Protein AF-A0A813GUR5-F1 (afdb_monomer)

pLDDT: mean 82.97, std 18.3, range [38.97, 98.75]

Solvent-accessible surface area (backbone atoms only — not comparable to full-atom values): 21116 Å² total; per-residue (Å²): 110,57,40,49,50,87,69,31,95,82,66,26,66,51,61,37,53,51,56,47,47,76,71,70,48,86,86,88,81,92,84,55,60,42,50,48,70,46,83,30,53,57,63,24,50,41,35,41,74,36,38,91,80,75,75,40,45,64,32,50,48,77,41,81,90,78,73,41,82,42,82,45,69,51,75,52,94,93,49,52,25,53,20,48,50,47,40,54,51,47,46,71,77,31,70,81,54,80,71,98,76,37,76,42,74,11,52,30,61,39,19,54,32,38,48,50,23,37,46,53,29,52,75,68,71,40,80,64,34,43,50,32,41,37,27,29,34,48,49,31,52,46,61,70,81,78,78,74,66,78,78,96,69,69,73,88,61,91,64,54,87,85,64,56,72,36,64,50,62,49,55,50,46,34,52,42,52,52,49,38,32,76,75,67,61,32,33,37,36,36,36,39,39,30,63,51,34,74,25,62,32,68,57,42,44,50,53,53,54,51,49,57,72,71,62,53,87,69,64,62,74,84,33,70,59,52,47,52,52,46,14,42,42,47,66,71,46,43,22,60,14,35,31,36,35,49,48,54,53,54,41,64,56,90,82,86,74,87,48,72,66,80,21,41,59,33,21,53,51,42,48,56,57,52,44,44,56,35,31,85,41,80,45,39,50,43,58,77,68,56,83,58,32,88,74,41,54,90,74,29,20,63,48,71,30,67,32,88,48,60,48,44,50,70,58,24,48,34,55,45,23,52,49,13,52,76,52,73,25,58,44,39,36,36,50,76,36,34,34,71,52,95,51,71,86,58,32,27,23,32,51,39,65,50,84,69,57,89,64,83,66,84,63,66,51,47,66,55,48,54,54,48,52,72,68,66,58,74,87,124

Nearest PDB structures (foldseek):
  4j7a-assembly2_C  TM=6.192E-01  e=2.330E-01  uncultured bacterium
  5iq0-assembly1_A  TM=6.208E-01  e=4.882E-01  uncultured bacterium
  1jkm-assembly1_B  TM=6.470E-01  e=8.147E-01  Bacillus subtilis
  7w8n-assembly1_C  TM=4.876E-01  e=3.888E-01  Erythrobacter longus

Sequence (380 aa):
MRCQPDMCPNGGGQLLAEDWLNKGWNVGVFYWDQFADEECARDAEQKVWFDRKGDGFRWKSYDVGSGLLQYNTYEQPGVVSVADMCVENVKNALGKFSGPQVRFVGHSLGAQLATRCAALLHAENHVAAPNRLTLLEPYFSKHSHLNFLGHGLGCNEKVSSGHGLGDFASENVDSYVQKMWDSYKVVTEVYKSSVLTESDGESAYSQLKSMVKSGASGGLQDTLVGTMGGGNRNLPLERMAALVEYKPDWCSGVAGMSGDMAHLGCRHCAVFPMYFLSFGRQPAPVNPPPIAQNSALPGSALRSCVTPSAACTDGQVREWVERQFALQGGQAWTQVAGESTFDLSDDSFAVNPSLDDNFQLGLKSANEMVLDEAIELPMA

InterPro domains:
  IPR002921 Fungal lipase-type domain [PF01764] (61-127)
  IPR029058 Alpha/Beta hydrolase fold [G3DSA:3.40.50.1820] (30-137)
  IPR029058 Alpha/Beta hydrolase fold [SSF53474] (60-132)

Mean predicted aligned error: 8.04 Å

Organism: Polarella glacialis (NCBI:txid89957)

Structure (mmCIF, N/CA/C/O backbone):
data_AF-A0A813GUR5-F1
#
_entry.id   AF-A0A813GUR5-F1
#
loop_
_atom_site.group_PDB
_atom_site.id
_atom_site.type_symbol
_atom_site.label_atom_id
_atom_site.label_alt_id
_atom_site.label_comp_id
_atom_site.label_asym_id
_atom_site.label_entity_id
_atom_site.label_seq_id
_atom_site.pdbx_PDB_ins_code
_atom_site.Cartn_x
_atom_site.Cartn_y
_atom_site.Cartn_z
_atom_site.occupancy
_atom_site.B_iso_or_equiv
_atom_site.auth_seq_id
_atom_site.auth_comp_id
_atom_site.auth_asym_id
_atom_site.auth_atom_id
_atom_site.pdbx_PDB_model_num
ATOM 1 N N . MET A 1 1 ? -11.737 11.382 -7.272 1.00 82.00 1 MET A N 1
ATOM 2 C CA . MET A 1 1 ? -10.442 11.462 -6.565 1.00 82.00 1 MET A CA 1
ATOM 3 C C . MET A 1 1 ? -9.515 12.360 -7.373 1.00 82.00 1 MET A C 1
ATOM 5 O O . MET A 1 1 ? -9.178 11.995 -8.495 1.00 82.00 1 MET A O 1
ATOM 9 N N . ARG A 1 2 ? -9.212 13.566 -6.879 1.00 88.06 2 ARG A N 1
ATOM 10 C CA . ARG A 1 2 ? -8.300 14.512 -7.543 1.00 88.06 2 ARG A CA 1
ATOM 11 C C . ARG A 1 2 ? -7.018 14.630 -6.732 1.00 88.06 2 ARG A C 1
ATOM 13 O O . ARG A 1 2 ? -7.088 14.560 -5.508 1.00 88.06 2 ARG A O 1
ATOM 20 N N . CYS A 1 3 ? -5.888 14.817 -7.403 1.00 85.44 3 CYS A N 1
ATOM 21 C CA . CYS A 1 3 ? -4.646 15.123 -6.705 1.00 85.44 3 CYS A CA 1
ATOM 22 C C . CYS A 1 3 ? -4.729 16.500 -6.040 1.00 85.44 3 CYS A C 1
ATOM 24 O O . CYS A 1 3 ? -5.257 17.440 -6.643 1.00 85.44 3 CYS A O 1
ATOM 26 N N . GLN A 1 4 ? -4.211 16.620 -4.821 1.00 81.88 4 GLN A N 1
ATOM 27 C CA . GLN A 1 4 ? -4.171 17.900 -4.123 1.00 81.88 4 GLN A CA 1
ATOM 28 C C . GLN A 1 4 ? -3.017 18.777 -4.649 1.00 81.88 4 GLN A C 1
ATOM 30 O O . GLN A 1 4 ? -2.010 18.240 -5.125 1.00 81.88 4 GLN A O 1
ATOM 35 N N . PRO A 1 5 ? -3.148 20.116 -4.603 1.00 78.31 5 PRO A N 1
ATOM 36 C CA . PRO A 1 5 ? -2.123 21.035 -5.107 1.00 78.31 5 PRO A CA 1
ATOM 37 C C . PRO A 1 5 ? -0.783 20.973 -4.366 1.00 78.31 5 PRO A C 1
ATOM 39 O O . PRO A 1 5 ? 0.245 21.291 -4.950 1.00 78.31 5 PRO A O 1
ATOM 42 N N . ASP A 1 6 ? -0.796 20.579 -3.096 1.00 73.00 6 ASP A N 1
ATOM 43 C CA . ASP A 1 6 ? 0.386 20.406 -2.246 1.00 73.00 6 ASP A CA 1
ATOM 44 C C . ASP A 1 6 ? 1.179 19.130 -2.570 1.00 73.00 6 ASP A C 1
ATOM 46 O O . ASP A 1 6 ? 2.367 19.055 -2.270 1.00 73.00 6 ASP A O 1
ATOM 50 N N . MET A 1 7 ? 0.544 18.147 -3.215 1.00 77.38 7 MET A N 1
ATOM 51 C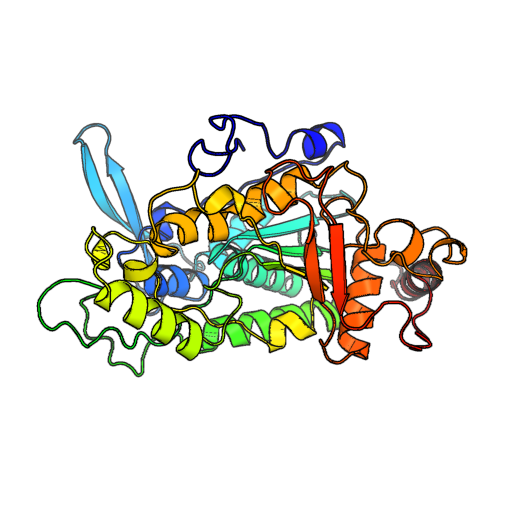 CA . MET A 1 7 ? 1.179 16.895 -3.639 1.00 77.38 7 MET A CA 1
ATOM 52 C C . MET A 1 7 ? 1.611 16.905 -5.108 1.00 77.38 7 MET A C 1
ATOM 54 O O . MET A 1 7 ? 2.643 16.335 -5.457 1.00 77.38 7 MET A O 1
ATOM 58 N N . CYS A 1 8 ? 0.812 17.516 -5.986 1.00 82.69 8 CYS A N 1
ATOM 59 C CA . CYS A 1 8 ? 1.041 17.479 -7.428 1.00 82.69 8 CYS A CA 1
ATOM 60 C C . CYS A 1 8 ? 1.634 18.800 -7.949 1.00 82.69 8 CYS A C 1
ATOM 62 O O . CYS A 1 8 ? 0.946 19.825 -7.893 1.00 82.69 8 CYS A O 1
ATOM 64 N N . PRO A 1 9 ? 2.833 18.789 -8.570 1.00 72.38 9 PRO A N 1
ATOM 65 C CA . PRO A 1 9 ? 3.575 20.004 -8.937 1.00 72.38 9 PRO A CA 1
ATOM 66 C C . PRO A 1 9 ? 2.883 20.923 -9.964 1.00 72.38 9 PRO A C 1
ATOM 68 O O . PRO A 1 9 ? 3.281 22.073 -10.116 1.00 72.38 9 PRO A O 1
ATOM 71 N N . ASN A 1 10 ? 1.810 20.470 -10.621 1.00 70.69 10 ASN A N 1
ATOM 72 C CA . ASN A 1 10 ? 1.036 21.247 -11.601 1.00 70.69 10 ASN A CA 1
ATOM 73 C C . ASN A 1 10 ? -0.221 21.926 -11.015 1.00 70.69 10 ASN A C 1
ATOM 75 O O . ASN A 1 10 ? -1.180 22.186 -11.740 1.00 70.69 10 ASN A O 1
ATOM 79 N N . GLY A 1 11 ? -0.250 22.191 -9.705 1.00 67.06 11 GLY A N 1
ATOM 80 C CA . GLY A 1 11 ? -1.379 22.864 -9.044 1.00 67.06 11 GLY A CA 1
ATOM 81 C C . GLY A 1 11 ? -2.570 21.950 -8.735 1.00 67.06 11 GLY A C 1
ATOM 82 O O . GLY A 1 11 ? -3.662 22.434 -8.439 1.00 67.06 11 GLY A O 1
ATOM 83 N N . GLY A 1 12 ? -2.363 20.631 -8.771 1.00 78.12 12 GLY A N 1
ATOM 84 C CA . GLY A 1 12 ? -3.382 19.635 -8.443 1.00 78.12 12 GLY A CA 1
ATOM 85 C C . GLY A 1 12 ? -4.498 19.505 -9.484 1.00 78.12 12 GLY A C 1
ATOM 86 O O . GLY A 1 12 ? -4.389 19.913 -10.636 1.00 78.12 12 GLY A O 1
ATOM 87 N N . GLY A 1 13 ? -5.590 18.854 -9.088 1.00 82.06 13 GLY A N 1
ATOM 88 C CA . GLY A 1 13 ? -6.801 18.741 -9.899 1.00 82.06 13 GLY A CA 1
ATOM 89 C C . GLY A 1 13 ? -6.824 17.588 -10.905 1.00 82.06 13 GLY A C 1
ATOM 90 O O . GLY A 1 13 ? -7.914 17.240 -11.358 1.00 82.06 13 GLY A O 1
ATOM 91 N N . GLN A 1 14 ? -5.696 16.941 -11.208 1.00 87.75 14 GLN A N 1
ATOM 92 C CA . GLN A 1 14 ? -5.666 15.737 -12.049 1.00 87.75 14 GLN A CA 1
ATOM 93 C C . GLN A 1 14 ? -6.552 14.628 -11.462 1.00 87.75 14 GLN A C 1
ATOM 95 O O . GLN A 1 14 ? -6.516 14.371 -10.256 1.00 87.75 14 GLN A O 1
ATOM 100 N N . LEU A 1 15 ? -7.354 13.975 -12.308 1.00 91.44 15 LEU A N 1
ATOM 101 C CA . LEU A 1 15 ? -8.176 12.831 -11.917 1.00 91.44 15 LEU A CA 1
ATOM 102 C C . LEU A 1 15 ? -7.303 11.576 -11.840 1.00 91.44 15 LEU A C 1
ATOM 104 O O . LEU A 1 15 ? -6.893 11.032 -12.855 1.00 91.44 15 LEU A O 1
ATOM 108 N N . LEU A 1 16 ? -7.039 11.101 -10.623 1.00 93.31 16 LEU A N 1
ATOM 109 C CA . LEU A 1 16 ? -6.127 9.971 -10.393 1.00 93.31 16 LEU A CA 1
ATOM 110 C C . LEU A 1 16 ? -6.713 8.626 -10.848 1.00 93.31 16 LEU A C 1
ATOM 112 O O . LEU A 1 16 ? -5.986 7.726 -11.244 1.00 93.31 16 LEU A O 1
ATOM 116 N N . ALA A 1 17 ? -8.038 8.490 -10.804 1.00 95.25 17 ALA A N 1
ATOM 117 C CA . ALA A 1 17 ? -8.740 7.253 -11.142 1.00 95.25 17 ALA A CA 1
ATOM 118 C C . ALA A 1 17 ? -9.273 7.226 -12.588 1.00 95.25 17 ALA A C 1
ATOM 120 O O . ALA A 1 17 ? -10.069 6.353 -12.921 1.00 95.25 17 ALA A O 1
ATOM 121 N N . GLU A 1 18 ? -8.898 8.187 -13.438 1.00 94.94 18 GLU A N 1
ATOM 122 C CA . GLU A 1 18 ? -9.453 8.309 -14.793 1.00 94.94 18 GLU A CA 1
ATOM 123 C C . GLU A 1 18 ? -9.194 7.055 -15.637 1.00 94.94 18 GLU A C 1
ATOM 125 O O . GLU A 1 18 ? -10.140 6.459 -16.151 1.00 94.94 18 GLU A O 1
ATOM 130 N N . ASP A 1 19 ? -7.950 6.576 -15.685 1.00 96.00 19 ASP A N 1
ATOM 131 C CA . ASP A 1 19 ? -7.602 5.370 -16.445 1.00 96.00 19 ASP A CA 1
ATOM 132 C C . ASP A 1 19 ? -8.269 4.102 -15.892 1.00 96.00 19 ASP A C 1
ATOM 134 O O . ASP A 1 19 ? -8.650 3.213 -16.657 1.00 96.00 19 ASP A O 1
ATOM 138 N N . TRP A 1 20 ? -8.494 4.035 -14.578 1.00 96.69 20 TRP A N 1
ATOM 139 C CA . TRP A 1 20 ? -9.241 2.946 -13.944 1.00 96.69 20 TRP A CA 1
ATOM 140 C C . TRP A 1 20 ? -10.689 2.912 -14.437 1.00 96.69 20 TRP A C 1
ATOM 142 O O . TRP A 1 20 ? -11.160 1.879 -14.922 1.00 96.69 20 TRP A O 1
ATOM 152 N N . LEU A 1 21 ? -11.378 4.054 -14.368 1.00 96.31 21 LEU A N 1
ATOM 153 C CA . LEU A 1 21 ? -12.759 4.198 -14.829 1.00 96.31 21 LEU A CA 1
ATOM 154 C C . LEU A 1 21 ? -12.870 3.913 -16.335 1.00 96.31 21 LEU A C 1
ATOM 156 O O . LEU A 1 21 ? -13.760 3.177 -16.758 1.00 96.31 21 LEU A O 1
ATOM 160 N N . ASN A 1 22 ? -11.923 4.410 -17.136 1.00 96.56 22 ASN A N 1
ATOM 161 C CA . ASN A 1 22 ? -11.867 4.171 -18.582 1.00 96.56 22 ASN A CA 1
ATOM 162 C C . ASN A 1 22 ? -11.670 2.688 -18.937 1.00 96.56 22 ASN A C 1
ATOM 164 O O . ASN A 1 22 ? -12.101 2.241 -20.000 1.00 96.56 22 ASN A O 1
ATOM 168 N N . LYS A 1 23 ? -11.047 1.900 -18.051 1.00 96.19 23 LYS A N 1
ATOM 169 C CA . LYS A 1 23 ? -10.921 0.438 -18.180 1.00 96.19 23 LYS A CA 1
ATOM 170 C C . LYS A 1 23 ? -12.093 -0.339 -17.569 1.00 96.19 23 LYS A C 1
ATOM 172 O O . LYS A 1 23 ? -12.038 -1.565 -17.527 1.00 96.19 23 LYS A O 1
ATOM 177 N N . GLY A 1 24 ? -13.149 0.347 -17.133 1.00 95.50 24 GLY A N 1
ATOM 178 C CA . GLY A 1 24 ? -14.373 -0.267 -16.618 1.00 95.50 24 GLY A CA 1
ATOM 179 C C . GLY A 1 24 ? -14.314 -0.669 -15.145 1.00 95.50 24 GLY A C 1
ATOM 180 O O . GLY A 1 24 ? -15.169 -1.430 -14.693 1.00 95.50 24 GLY A O 1
ATOM 181 N N . TRP A 1 25 ? -13.328 -0.183 -14.385 1.00 95.81 25 TRP A N 1
ATOM 182 C CA . TRP A 1 25 ? -13.300 -0.403 -12.942 1.00 95.81 25 TRP A CA 1
ATOM 183 C C . TRP A 1 25 ? -14.350 0.447 -12.236 1.00 95.81 25 TRP A C 1
ATOM 185 O O . TRP A 1 25 ? -14.505 1.633 -12.522 1.00 95.81 25 TRP A O 1
ATOM 195 N N . ASN A 1 26 ? -15.002 -0.141 -11.235 1.00 94.94 26 ASN A N 1
ATOM 196 C CA . ASN A 1 26 ? -15.715 0.620 -10.218 1.00 94.94 26 ASN A CA 1
ATOM 197 C C . ASN A 1 26 ? -14.722 0.999 -9.117 1.00 94.94 26 ASN A C 1
ATOM 199 O O . ASN A 1 26 ? -14.023 0.133 -8.593 1.00 94.94 26 ASN A O 1
ATOM 203 N N . VAL A 1 27 ? -14.666 2.281 -8.759 1.00 95.06 27 VAL A N 1
ATOM 204 C CA . VAL A 1 27 ? -13.738 2.794 -7.742 1.00 95.06 27 VAL A CA 1
ATOM 205 C C . VAL A 1 27 ? -14.536 3.337 -6.561 1.00 95.06 27 VAL A C 1
ATOM 207 O O . VAL A 1 27 ? -15.328 4.264 -6.718 1.00 95.06 27 VAL A O 1
ATOM 210 N N . GLY A 1 28 ? -14.314 2.760 -5.379 1.00 94.88 28 GLY A N 1
ATOM 211 C CA . GLY A 1 28 ? -14.875 3.216 -4.107 1.00 94.88 28 GLY A CA 1
ATOM 212 C C . GLY A 1 28 ? -13.802 3.829 -3.211 1.00 94.88 28 GLY A C 1
ATOM 213 O O . GLY A 1 28 ? -12.629 3.475 -3.308 1.00 94.88 28 GLY A O 1
ATOM 214 N N . VAL A 1 29 ? -14.200 4.749 -2.332 1.00 95.25 29 VAL A N 1
ATOM 215 C CA . VAL A 1 29 ? -13.320 5.328 -1.309 1.00 95.25 29 VAL A CA 1
ATOM 216 C C . VAL A 1 29 ? -13.994 5.160 0.041 1.00 95.25 29 VAL A C 1
ATOM 218 O O . VAL A 1 29 ? -15.078 5.698 0.260 1.00 95.25 29 VAL A O 1
ATOM 221 N N . PHE A 1 30 ? -13.347 4.424 0.940 1.00 96.06 30 PHE A N 1
ATOM 222 C CA . PHE A 1 30 ? -13.749 4.373 2.338 1.00 96.06 30 PHE A CA 1
ATOM 223 C C . PHE A 1 30 ? -13.069 5.524 3.083 1.00 96.06 30 PHE A C 1
ATOM 225 O O . PHE A 1 30 ? -11.868 5.485 3.353 1.00 96.06 30 PHE A O 1
ATOM 232 N N . TYR A 1 31 ? -13.832 6.583 3.344 1.00 92.12 31 TYR A N 1
ATOM 233 C CA . TYR A 1 31 ? -13.342 7.797 3.987 1.00 92.12 31 TYR A CA 1
ATOM 234 C C . TYR A 1 31 ? -13.723 7.784 5.470 1.00 92.12 31 TYR A C 1
ATOM 236 O O . TYR A 1 31 ? -14.898 7.648 5.803 1.00 92.12 31 TYR A O 1
ATOM 244 N N . TRP A 1 32 ? -12.726 7.873 6.352 1.00 94.50 32 TRP A N 1
ATOM 245 C CA . TRP A 1 32 ? -12.880 7.738 7.809 1.00 94.50 32 TRP A CA 1
ATOM 246 C C . TRP A 1 32 ? -12.140 8.848 8.572 1.00 94.50 32 TRP A C 1
ATOM 248 O O . TRP A 1 32 ? -11.750 8.678 9.725 1.00 94.50 32 TRP A O 1
ATOM 258 N N . ASP A 1 33 ? -11.939 9.994 7.921 1.00 91.12 33 ASP A N 1
ATOM 259 C CA . ASP A 1 33 ? -11.240 11.168 8.454 1.00 91.12 33 ASP A CA 1
ATOM 260 C C . ASP A 1 33 ? -11.802 11.633 9.802 1.00 91.12 33 ASP A C 1
ATOM 262 O O . ASP A 1 33 ? -11.044 11.904 10.724 1.00 91.12 33 ASP A O 1
ATOM 266 N N . GLN A 1 34 ? -13.123 11.612 9.963 1.00 91.81 34 GLN A N 1
ATOM 267 C CA . GLN A 1 34 ? -13.814 11.964 11.204 1.00 91.81 34 GLN A CA 1
ATOM 268 C C . GLN A 1 34 ? -13.362 11.130 12.410 1.00 91.81 34 GLN A C 1
ATOM 270 O O . GLN A 1 34 ? -13.385 11.605 13.547 1.00 91.81 34 GLN A O 1
ATOM 275 N N . PHE A 1 35 ? -12.958 9.883 12.167 1.00 93.56 35 PHE A N 1
ATOM 276 C CA . PHE A 1 35 ? -12.440 8.967 13.180 1.00 93.56 35 PHE A CA 1
ATOM 277 C C . PHE A 1 35 ? -10.917 9.046 13.306 1.00 93.56 35 PHE A C 1
ATOM 279 O O . PHE A 1 35 ? -10.391 8.813 14.397 1.00 93.56 35 PHE A O 1
ATOM 286 N N . ALA A 1 36 ? -10.227 9.367 12.210 1.00 91.81 36 ALA A N 1
ATOM 287 C CA . ALA A 1 36 ? -8.777 9.504 12.152 1.00 91.81 36 ALA A CA 1
ATOM 288 C C . ALA A 1 36 ? -8.264 10.856 12.678 1.00 91.81 36 ALA A C 1
ATOM 290 O O . ALA A 1 36 ? -7.087 10.956 13.017 1.00 91.81 36 ALA A O 1
ATOM 291 N N . ASP A 1 37 ? -9.121 11.880 12.755 1.00 88.06 37 ASP A N 1
ATOM 292 C CA . ASP A 1 37 ? -8.790 13.213 13.263 1.00 88.06 37 ASP A CA 1
ATOM 293 C C . ASP A 1 37 ? -8.640 13.190 14.794 1.00 88.06 37 ASP A C 1
ATOM 295 O O . ASP A 1 37 ? -9.474 13.661 15.571 1.00 88.06 37 ASP A O 1
ATOM 299 N N . GLU A 1 38 ? -7.543 12.595 15.234 1.00 85.94 38 GLU A N 1
ATOM 300 C CA . GLU A 1 38 ? -7.103 12.496 16.614 1.00 85.94 38 GLU A CA 1
ATOM 301 C C . GLU A 1 38 ? -5.895 13.400 16.855 1.00 85.94 38 GLU A C 1
ATOM 303 O O . GLU A 1 38 ? -5.145 13.735 15.942 1.00 85.94 38 GLU A O 1
ATOM 308 N N . GLU A 1 39 ? -5.682 13.791 18.112 1.00 80.19 39 GLU A N 1
ATOM 309 C CA . GLU A 1 39 ? -4.493 14.573 18.482 1.00 80.19 39 GLU A CA 1
ATOM 310 C C . GLU A 1 39 ? -3.196 13.780 18.258 1.00 80.19 39 GLU A C 1
ATOM 312 O O . GLU A 1 39 ? -2.132 14.364 18.052 1.00 80.19 39 GLU A O 1
ATOM 317 N N . CYS A 1 40 ? -3.295 12.447 18.281 1.00 78.88 40 CYS A N 1
ATOM 318 C CA . CYS A 1 40 ? -2.189 11.516 18.127 1.00 78.88 40 CYS A CA 1
ATOM 319 C C . CYS A 1 40 ? -2.517 10.456 17.082 1.00 78.88 40 CYS A C 1
ATOM 321 O O . CYS A 1 40 ? -3.539 9.774 17.186 1.00 78.88 40 CYS A O 1
ATOM 323 N N . ALA A 1 41 ? -1.589 10.216 16.150 1.00 82.94 41 ALA A N 1
ATOM 324 C CA . ALA A 1 41 ? -1.731 9.161 15.144 1.00 82.94 41 ALA A CA 1
ATOM 325 C C . ALA A 1 41 ? -1.980 7.774 15.770 1.00 82.94 41 ALA A C 1
ATOM 327 O O . ALA A 1 41 ? -2.774 6.997 15.251 1.00 82.94 41 ALA A O 1
ATOM 328 N N . ARG A 1 42 ? -1.373 7.491 16.932 1.00 84.06 42 ARG A N 1
ATOM 329 C CA . ARG A 1 42 ? -1.607 6.272 17.727 1.00 84.06 42 ARG A CA 1
ATOM 330 C C . ARG A 1 42 ? -3.078 6.078 18.110 1.00 84.06 42 ARG A C 1
ATOM 332 O O . ARG A 1 42 ? -3.562 4.952 18.131 1.00 84.06 42 ARG A O 1
ATOM 339 N N . ASP A 1 43 ? -3.785 7.149 18.456 1.00 85.44 43 ASP A N 1
ATOM 340 C CA . ASP A 1 43 ? -5.166 7.038 18.936 1.00 85.44 43 ASP A CA 1
ATOM 341 C C . ASP A 1 43 ? -6.120 6.781 17.760 1.00 85.44 43 ASP A C 1
ATOM 343 O O . ASP A 1 43 ? -7.064 6.003 17.891 1.00 85.44 43 ASP A O 1
ATOM 347 N N . ALA A 1 44 ? -5.814 7.336 16.581 1.00 90.94 44 ALA A N 1
ATOM 348 C CA . ALA A 1 44 ? -6.457 6.952 15.324 1.00 90.94 44 ALA A CA 1
ATOM 349 C C . ALA A 1 44 ? -6.139 5.496 14.938 1.00 90.94 44 ALA A C 1
ATOM 351 O O . ALA A 1 44 ? -7.043 4.744 14.577 1.00 90.94 44 ALA A O 1
ATOM 352 N N . GLU A 1 45 ? -4.875 5.079 15.063 1.00 91.81 45 GLU A N 1
ATOM 353 C CA . GLU A 1 45 ? -4.424 3.705 14.823 1.00 91.81 45 GLU A CA 1
ATOM 354 C C . GLU A 1 45 ? -5.175 2.709 15.713 1.00 91.81 45 GLU A C 1
ATOM 356 O O . GLU A 1 45 ? -5.696 1.714 15.220 1.00 91.81 45 GLU A O 1
ATOM 361 N N . GLN A 1 46 ? -5.329 3.002 17.007 1.00 91.38 46 GLN A N 1
ATOM 362 C CA . GLN A 1 46 ? -6.059 2.147 17.944 1.00 91.38 46 GLN A CA 1
ATOM 363 C C . GLN A 1 46 ? -7.480 1.837 17.462 1.00 91.38 46 GLN A C 1
ATOM 365 O O . GLN A 1 46 ? -7.898 0.680 17.504 1.00 91.38 46 GLN A O 1
ATOM 370 N N . LYS A 1 47 ? -8.205 2.833 16.939 1.00 94.25 47 LYS A N 1
ATOM 371 C CA . LYS A 1 47 ? -9.582 2.657 16.449 1.00 94.25 47 LYS A CA 1
ATOM 372 C C . LYS A 1 47 ? -9.681 1.750 15.227 1.00 94.25 47 LYS A C 1
ATOM 374 O O . LYS A 1 47 ? -10.744 1.179 14.989 1.00 94.25 47 LYS A O 1
ATOM 379 N N . VAL A 1 48 ? -8.598 1.585 14.461 1.00 96.06 48 VAL A N 1
ATOM 380 C CA . VAL A 1 48 ? -8.542 0.587 13.382 1.00 96.06 48 VAL A CA 1
ATOM 381 C C . VAL A 1 48 ? -8.702 -0.820 13.949 1.00 96.06 48 VAL A C 1
ATOM 383 O O . VAL A 1 48 ? -9.300 -1.664 13.286 1.00 96.06 48 VAL A O 1
ATOM 386 N N . TRP A 1 49 ? -8.216 -1.063 15.169 1.00 94.56 49 TRP A N 1
ATOM 387 C CA . TRP A 1 49 ? -8.093 -2.387 15.779 1.00 94.56 49 TRP A CA 1
ATOM 388 C C . TRP A 1 49 ? -9.156 -2.694 16.831 1.00 94.56 49 TRP A C 1
ATOM 390 O O . TRP A 1 49 ? -9.664 -3.814 16.890 1.00 94.56 49 TRP A O 1
ATOM 400 N N . PHE A 1 50 ? -9.493 -1.732 17.680 1.00 90.12 50 PHE A N 1
ATOM 401 C CA . PHE A 1 50 ? -10.455 -1.954 18.750 1.00 90.12 50 PHE A CA 1
ATOM 402 C C . PHE A 1 50 ? -10.883 -0.657 19.433 1.00 90.12 50 PHE A C 1
ATOM 404 O O . PHE A 1 50 ? -10.146 0.325 19.540 1.00 90.12 50 PHE A O 1
ATOM 411 N N . ASP A 1 51 ? -12.069 -0.724 20.010 1.00 86.62 51 ASP A N 1
ATOM 412 C CA . ASP A 1 51 ? -12.531 0.119 21.087 1.00 86.62 51 ASP A CA 1
ATOM 413 C C . ASP A 1 51 ? -11.983 -0.430 22.413 1.00 86.62 51 ASP A C 1
ATOM 415 O O . ASP A 1 51 ? -12.391 -1.477 22.914 1.00 86.62 51 ASP A O 1
ATOM 419 N N . ARG A 1 52 ? -11.010 0.284 22.982 1.00 75.38 52 ARG A N 1
ATOM 420 C CA . ARG A 1 52 ? -10.286 -0.148 24.184 1.00 75.38 52 ARG A CA 1
ATOM 421 C C . ARG A 1 52 ? -11.164 -0.194 25.433 1.00 75.38 52 ARG A C 1
ATOM 423 O O . ARG A 1 52 ? -10.845 -0.940 26.357 1.00 75.38 52 ARG A O 1
ATOM 430 N N . LYS A 1 53 ? -12.193 0.647 25.505 1.00 77.94 53 LYS A N 1
ATOM 431 C CA . LYS A 1 53 ? -13.046 0.784 26.690 1.00 77.94 53 LYS A CA 1
ATOM 432 C C . LYS A 1 53 ? -14.387 0.077 26.516 1.00 77.94 53 LYS A C 1
ATOM 434 O O . LYS A 1 53 ? -15.037 -0.201 27.521 1.00 77.94 53 LYS A O 1
ATOM 439 N N . GLY A 1 54 ? -14.762 -0.256 25.282 1.00 78.94 54 GLY A N 1
ATOM 440 C CA . GLY A 1 54 ? -16.071 -0.826 24.975 1.00 78.94 54 GLY A CA 1
ATOM 441 C C . GLY A 1 54 ? -17.200 0.202 25.099 1.00 78.94 54 GLY A C 1
ATOM 442 O O . GLY A 1 54 ? -18.356 -0.199 25.215 1.00 78.94 54 GLY A O 1
ATOM 443 N N . ASP A 1 55 ? -16.866 1.496 25.152 1.00 79.31 55 ASP A N 1
ATOM 444 C CA . ASP A 1 55 ? -17.791 2.627 25.258 1.00 79.31 55 ASP A CA 1
ATOM 445 C C . ASP A 1 55 ? -17.875 3.426 23.946 1.00 79.31 55 ASP A C 1
ATOM 447 O O . ASP A 1 55 ? -18.228 4.598 23.943 1.00 79.31 55 ASP A O 1
ATOM 451 N N . GLY A 1 56 ? -17.554 2.784 22.823 1.00 85.50 56 GLY A N 1
ATOM 452 C CA . GLY A 1 56 ? -17.473 3.386 21.504 1.00 85.50 56 GLY A CA 1
ATOM 453 C C . GLY A 1 56 ? -16.142 4.083 21.240 1.00 85.50 56 GLY A C 1
ATOM 454 O O . GLY A 1 56 ? -15.237 4.158 22.069 1.00 85.50 56 GLY A O 1
ATOM 455 N N . PHE A 1 57 ? -16.002 4.633 20.036 1.00 89.00 57 PHE A N 1
ATOM 456 C CA . PHE A 1 57 ? -14.843 5.453 19.691 1.00 89.00 57 PHE A CA 1
ATOM 457 C C . PHE A 1 57 ? -15.251 6.864 19.294 1.00 89.00 57 PHE A C 1
ATOM 459 O O . PHE A 1 57 ? -16.256 7.103 18.621 1.00 89.00 57 PHE A O 1
ATOM 466 N N . ARG A 1 58 ? -14.438 7.823 19.742 1.00 90.81 58 ARG A N 1
ATOM 467 C CA . ARG A 1 58 ? -14.634 9.248 19.484 1.00 90.81 58 ARG A CA 1
ATOM 468 C C . ARG A 1 58 ? -14.576 9.545 17.987 1.00 90.81 58 ARG A C 1
ATOM 470 O O . ARG A 1 58 ? -13.779 8.946 17.267 1.00 90.81 58 ARG A O 1
ATOM 477 N N . TRP A 1 59 ? -15.339 10.526 17.535 1.00 92.56 59 TRP A N 1
ATOM 478 C CA . TRP A 1 59 ? -15.192 11.127 16.215 1.00 92.56 59 TRP A CA 1
ATOM 479 C C . TRP A 1 59 ? -15.501 12.619 16.266 1.00 92.56 59 TRP A C 1
ATOM 481 O O . TRP A 1 59 ? -16.187 13.097 17.176 1.00 92.56 59 TRP A O 1
ATOM 491 N N . LYS A 1 60 ? -14.958 13.362 15.305 1.00 91.94 60 LYS A N 1
ATOM 492 C CA . LYS A 1 60 ? -15.154 14.807 15.190 1.00 91.94 60 LYS A CA 1
ATOM 493 C C . LYS A 1 60 ? -16.152 15.120 14.083 1.00 91.94 60 LYS A C 1
ATOM 495 O O . LYS A 1 60 ? -16.004 14.657 12.955 1.00 91.94 60 LYS A O 1
ATOM 500 N N . SER A 1 61 ? -17.139 15.953 14.394 1.00 92.19 61 SER A N 1
ATOM 501 C CA . SER A 1 61 ? -18.005 16.595 13.404 1.00 92.19 61 SER A CA 1
ATOM 502 C C . SER A 1 61 ? -17.771 18.097 13.379 1.00 92.19 61 SER A C 1
ATOM 504 O O . SER A 1 61 ? -17.441 18.705 14.397 1.00 92.19 61 SER A O 1
ATOM 506 N N . TYR A 1 62 ? -18.016 18.711 12.226 1.00 90.44 62 TYR A N 1
ATOM 507 C CA . TYR A 1 62 ? -18.045 20.160 12.084 1.00 90.44 62 TYR A CA 1
ATOM 508 C C . TYR A 1 62 ? -19.486 20.626 11.881 1.00 90.44 62 TYR A C 1
ATOM 510 O O . TYR A 1 62 ? -20.137 20.247 10.906 1.00 90.44 62 TYR A O 1
ATOM 518 N N . ASP A 1 63 ? -19.991 21.436 12.807 1.00 88.62 63 ASP A N 1
ATOM 519 C CA . ASP A 1 63 ? -21.297 22.071 12.666 1.00 88.62 63 ASP A CA 1
ATOM 520 C C . ASP A 1 63 ? -21.136 23.373 11.874 1.00 88.62 63 ASP A C 1
ATOM 522 O O . ASP A 1 63 ? -20.594 24.360 12.365 1.00 88.62 63 ASP A O 1
ATOM 526 N N . VAL A 1 64 ? -21.630 23.372 10.634 1.00 90.31 64 VAL A N 1
ATOM 527 C CA . VAL A 1 64 ? -21.544 24.520 9.718 1.00 90.31 64 VAL A CA 1
ATOM 528 C C . VAL A 1 64 ? -22.335 25.731 10.229 1.00 90.31 64 VAL A C 1
ATOM 530 O O . VAL A 1 64 ? -21.966 26.865 9.935 1.00 90.31 64 VAL A O 1
ATOM 533 N N . GLY A 1 65 ? -23.415 25.517 10.986 1.00 93.50 65 GLY A N 1
ATOM 534 C CA . GLY A 1 65 ? -24.265 26.591 11.497 1.00 93.50 65 GLY A CA 1
ATOM 535 C C . GLY A 1 65 ? -23.636 27.332 12.674 1.00 93.50 65 GLY A C 1
ATOM 536 O O . GLY A 1 65 ? -23.703 28.559 12.731 1.00 93.50 65 GLY A O 1
ATOM 537 N N . SER A 1 66 ? -23.009 26.599 13.598 1.00 92.38 66 SER A N 1
ATOM 538 C CA . SER A 1 66 ? -22.298 27.197 14.738 1.00 92.38 66 SER A CA 1
ATOM 539 C C . SER A 1 66 ? -20.828 27.514 14.448 1.00 92.38 66 SER A C 1
ATOM 541 O O . SER A 1 66 ? -20.224 28.310 15.165 1.00 92.38 66 SER A O 1
ATOM 543 N N . GLY A 1 67 ? -20.247 26.917 13.404 1.00 92.25 67 GLY A N 1
ATOM 544 C CA . GLY A 1 67 ? -18.824 27.012 13.081 1.00 92.25 67 GLY A CA 1
ATOM 545 C C . GLY A 1 67 ? -17.917 26.284 14.079 1.00 92.25 67 GLY A C 1
ATOM 546 O O . GLY A 1 67 ? -16.710 26.530 14.089 1.00 92.25 67 GLY A O 1
ATOM 547 N N . LEU A 1 68 ? -18.482 25.428 14.939 1.00 92.62 68 LEU A N 1
ATOM 548 C CA . LEU A 1 68 ? -17.774 24.757 16.028 1.00 92.62 68 LEU A CA 1
ATOM 549 C C . LEU A 1 68 ? -17.506 23.282 15.713 1.00 92.62 68 LEU A C 1
ATOM 551 O O . LEU A 1 68 ? -18.332 22.577 15.130 1.00 92.62 68 LEU A O 1
ATOM 555 N N . LEU A 1 69 ? -16.346 22.807 16.171 1.00 90.06 69 LEU A N 1
ATOM 556 C CA . LEU A 1 69 ? -16.033 21.382 16.227 1.00 90.06 69 LEU A CA 1
ATOM 557 C C . LEU A 1 69 ? -16.801 20.740 17.383 1.00 90.06 69 LEU A C 1
ATOM 559 O O . LEU A 1 69 ? -16.795 21.249 18.505 1.00 90.06 69 LEU A O 1
ATOM 563 N N . GLN A 1 70 ? -17.431 19.605 17.109 1.00 92.56 70 GLN A N 1
ATOM 564 C CA . GLN A 1 70 ? -18.127 18.798 18.101 1.00 92.56 70 GLN A CA 1
ATOM 565 C C . GLN A 1 70 ? -17.477 17.421 18.177 1.00 92.56 70 GLN A C 1
ATOM 567 O O . GLN A 1 70 ? -17.142 16.812 17.160 1.00 92.56 70 GLN A O 1
ATOM 572 N N . TYR A 1 71 ? -17.302 16.943 19.403 1.00 90.88 71 TYR A N 1
ATOM 573 C CA . TYR A 1 71 ? -16.816 15.602 19.679 1.00 90.88 71 TYR A CA 1
ATOM 574 C C . TYR A 1 71 ? -17.998 14.718 20.018 1.00 90.88 71 TYR A C 1
ATOM 576 O O . TYR A 1 71 ? -18.766 15.021 20.930 1.00 90.88 71 TYR A O 1
ATOM 584 N N . ASN A 1 72 ? -18.109 13.621 19.290 1.00 92.94 72 ASN A N 1
ATOM 585 C CA . ASN A 1 72 ? -19.164 12.642 19.453 1.00 92.94 72 ASN A CA 1
ATOM 586 C C . ASN A 1 72 ? -18.544 11.280 19.751 1.00 92.94 72 ASN A C 1
ATOM 588 O O . ASN A 1 72 ? -17.379 11.032 19.436 1.00 92.94 72 ASN A O 1
ATOM 592 N N . THR A 1 73 ? -19.347 10.386 20.310 1.00 93.44 73 THR A N 1
ATOM 593 C CA . THR A 1 73 ? -18.991 8.978 20.480 1.00 93.44 73 THR A CA 1
ATOM 594 C C . THR A 1 73 ? -19.806 8.161 19.491 1.00 93.44 73 THR A C 1
ATOM 596 O O . THR A 1 73 ? -21.012 8.369 19.352 1.00 93.44 73 THR A O 1
ATOM 599 N N . TYR A 1 74 ? -19.145 7.275 18.752 1.00 91.88 74 TYR A N 1
ATOM 600 C CA . TYR A 1 74 ? -19.813 6.321 17.882 1.00 91.88 74 TYR A CA 1
ATOM 601 C C . TYR A 1 74 ? -19.948 4.984 18.609 1.00 91.88 74 TYR A C 1
ATOM 603 O O . TYR A 1 74 ? -18.948 4.336 18.915 1.00 91.88 74 TYR A O 1
ATOM 611 N N . GLU A 1 75 ? -21.193 4.588 18.861 1.00 90.12 75 GLU A N 1
ATOM 612 C CA . GLU A 1 75 ? -21.564 3.333 19.508 1.00 90.12 75 GLU A CA 1
ATOM 613 C C . GLU A 1 75 ? -22.597 2.623 18.630 1.00 90.12 75 GLU A C 1
ATOM 615 O O . GLU A 1 75 ? -23.731 3.085 18.478 1.00 90.12 75 GLU A O 1
ATOM 620 N N . GLN A 1 76 ? -22.213 1.494 18.035 1.00 88.62 76 GLN A N 1
ATOM 621 C CA . GLN A 1 76 ? -23.132 0.636 17.295 1.00 88.62 76 GLN A CA 1
ATOM 622 C C . GLN A 1 76 ? -22.936 -0.823 17.732 1.00 88.62 76 GLN A C 1
ATOM 624 O O . GLN A 1 76 ? -21.800 -1.302 17.750 1.00 88.62 76 GLN A O 1
ATOM 629 N N . PRO A 1 77 ? -24.014 -1.564 18.065 1.00 87.44 77 PRO A N 1
ATOM 630 C CA . PRO A 1 77 ? -23.900 -2.971 18.433 1.00 87.44 77 PRO A CA 1
ATOM 631 C C . PRO A 1 77 ? -23.162 -3.787 17.365 1.00 87.44 77 PRO A C 1
ATOM 633 O O . PRO A 1 77 ? -23.513 -3.733 16.188 1.00 87.44 77 PRO A O 1
ATOM 636 N N . GLY A 1 78 ? -22.154 -4.553 17.789 1.00 85.12 78 GLY A N 1
ATOM 637 C CA . GLY A 1 78 ? -21.346 -5.403 16.907 1.00 85.12 78 GLY A CA 1
ATOM 638 C C . GLY A 1 78 ? -20.224 -4.685 16.150 1.00 85.12 78 GLY A C 1
ATOM 639 O O . GLY A 1 78 ? -19.431 -5.357 15.501 1.00 85.12 78 GLY A O 1
ATOM 640 N N . VAL A 1 79 ? -20.111 -3.358 16.258 1.00 89.88 79 VAL A N 1
ATOM 641 C CA . VAL A 1 79 ? -19.021 -2.581 15.658 1.00 89.88 79 VAL A CA 1
ATOM 642 C C . VAL A 1 79 ? -18.054 -2.174 16.759 1.00 89.88 79 VAL A C 1
ATOM 644 O O . VAL A 1 79 ? -18.351 -1.286 17.554 1.00 89.88 79 VAL A O 1
ATOM 647 N N . VAL A 1 80 ? -16.896 -2.829 16.813 1.00 91.56 80 VAL A N 1
ATOM 648 C CA . VAL A 1 80 ? -15.882 -2.578 17.850 1.00 91.56 80 VAL A CA 1
ATOM 649 C C . VAL A 1 80 ? -14.658 -1.856 17.297 1.00 91.56 80 VAL A C 1
ATOM 651 O O . VAL A 1 80 ? -13.705 -1.623 18.028 1.00 91.56 80 VAL A O 1
ATOM 654 N N . SER A 1 81 ? -14.647 -1.512 16.010 1.00 95.62 81 SER A N 1
ATOM 655 C CA . SER A 1 81 ? -13.537 -0.831 15.351 1.00 95.62 81 SER A CA 1
ATOM 656 C C . SER A 1 81 ? -13.946 -0.225 14.008 1.00 95.62 81 SER A C 1
ATOM 658 O O . SER A 1 81 ? -14.961 -0.591 13.412 1.00 95.62 81 SER A O 1
ATOM 660 N N . VAL A 1 82 ? -13.097 0.652 13.471 1.00 96.75 82 VAL A N 1
ATOM 661 C CA . VAL A 1 82 ? -13.250 1.194 12.113 1.00 96.75 82 VAL A CA 1
ATOM 662 C C . VAL A 1 82 ? -13.114 0.092 11.052 1.00 96.75 82 VAL A C 1
ATOM 664 O O . VAL A 1 82 ? -13.726 0.184 9.988 1.00 96.75 82 VAL A O 1
ATOM 667 N N . ALA A 1 83 ? -12.370 -0.984 11.327 1.00 97.81 83 ALA A N 1
ATOM 668 C CA . ALA A 1 83 ? -12.302 -2.124 10.412 1.00 97.81 83 ALA A CA 1
ATOM 669 C C . ALA A 1 83 ? -13.642 -2.862 10.303 1.00 97.81 83 ALA A C 1
ATOM 671 O O . ALA A 1 83 ? -14.030 -3.217 9.193 1.00 97.81 83 ALA A O 1
ATOM 672 N N . ASP A 1 84 ? -14.387 -3.009 11.401 1.00 96.44 84 ASP A N 1
ATOM 673 C CA . ASP A 1 84 ? -15.735 -3.595 11.355 1.00 96.44 84 ASP A CA 1
ATOM 674 C C . ASP A 1 84 ? -16.683 -2.705 10.538 1.00 96.44 84 ASP A C 1
ATOM 676 O O . ASP A 1 84 ? -17.453 -3.196 9.713 1.00 96.44 84 ASP A O 1
ATOM 680 N N . MET A 1 85 ? -16.559 -1.377 10.677 1.00 96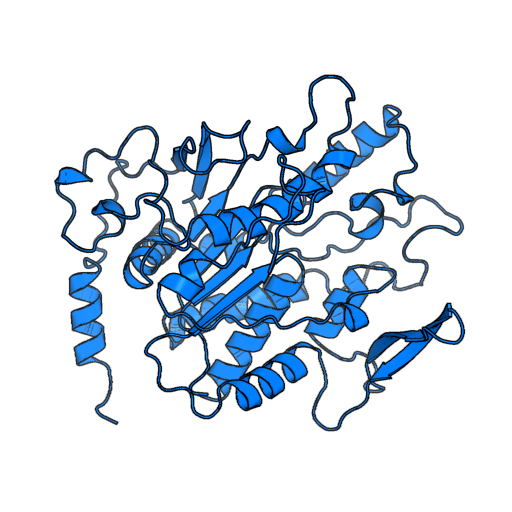.25 85 MET A N 1
ATOM 681 C CA . MET A 1 85 ? -17.284 -0.435 9.816 1.00 96.25 85 MET A CA 1
ATOM 682 C C . MET A 1 85 ? -16.916 -0.610 8.339 1.00 96.25 85 MET A C 1
ATOM 684 O O . MET A 1 85 ? -17.807 -0.577 7.489 1.00 96.25 85 MET A O 1
ATOM 688 N N . CYS A 1 86 ? -15.631 -0.788 8.013 1.00 97.69 86 CYS A N 1
ATOM 689 C CA . CYS A 1 86 ? -15.190 -1.050 6.642 1.00 97.69 86 CYS A CA 1
ATOM 690 C C . CYS A 1 86 ? -15.836 -2.322 6.088 1.00 97.69 86 CYS A C 1
ATOM 692 O O . CYS A 1 86 ? -16.408 -2.281 5.000 1.00 97.69 86 CYS A O 1
ATOM 694 N N . VAL A 1 87 ? -15.814 -3.418 6.850 1.00 97.75 87 VAL A N 1
ATOM 695 C CA . VAL A 1 87 ? -16.411 -4.699 6.451 1.00 97.75 87 VAL A CA 1
ATOM 696 C C . VAL A 1 87 ? -17.898 -4.536 6.147 1.00 97.75 87 VAL A C 1
ATOM 698 O O . VAL A 1 87 ? -18.337 -4.902 5.058 1.00 97.75 87 VAL A O 1
ATOM 701 N N . GLU A 1 88 ? -18.665 -3.925 7.051 1.00 96.56 88 GLU A N 1
ATOM 702 C CA . GLU A 1 88 ? -20.103 -3.711 6.854 1.00 96.56 88 GLU A CA 1
ATOM 703 C C . GLU A 1 88 ? -20.398 -2.817 5.642 1.00 96.56 88 GLU A C 1
ATOM 705 O O . GLU A 1 88 ? -21.279 -3.116 4.834 1.00 96.56 88 GLU A O 1
ATOM 710 N N . ASN A 1 89 ? -19.626 -1.746 5.444 1.00 96.69 89 ASN A N 1
ATOM 711 C CA . ASN A 1 89 ? -19.798 -0.878 4.278 1.00 96.69 89 ASN A CA 1
ATOM 712 C C . ASN A 1 89 ? -19.440 -1.589 2.967 1.00 96.69 89 ASN A C 1
ATOM 714 O O . ASN A 1 89 ? -20.153 -1.431 1.975 1.00 96.69 89 ASN A O 1
ATOM 718 N N . VAL A 1 90 ? -18.386 -2.408 2.955 1.00 97.38 90 VAL A N 1
ATOM 719 C CA . VAL A 1 90 ? -18.014 -3.212 1.785 1.00 97.38 90 VAL A CA 1
ATOM 720 C C . VAL A 1 90 ? -19.093 -4.246 1.476 1.00 97.38 90 VAL A C 1
ATOM 722 O O . VAL A 1 90 ? -19.505 -4.347 0.322 1.00 97.38 90 VAL A O 1
ATOM 725 N N . LYS A 1 91 ? -19.607 -4.973 2.474 1.00 97.12 91 LYS A N 1
ATOM 726 C CA . LYS A 1 91 ? -20.720 -5.921 2.292 1.00 97.12 91 LYS A CA 1
ATOM 727 C C . LYS A 1 91 ? -21.952 -5.240 1.711 1.00 97.12 91 LYS A C 1
ATOM 729 O O . LYS A 1 91 ? -22.554 -5.749 0.772 1.00 97.12 91 LYS A O 1
ATOM 734 N N . ASN A 1 92 ? -22.306 -4.065 2.219 1.00 96.19 92 ASN A N 1
ATOM 735 C CA . ASN A 1 92 ? -23.467 -3.328 1.731 1.00 96.19 92 ASN A CA 1
ATOM 736 C C . ASN A 1 92 ? -23.274 -2.832 0.291 1.00 96.19 92 ASN A C 1
ATOM 738 O O . ASN A 1 92 ? -24.190 -2.935 -0.525 1.00 96.19 92 ASN A O 1
ATOM 742 N N . ALA A 1 93 ? -22.082 -2.335 -0.046 1.00 96.06 93 ALA A N 1
ATOM 743 C CA . ALA A 1 93 ? -21.782 -1.826 -1.382 1.00 96.06 93 ALA A CA 1
ATOM 744 C C . ALA A 1 93 ? -21.576 -2.940 -2.427 1.00 96.06 93 ALA A C 1
ATOM 746 O O . ALA A 1 93 ? -21.949 -2.774 -3.588 1.00 96.06 93 ALA A O 1
ATOM 747 N N . LEU A 1 94 ? -20.987 -4.070 -2.025 1.00 95.62 94 LEU A N 1
ATOM 748 C CA . LEU A 1 94 ? -20.514 -5.146 -2.905 1.00 95.62 94 LEU A CA 1
ATOM 749 C C . LEU A 1 94 ? -21.168 -6.510 -2.621 1.00 95.62 94 LEU A C 1
ATOM 751 O O . LEU A 1 94 ? -20.713 -7.525 -3.135 1.00 95.62 94 LEU A O 1
ATOM 755 N N . GLY A 1 95 ? -22.260 -6.577 -1.858 1.00 91.88 95 GLY A N 1
ATOM 756 C CA . GLY A 1 95 ? -22.899 -7.846 -1.467 1.00 91.88 95 GLY A CA 1
ATOM 757 C C . GLY A 1 95 ? -23.473 -8.672 -2.625 1.00 91.88 95 GLY A C 1
ATOM 758 O O . GLY A 1 95 ? -23.793 -9.843 -2.458 1.00 91.88 95 GLY A O 1
ATOM 759 N N . LYS A 1 96 ? -23.597 -8.076 -3.817 1.00 92.00 96 LYS A N 1
ATOM 760 C CA . LYS A 1 96 ? -23.974 -8.758 -5.071 1.00 92.00 96 LYS A CA 1
ATOM 761 C C . LYS A 1 96 ? -22.857 -8.711 -6.115 1.00 92.00 96 LYS A C 1
ATOM 763 O O . LYS A 1 96 ? -23.121 -8.821 -7.314 1.00 92.00 96 LYS A O 1
ATOM 768 N N . PHE A 1 97 ? -21.627 -8.458 -5.680 1.00 93.81 97 PHE A N 1
ATOM 769 C CA . PHE A 1 97 ? -20.487 -8.387 -6.573 1.00 93.81 97 PHE A CA 1
ATOM 770 C C . PHE A 1 97 ? -20.281 -9.736 -7.268 1.00 93.81 97 PHE A C 1
ATOM 772 O O . PHE A 1 97 ? -20.316 -10.791 -6.645 1.00 93.81 97 PHE A O 1
ATOM 779 N N . SER A 1 98 ? -20.111 -9.675 -8.584 1.00 93.50 98 SER A N 1
ATOM 780 C CA . SER A 1 98 ? -19.907 -10.826 -9.474 1.00 93.50 98 SER A CA 1
ATOM 781 C C . SER A 1 98 ? -18.774 -10.572 -10.470 1.00 93.50 98 SER A C 1
ATOM 783 O O . SER A 1 98 ? -18.614 -11.303 -11.445 1.00 93.50 98 SER A O 1
ATOM 785 N N . GLY A 1 99 ? -18.005 -9.499 -10.254 1.00 92.94 99 GLY A N 1
ATOM 786 C CA . GLY A 1 99 ? -16.829 -9.221 -11.061 1.00 92.94 99 GLY A CA 1
ATOM 787 C C . GLY A 1 99 ? -15.698 -10.204 -10.744 1.00 92.94 99 GLY A C 1
ATOM 788 O O . GLY A 1 99 ? -15.719 -10.864 -9.707 1.00 92.94 99 GLY A O 1
ATOM 789 N N . PRO A 1 100 ? -14.691 -10.294 -11.622 1.00 92.50 100 PRO A N 1
ATOM 790 C CA . PRO A 1 100 ? -13.636 -11.295 -11.492 1.00 92.50 100 PRO A CA 1
ATOM 791 C C . PRO A 1 100 ? -12.606 -10.970 -10.403 1.00 92.50 100 PRO A C 1
ATOM 793 O O . PRO A 1 100 ? -11.817 -11.839 -10.057 1.00 92.50 100 PRO A O 1
ATOM 796 N N . GLN A 1 101 ? -12.557 -9.726 -9.913 1.00 94.56 101 GLN A N 1
ATOM 797 C CA . GLN A 1 101 ? -11.515 -9.283 -8.987 1.00 94.56 101 GLN A CA 1
ATOM 798 C C . GLN A 1 101 ? -11.954 -8.101 -8.120 1.00 94.56 101 GLN A C 1
ATOM 800 O O . GLN A 1 101 ? -12.597 -7.167 -8.607 1.00 94.56 101 GLN A O 1
ATOM 805 N N . VAL A 1 102 ? -11.524 -8.107 -6.858 1.00 97.56 102 VAL A N 1
ATOM 806 C CA . VAL A 1 102 ? -11.580 -6.950 -5.951 1.00 97.56 102 VAL A CA 1
ATOM 807 C C . VAL A 1 102 ? -10.161 -6.601 -5.506 1.00 97.56 102 VAL A C 1
ATOM 809 O O . VAL A 1 102 ? -9.377 -7.481 -5.152 1.00 97.56 102 VAL A O 1
ATOM 812 N N . ARG A 1 103 ? -9.822 -5.307 -5.523 1.00 98.12 103 ARG A N 1
ATOM 813 C CA . ARG A 1 103 ? -8.518 -4.791 -5.086 1.00 98.12 103 ARG A CA 1
ATOM 814 C C . ARG A 1 103 ? -8.708 -3.799 -3.956 1.00 98.12 103 ARG A C 1
ATOM 816 O O . ARG A 1 103 ? -9.497 -2.865 -4.096 1.00 98.12 103 ARG A O 1
ATOM 823 N N . PHE A 1 104 ? -7.982 -3.986 -2.861 1.00 98.62 104 PHE A N 1
ATOM 824 C CA . PHE A 1 104 ? -7.941 -3.024 -1.765 1.00 98.62 104 PHE A CA 1
ATOM 825 C C . PHE A 1 104 ? -6.637 -2.243 -1.812 1.00 98.62 104 PHE A C 1
ATOM 827 O O . PHE A 1 104 ? -5.570 -2.807 -2.036 1.00 98.62 104 PHE A O 1
ATOM 834 N N . VAL A 1 105 ? -6.739 -0.936 -1.587 1.00 98.56 105 VAL A N 1
ATOM 835 C CA . VAL A 1 105 ? -5.600 -0.023 -1.526 1.00 98.56 105 VAL A CA 1
ATOM 836 C C . VAL A 1 105 ? -5.730 0.780 -0.242 1.00 98.56 105 VAL A C 1
ATOM 838 O O . VAL A 1 105 ? -6.771 1.392 -0.005 1.00 98.56 105 VAL A O 1
ATOM 841 N N . GLY A 1 106 ? -4.692 0.774 0.587 1.00 98.25 106 GLY A N 1
ATOM 842 C CA . GLY A 1 106 ? -4.655 1.541 1.827 1.00 98.25 106 GLY A CA 1
ATOM 843 C C . GLY A 1 106 ? -3.399 2.396 1.899 1.00 98.25 106 GLY A C 1
ATOM 844 O O . GLY A 1 106 ? -2.313 1.904 1.612 1.00 98.25 106 GLY A O 1
ATOM 845 N N . HIS A 1 107 ? -3.546 3.666 2.278 1.00 96.62 107 HIS A N 1
ATOM 846 C CA . HIS A 1 107 ? -2.430 4.600 2.454 1.00 96.62 107 HIS A CA 1
ATOM 847 C C . HIS A 1 107 ? -2.224 4.953 3.926 1.00 96.62 107 HIS A C 1
ATOM 849 O O . HIS A 1 107 ? -3.211 5.172 4.631 1.00 96.62 107 HIS A O 1
ATOM 855 N N . SER A 1 108 ? -0.976 5.033 4.399 1.00 95.06 108 SER A N 1
ATOM 856 C CA . SER A 1 108 ? -0.663 5.394 5.791 1.00 95.06 108 SER A CA 1
ATOM 857 C C . SER A 1 108 ? -1.372 4.471 6.798 1.00 95.06 108 SER A C 1
ATOM 859 O O . SER A 1 108 ? -1.315 3.251 6.650 1.00 95.06 108 SER A O 1
ATOM 861 N N . LEU A 1 109 ? -2.080 5.005 7.801 1.00 94.88 109 LEU A N 1
ATOM 862 C CA . LEU A 1 109 ? -2.936 4.213 8.704 1.00 94.88 109 LEU A CA 1
ATOM 863 C C . LEU A 1 109 ? -4.038 3.440 7.958 1.00 94.88 109 LEU A C 1
ATOM 865 O O . LEU A 1 109 ? -4.465 2.368 8.389 1.00 94.88 109 LEU A O 1
ATOM 869 N N . GLY A 1 110 ? -4.469 3.946 6.802 1.00 97.50 110 GLY A N 1
ATOM 870 C CA . GLY A 1 110 ? -5.391 3.256 5.908 1.00 97.50 110 GLY A CA 1
ATOM 871 C C . GLY A 1 110 ? -4.847 1.924 5.382 1.00 97.50 110 GLY A C 1
ATOM 872 O O . GLY A 1 110 ? -5.644 1.059 5.037 1.00 97.50 110 GLY A O 1
ATOM 873 N N . ALA A 1 111 ? -3.526 1.711 5.359 1.00 98.00 111 ALA A N 1
ATOM 874 C CA . ALA A 1 111 ? -2.924 0.421 5.013 1.00 98.00 111 ALA A CA 1
ATOM 875 C C . ALA A 1 111 ? -3.283 -0.670 6.037 1.00 98.00 111 ALA A C 1
ATOM 877 O O . ALA A 1 111 ? -3.656 -1.786 5.664 1.00 98.00 111 ALA A O 1
ATOM 878 N N . GLN A 1 112 ? -3.261 -0.331 7.329 1.00 97.69 112 GLN A N 1
ATOM 879 C CA . GLN A 1 112 ? -3.691 -1.240 8.395 1.00 97.69 112 GLN A CA 1
ATOM 880 C C . GLN A 1 112 ? -5.185 -1.539 8.291 1.00 97.69 112 GLN A C 1
ATOM 882 O O . GLN A 1 112 ? -5.602 -2.695 8.365 1.00 97.69 112 GLN A O 1
ATOM 887 N N . LEU A 1 113 ? -5.987 -0.495 8.057 1.00 98.50 113 LEU A N 1
ATOM 888 C CA . LEU A 1 113 ? -7.432 -0.616 7.889 1.00 98.50 113 LEU A CA 1
ATOM 889 C C . LEU A 1 113 ? -7.792 -1.511 6.698 1.00 98.50 113 LEU A C 1
ATOM 891 O O . LEU A 1 113 ? -8.601 -2.424 6.849 1.00 98.50 113 LEU A O 1
ATOM 895 N N . ALA A 1 114 ? -7.166 -1.291 5.538 1.00 98.69 114 ALA A N 1
ATOM 896 C CA . ALA A 1 114 ? -7.369 -2.107 4.345 1.00 98.69 114 ALA A CA 1
ATOM 897 C C . ALA A 1 114 ? -6.996 -3.574 4.601 1.00 98.69 114 ALA A C 1
ATOM 899 O O . ALA A 1 114 ? -7.773 -4.466 4.263 1.00 98.69 114 ALA A O 1
ATOM 900 N N . THR A 1 115 ? -5.859 -3.821 5.261 1.00 98.75 115 THR A N 1
ATOM 901 C CA . THR A 1 115 ? -5.405 -5.177 5.607 1.00 98.75 115 THR A CA 1
ATOM 902 C C . THR A 1 115 ? -6.405 -5.888 6.512 1.00 98.75 115 THR A C 1
ATOM 904 O O . THR A 1 115 ? -6.832 -7.004 6.217 1.00 98.75 115 THR A O 1
ATOM 907 N N . ARG A 1 116 ? -6.822 -5.242 7.606 1.00 98.44 116 ARG A N 1
ATOM 908 C CA . ARG A 1 116 ? -7.752 -5.849 8.562 1.00 98.44 116 ARG A CA 1
ATOM 909 C C . ARG A 1 116 ? -9.134 -6.073 7.954 1.00 98.44 116 ARG A C 1
ATOM 911 O O . ARG A 1 116 ? -9.716 -7.136 8.145 1.00 98.44 116 ARG A O 1
ATOM 918 N N . CYS A 1 117 ? -9.636 -5.109 7.186 1.00 98.69 117 CYS A N 1
ATOM 919 C CA . CYS A 1 117 ? -10.905 -5.230 6.474 1.00 98.69 117 CYS A CA 1
ATOM 920 C C . CYS A 1 117 ? -10.878 -6.399 5.471 1.00 98.69 117 CYS A C 1
ATOM 922 O O . CYS A 1 117 ? -11.797 -7.216 5.455 1.00 98.69 117 CYS A O 1
ATOM 924 N N . ALA A 1 118 ? -9.790 -6.543 4.704 1.00 98.75 118 ALA A N 1
ATOM 925 C CA . ALA A 1 118 ? -9.583 -7.680 3.807 1.00 98.75 118 ALA A CA 1
ATOM 926 C C . ALA A 1 118 ? -9.575 -9.019 4.563 1.00 98.75 118 ALA A C 1
ATOM 928 O O . ALA A 1 118 ? -10.275 -9.953 4.172 1.00 9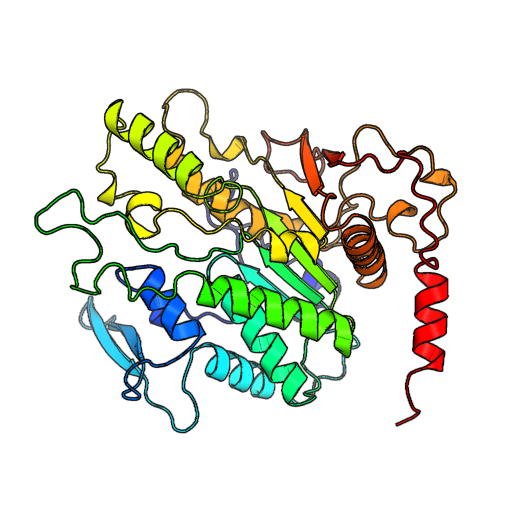8.75 118 ALA A O 1
ATOM 929 N N . ALA A 1 119 ? -8.831 -9.100 5.668 1.00 98.62 119 ALA A N 1
ATOM 930 C CA . ALA A 1 119 ? -8.717 -10.316 6.467 1.00 98.62 119 ALA A CA 1
ATOM 931 C C . ALA A 1 119 ? -10.060 -10.759 7.067 1.00 98.62 119 ALA A C 1
ATOM 933 O O . ALA A 1 119 ? -10.360 -11.953 7.079 1.00 98.62 119 ALA A O 1
ATOM 934 N N . LEU A 1 120 ? -10.880 -9.813 7.534 1.00 98.31 120 LEU A N 1
ATOM 935 C CA . LEU A 1 120 ? -12.217 -10.095 8.062 1.00 98.31 120 LEU A CA 1
ATOM 936 C C . LEU A 1 120 ? -13.174 -10.585 6.964 1.00 98.31 120 LEU A C 1
ATOM 938 O O . LEU A 1 120 ? -13.858 -11.584 7.163 1.00 98.31 120 LEU A O 1
ATOM 942 N N . LEU A 1 121 ? -13.166 -9.965 5.778 1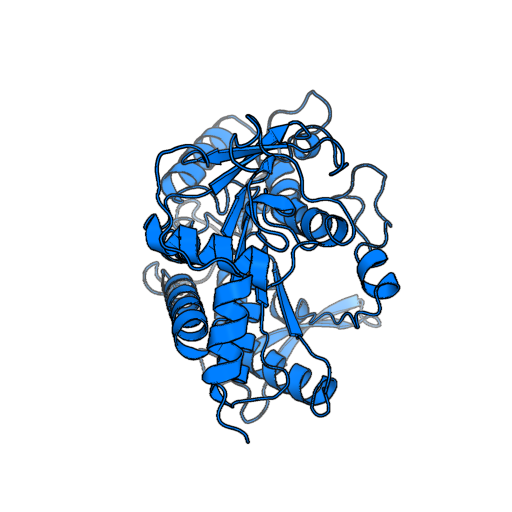.00 98.50 121 LEU A N 1
ATOM 943 C CA . LEU A 1 121 ? -13.966 -10.437 4.637 1.00 98.50 121 LEU A CA 1
ATOM 944 C C . LEU A 1 121 ? -13.574 -11.859 4.207 1.00 98.50 121 LEU A C 1
ATOM 946 O O . LEU A 1 121 ? -14.446 -12.681 3.928 1.00 98.50 121 LEU A O 1
ATOM 950 N N . HIS A 1 122 ? -12.274 -12.164 4.198 1.00 98.38 122 HIS A N 1
ATOM 951 C CA . HIS A 1 122 ? -11.753 -13.509 3.930 1.00 98.38 122 HIS A CA 1
ATOM 952 C C . HIS A 1 122 ? -12.111 -14.520 5.024 1.00 98.38 122 HIS A C 1
ATOM 954 O O . HIS A 1 122 ? -12.373 -15.685 4.727 1.00 98.38 122 HIS A O 1
ATOM 960 N N . ALA A 1 123 ? -12.145 -14.104 6.292 1.00 97.94 123 ALA A N 1
ATOM 961 C CA . ALA A 1 123 ? -12.569 -14.964 7.398 1.00 97.94 123 ALA A CA 1
ATOM 962 C C . ALA A 1 123 ? -14.053 -15.356 7.299 1.00 97.94 123 ALA A C 1
ATOM 964 O O . ALA A 1 123 ? -14.434 -16.435 7.749 1.00 97.94 123 ALA A O 1
ATOM 965 N N . GLU A 1 124 ? -14.872 -14.507 6.682 1.00 97.31 124 GLU A N 1
ATOM 966 C CA . GLU A 1 124 ? -16.291 -14.763 6.429 1.00 97.31 124 GLU A CA 1
ATOM 967 C C . GLU A 1 124 ? -16.576 -15.406 5.062 1.00 97.31 124 GLU A C 1
ATOM 969 O O . GLU A 1 124 ? -17.738 -15.650 4.734 1.00 97.31 124 GLU A O 1
ATOM 974 N N . ASN A 1 125 ? -15.542 -15.673 4.256 1.00 96.69 125 ASN A N 1
ATOM 975 C CA . ASN A 1 125 ? -15.678 -16.146 2.875 1.00 96.69 125 ASN A CA 1
ATOM 976 C C . ASN A 1 125 ? -16.609 -15.248 2.029 1.00 96.69 125 ASN A C 1
ATOM 978 O O . ASN A 1 125 ? -17.443 -15.723 1.254 1.00 96.69 125 ASN A O 1
ATOM 982 N N . HIS A 1 126 ? -16.518 -13.930 2.222 1.00 97.38 126 HIS A N 1
ATOM 983 C CA . HIS A 1 126 ? -17.381 -12.980 1.534 1.00 97.38 126 HIS A CA 1
ATOM 984 C C . HIS A 1 126 ? -16.916 -12.757 0.086 1.00 97.38 126 HIS A C 1
ATOM 986 O O . HIS A 1 126 ? -15.731 -12.566 -0.171 1.00 97.38 126 HIS A O 1
ATOM 992 N N . VAL A 1 127 ? -17.853 -12.666 -0.866 1.00 95.75 127 VAL A N 1
ATOM 993 C CA . VAL A 1 127 ? -17.565 -12.497 -2.313 1.00 95.75 127 VAL A CA 1
ATOM 994 C C . VAL A 1 127 ? -16.794 -11.220 -2.669 1.00 95.75 127 VAL A C 1
ATOM 996 O O . VAL A 1 127 ? -16.235 -11.106 -3.753 1.00 95.75 127 VAL A O 1
ATOM 999 N N . ALA A 1 128 ? -16.791 -10.242 -1.765 1.00 96.75 128 ALA A N 1
ATOM 1000 C CA . ALA A 1 128 ? -16.063 -8.983 -1.914 1.00 96.75 128 ALA A CA 1
ATOM 1001 C C . ALA A 1 128 ? -14.668 -8.997 -1.261 1.00 96.75 128 ALA A C 1
ATOM 1003 O O . ALA A 1 128 ? -14.030 -7.947 -1.184 1.00 96.75 128 ALA A O 1
ATOM 1004 N N . ALA A 1 129 ? -14.208 -10.141 -0.744 1.00 98.12 129 ALA A N 1
ATOM 1005 C CA . ALA A 1 129 ? -12.855 -10.270 -0.222 1.00 98.12 129 ALA A CA 1
ATOM 1006 C C . ALA A 1 129 ? -11.830 -10.050 -1.358 1.00 98.12 129 ALA A C 1
ATOM 1008 O O . ALA A 1 129 ? -11.996 -10.609 -2.445 1.00 98.12 129 ALA A O 1
ATOM 1009 N N . PRO A 1 130 ? -10.794 -9.214 -1.160 1.00 98.25 130 PRO A N 1
ATOM 1010 C CA . PRO A 1 130 ? -9.905 -8.817 -2.244 1.00 98.25 130 PRO A CA 1
ATOM 1011 C C . PRO A 1 130 ? -8.919 -9.919 -2.636 1.00 98.25 130 PRO A C 1
ATOM 1013 O O . PRO A 1 130 ? -8.402 -10.640 -1.784 1.00 98.25 130 PRO A O 1
ATOM 1016 N N . ASN A 1 131 ? -8.596 -9.979 -3.927 1.00 97.88 131 ASN A N 1
ATOM 1017 C CA . ASN A 1 131 ? -7.541 -10.832 -4.487 1.00 97.88 131 ASN A CA 1
ATOM 1018 C C . ASN A 1 131 ? -6.162 -10.160 -4.419 1.00 97.88 131 ASN A C 1
ATOM 1020 O O . ASN A 1 131 ? -5.133 -10.831 -4.470 1.00 97.88 131 ASN A O 1
ATOM 1024 N N . ARG A 1 132 ? -6.145 -8.828 -4.294 1.00 98.44 132 ARG A N 1
ATOM 1025 C CA . ARG A 1 132 ? -4.935 -8.008 -4.243 1.00 98.44 132 ARG A CA 1
ATOM 1026 C C . ARG A 1 132 ? -5.055 -6.922 -3.189 1.00 98.44 132 ARG A C 1
ATOM 1028 O O . ARG A 1 132 ? -6.067 -6.217 -3.121 1.00 98.44 132 ARG A O 1
ATOM 1035 N N . LEU A 1 133 ? -3.994 -6.785 -2.405 1.00 98.75 133 LEU A N 1
ATOM 1036 C CA . LEU A 1 133 ? -3.848 -5.791 -1.357 1.00 98.75 133 LEU A CA 1
ATOM 1037 C C . LEU A 1 133 ? -2.628 -4.916 -1.651 1.00 98.75 133 LEU A C 1
ATOM 1039 O O . LEU A 1 133 ? -1.502 -5.398 -1.711 1.00 98.75 133 LEU A O 1
ATOM 1043 N N . THR A 1 134 ? -2.845 -3.617 -1.808 1.00 98.75 134 THR A N 1
ATOM 1044 C CA . THR A 1 134 ? -1.768 -2.653 -2.035 1.00 98.75 134 THR A CA 1
ATOM 1045 C C . THR A 1 134 ? -1.649 -1.710 -0.845 1.00 98.75 134 THR A C 1
ATOM 1047 O O . THR A 1 134 ? -2.606 -1.020 -0.481 1.00 98.75 134 THR A O 1
ATOM 1050 N N . LEU A 1 135 ? -0.461 -1.656 -0.250 1.00 98.69 135 LEU A N 1
ATOM 1051 C CA . LEU A 1 135 ? -0.159 -0.869 0.939 1.00 98.69 135 LEU A CA 1
ATOM 1052 C C . LEU A 1 135 ? 0.784 0.277 0.562 1.00 98.69 135 LEU A C 1
ATOM 1054 O O . LEU A 1 135 ? 1.957 0.070 0.261 1.00 98.69 135 LEU A O 1
ATOM 1058 N N . LEU A 1 136 ? 0.254 1.494 0.548 1.00 98.19 136 LEU A N 1
ATOM 1059 C CA . LEU A 1 136 ? 0.968 2.705 0.158 1.00 98.19 136 LEU A CA 1
ATOM 1060 C C . LEU A 1 136 ? 1.470 3.405 1.421 1.00 98.19 136 LEU A C 1
ATOM 1062 O O . LEU A 1 136 ? 0.665 3.881 2.215 1.00 98.19 136 LEU A O 1
ATOM 1066 N N . GLU A 1 137 ? 2.780 3.472 1.625 1.00 95.50 137 GLU A N 1
ATOM 1067 C CA . GLU A 1 137 ? 3.396 4.036 2.835 1.00 95.50 137 GLU A CA 1
ATOM 1068 C C . GLU A 1 137 ? 2.743 3.500 4.119 1.00 95.50 137 GLU A C 1
ATOM 1070 O O . GLU A 1 137 ? 2.187 4.283 4.897 1.00 95.50 137 GLU A O 1
ATOM 1075 N N . PRO A 1 138 ? 2.720 2.168 4.343 1.00 96.38 138 PRO A N 1
ATOM 1076 C CA . PRO A 1 138 ? 2.088 1.608 5.529 1.00 96.38 138 PRO A CA 1
ATOM 1077 C C . PRO A 1 138 ? 2.776 2.155 6.780 1.00 96.38 138 PRO A C 1
ATOM 1079 O O . PRO A 1 138 ? 3.940 1.870 7.051 1.00 96.38 138 PRO A O 1
ATOM 1082 N N . TYR A 1 139 ? 2.043 2.970 7.531 1.00 92.25 139 TYR A N 1
ATOM 1083 C CA . TYR A 1 139 ? 2.551 3.623 8.728 1.00 92.25 139 TYR A CA 1
ATOM 1084 C C . TYR A 1 139 ? 2.125 2.831 9.955 1.00 92.25 139 TYR A C 1
ATOM 1086 O O . TYR A 1 139 ? 0.951 2.492 10.061 1.00 92.25 139 TYR A O 1
ATOM 1094 N N . PHE A 1 140 ? 3.051 2.594 10.884 1.00 89.94 140 PHE A N 1
ATOM 1095 C CA . PHE A 1 140 ? 2.810 1.918 12.160 1.00 89.94 140 PHE A CA 1
ATOM 1096 C C . PHE A 1 140 ? 3.414 2.752 13.284 1.00 89.94 140 PHE A C 1
ATOM 1098 O O . PHE A 1 140 ? 4.615 3.042 13.245 1.00 89.94 140 PHE A O 1
ATOM 1105 N N . SER A 1 141 ? 2.612 3.153 14.269 1.00 84.06 141 SER A N 1
ATOM 1106 C CA . SER A 1 141 ? 3.098 4.027 15.335 1.00 84.06 141 SER A CA 1
ATOM 1107 C C . SER A 1 141 ? 4.059 3.275 16.265 1.00 84.06 141 SER A C 1
ATOM 1109 O O . SER A 1 141 ? 3.742 2.211 16.793 1.00 84.06 141 SER A O 1
ATOM 1111 N N . LYS A 1 142 ? 5.265 3.816 16.493 1.00 75.06 142 LYS A N 1
ATOM 1112 C CA . LYS A 1 142 ? 6.165 3.296 17.537 1.00 75.06 142 LYS A CA 1
ATOM 1113 C C . LYS A 1 142 ? 5.819 3.891 18.898 1.00 75.06 142 LYS A C 1
ATOM 1115 O O . LYS A 1 142 ? 5.268 4.988 18.997 1.00 75.06 142 LYS A O 1
ATOM 1120 N N . HIS A 1 143 ? 6.219 3.203 19.972 1.00 61.41 143 HIS A N 1
ATOM 1121 C CA . HIS A 1 143 ? 6.183 3.759 21.325 1.00 61.41 143 HIS A CA 1
ATOM 1122 C C . HIS A 1 143 ? 6.896 5.123 21.351 1.00 61.41 143 HIS A C 1
ATOM 1124 O O . HIS A 1 143 ? 8.111 5.222 21.188 1.00 61.41 143 HIS A O 1
ATOM 1130 N N . SER A 1 144 ? 6.125 6.197 21.512 1.00 50.34 144 SER A N 1
ATOM 1131 C CA . SER A 1 144 ? 6.624 7.564 21.422 1.00 50.34 144 SER A CA 1
ATOM 1132 C C . SER A 1 144 ? 7.626 7.855 22.547 1.00 50.34 144 SER A C 1
ATOM 1134 O O . SER A 1 144 ? 7.245 8.023 23.704 1.00 50.34 144 SER A O 1
ATOM 1136 N N . HIS A 1 145 ? 8.906 8.015 22.206 1.00 43.06 145 HIS A N 1
ATOM 1137 C CA . HIS A 1 145 ? 9.936 8.583 23.090 1.00 43.06 145 HIS A CA 1
ATOM 1138 C C . HIS A 1 145 ? 9.804 10.112 23.280 1.00 43.06 145 HIS A C 1
ATOM 1140 O O . HIS A 1 145 ? 10.701 10.753 23.827 1.00 43.06 145 HIS A O 1
ATOM 1146 N N . LEU A 1 146 ? 8.688 10.720 22.865 1.00 46.19 146 LEU A N 1
ATOM 1147 C CA . LEU A 1 146 ? 8.437 12.166 22.919 1.00 46.19 146 LEU A CA 1
ATOM 1148 C C . LEU A 1 146 ? 8.054 12.683 24.325 1.00 46.19 146 LEU A C 1
ATOM 1150 O O . LEU A 1 146 ? 7.431 13.725 24.456 1.00 46.19 146 LEU A O 1
ATOM 1154 N N . ASN A 1 147 ? 8.499 12.018 25.395 1.00 42.97 147 ASN A N 1
ATOM 1155 C CA . ASN A 1 147 ? 8.343 12.484 26.784 1.00 42.97 147 ASN A CA 1
ATOM 1156 C C . ASN A 1 147 ? 9.336 13.600 27.184 1.00 42.97 147 ASN A C 1
ATOM 1158 O O . ASN A 1 147 ? 9.442 13.936 28.361 1.00 42.97 147 ASN A O 1
ATOM 1162 N N . PHE A 1 148 ? 10.134 14.138 26.253 1.00 40.59 148 PHE A N 1
ATOM 1163 C CA . PHE A 1 148 ? 11.333 14.906 26.617 1.00 40.59 148 PHE A CA 1
ATOM 1164 C C . PHE A 1 148 ? 11.137 16.429 26.722 1.00 40.59 148 PHE A C 1
ATOM 1166 O O . PHE A 1 148 ? 11.902 17.084 27.426 1.00 40.59 148 PHE A O 1
ATOM 1173 N N . LEU A 1 149 ? 10.120 17.016 26.085 1.00 42.06 149 LEU A N 1
ATOM 1174 C CA . LEU A 1 149 ? 9.833 18.450 26.218 1.00 42.06 149 LEU A CA 1
ATOM 1175 C C . LEU A 1 149 ? 8.691 18.645 27.212 1.00 42.06 149 LEU A C 1
ATOM 1177 O O . LEU A 1 149 ? 7.544 18.862 26.839 1.00 42.06 149 LEU A O 1
ATOM 1181 N N . GLY A 1 150 ? 9.021 18.499 28.497 1.00 40.56 150 GLY A N 1
ATOM 1182 C CA . GLY A 1 150 ? 8.094 18.758 29.592 1.00 40.56 150 GLY A CA 1
ATOM 1183 C C . GLY A 1 150 ? 7.354 20.087 29.409 1.00 40.56 150 GLY A C 1
ATOM 1184 O O . GLY A 1 150 ? 7.966 21.100 29.082 1.00 40.56 150 GLY A O 1
ATOM 1185 N N . HIS A 1 151 ? 6.049 20.039 29.688 1.00 39.31 151 HIS A N 1
ATOM 1186 C CA . HIS A 1 151 ? 5.040 21.102 29.610 1.00 39.31 151 HIS A CA 1
ATOM 1187 C C . HIS A 1 151 ? 4.314 21.271 28.262 1.00 39.31 151 HIS A C 1
ATOM 1189 O O . HIS A 1 151 ? 4.706 22.034 27.389 1.00 39.31 151 HIS A O 1
ATOM 1195 N N . GLY A 1 152 ? 3.130 20.651 28.186 1.00 43.12 152 GLY A N 1
ATOM 1196 C CA . GLY A 1 152 ? 1.952 21.264 27.559 1.00 43.12 152 GLY A CA 1
ATOM 1197 C C . GLY A 1 152 ? 1.713 21.023 26.069 1.00 43.12 152 GLY A C 1
ATOM 1198 O O . GLY A 1 152 ? 0.636 21.369 25.599 1.00 43.12 152 GLY A O 1
ATOM 1199 N N . LEU A 1 153 ? 2.647 20.421 25.330 1.00 48.53 153 LEU A N 1
ATOM 1200 C CA . LEU A 1 153 ? 2.606 20.408 23.863 1.00 48.53 153 LEU A CA 1
ATOM 1201 C C . LEU A 1 153 ? 3.012 19.028 23.311 1.00 48.53 153 LEU A C 1
ATOM 1203 O O . LEU A 1 153 ? 4.168 18.633 23.436 1.00 48.53 153 LEU A O 1
ATOM 1207 N N . GLY A 1 154 ? 2.056 18.310 22.710 1.00 50.62 154 GLY A N 1
ATOM 1208 C CA . GLY A 1 154 ? 2.225 16.969 22.128 1.00 50.62 154 GLY A CA 1
ATOM 1209 C C . GLY A 1 154 ? 1.569 15.875 22.973 1.00 50.62 154 GLY A C 1
ATOM 1210 O O . GLY A 1 154 ? 1.885 15.758 24.150 1.00 50.62 154 GLY A O 1
ATOM 1211 N N . CYS A 1 155 ? 0.632 15.119 22.381 1.00 59.78 155 CYS A N 1
ATOM 1212 C CA . CYS A 1 155 ? 0.041 13.875 22.900 1.00 59.78 155 CYS A CA 1
ATOM 1213 C C . CYS A 1 155 ? -0.003 13.748 24.431 1.00 59.78 155 CYS A C 1
ATOM 1215 O O . CYS A 1 155 ? 0.558 12.818 25.014 1.00 59.78 155 CYS A O 1
ATOM 1217 N N . ASN A 1 156 ? -0.613 14.735 25.091 1.00 50.53 156 ASN A N 1
ATOM 1218 C CA . ASN A 1 156 ? -0.478 14.942 26.527 1.00 50.53 156 ASN A CA 1
ATOM 1219 C C . ASN A 1 156 ? -1.510 14.122 27.293 1.00 50.53 156 ASN A C 1
ATOM 1221 O O . ASN A 1 156 ? -2.367 14.661 27.981 1.00 50.53 156 ASN A O 1
ATOM 1225 N N . GLU A 1 157 ? -1.385 12.801 27.233 1.00 49.56 157 GLU A N 1
ATOM 1226 C CA . GLU A 1 157 ? -1.959 11.957 28.266 1.00 49.56 157 GLU A CA 1
ATOM 1227 C C . GLU A 1 157 ? -0.999 10.858 28.686 1.00 49.56 157 GLU A C 1
ATOM 1229 O O . GLU A 1 157 ? -0.206 10.324 27.914 1.00 49.56 157 GLU A O 1
ATOM 1234 N N . LYS A 1 158 ? -1.118 10.543 29.973 1.00 43.62 158 LYS A N 1
ATOM 1235 C CA . LYS A 1 158 ? -0.393 9.572 30.787 1.00 43.62 158 LYS A CA 1
ATOM 1236 C C . LYS A 1 158 ? -0.623 8.129 30.319 1.00 43.62 158 LYS A C 1
ATOM 1238 O O . LYS A 1 158 ? -0.838 7.237 31.135 1.00 43.62 158 LYS A O 1
ATOM 1243 N N . VAL A 1 159 ? -0.580 7.870 29.019 1.00 45.69 159 VAL A N 1
ATOM 1244 C CA . VAL A 1 159 ? -0.310 6.534 28.516 1.00 45.69 159 VAL A CA 1
ATOM 1245 C C . VAL A 1 159 ? 1.163 6.338 28.814 1.00 45.69 159 VAL A C 1
ATOM 1247 O O . VAL A 1 159 ? 2.027 6.859 28.109 1.00 45.69 159 VAL A O 1
ATOM 1250 N N . SER A 1 160 ? 1.445 5.685 29.947 1.00 42.50 160 SER A N 1
ATOM 1251 C CA . SER A 1 160 ? 2.803 5.275 30.281 1.00 42.50 160 SER A CA 1
ATOM 1252 C C . SER A 1 160 ? 3.419 4.685 29.017 1.00 42.50 160 SER A C 1
ATOM 1254 O O . SER A 1 160 ? 2.748 4.005 28.235 1.00 42.50 160 SER A O 1
ATOM 1256 N N . SER A 1 161 ? 4.692 4.957 28.790 1.00 43.94 161 SER A N 1
ATOM 1257 C CA . SER A 1 161 ? 5.468 4.472 27.650 1.00 43.94 161 SER A CA 1
ATOM 1258 C C . SER A 1 161 ? 5.506 2.933 27.504 1.00 43.94 161 SER A C 1
ATOM 1260 O O . SER A 1 161 ? 6.292 2.433 26.714 1.00 43.94 161 SER A O 1
ATOM 1262 N N . GLY A 1 162 ? 4.669 2.183 28.237 1.00 42.22 162 GLY A N 1
ATOM 1263 C CA . GLY A 1 162 ? 4.371 0.761 28.062 1.00 42.22 162 GLY A CA 1
ATOM 1264 C C . GLY A 1 162 ? 2.962 0.429 27.530 1.00 42.22 162 GLY A C 1
ATOM 1265 O O . GLY A 1 162 ? 2.590 -0.738 27.578 1.00 42.22 162 GLY A O 1
ATOM 1266 N N . HIS A 1 163 ? 2.157 1.394 27.053 1.00 45.72 163 HIS A N 1
ATOM 1267 C CA . HIS A 1 163 ? 0.772 1.145 26.589 1.00 45.72 163 HIS A CA 1
ATOM 1268 C C . HIS A 1 163 ? 0.399 1.773 25.228 1.00 45.72 163 HIS A C 1
ATOM 1270 O O . HIS A 1 163 ? -0.783 2.003 24.963 1.00 45.72 163 HIS A O 1
ATOM 1276 N N . GLY A 1 164 ? 1.374 2.070 24.362 1.00 52.88 164 GLY A N 1
ATOM 1277 C CA . GLY A 1 164 ? 1.063 2.200 22.929 1.00 52.88 164 GLY A CA 1
ATOM 1278 C C . GLY A 1 164 ? 0.671 0.841 22.339 1.00 52.88 164 GLY A C 1
ATOM 1279 O O . GLY A 1 164 ? 0.929 -0.173 22.985 1.00 52.88 164 GLY A O 1
ATOM 1280 N N . LEU A 1 165 ? 0.098 0.800 21.128 1.00 63.88 165 LEU A N 1
ATOM 1281 C CA . LEU A 1 165 ? -0.052 -0.475 20.408 1.00 63.88 165 LEU A CA 1
ATOM 1282 C C . LEU A 1 165 ? 1.305 -1.187 20.266 1.00 63.88 165 LEU A C 1
ATOM 1284 O O . LEU A 1 165 ? 1.353 -2.412 20.251 1.00 63.88 165 LEU A O 1
ATOM 1288 N N . GLY A 1 166 ? 2.406 -0.429 20.249 1.00 72.75 166 GLY A N 1
ATOM 1289 C CA . GLY A 1 166 ? 3.734 -1.001 20.085 1.00 72.75 166 GLY A CA 1
ATOM 1290 C C . GLY A 1 166 ? 3.805 -1.703 18.745 1.00 72.75 166 GLY A C 1
ATOM 1291 O O . GLY A 1 166 ? 3.274 -1.202 17.757 1.00 72.75 166 GLY A O 1
ATOM 1292 N N . ASP A 1 167 ? 4.377 -2.897 18.737 1.00 84.19 167 ASP A N 1
ATOM 1293 C CA . ASP A 1 167 ? 4.458 -3.692 17.518 1.00 84.19 167 ASP A CA 1
ATOM 1294 C C . ASP A 1 167 ? 3.142 -4.420 17.185 1.00 84.19 167 ASP A C 1
ATOM 1296 O O . ASP A 1 167 ? 3.058 -5.038 16.129 1.00 84.19 167 ASP A O 1
ATOM 1300 N N . PHE A 1 168 ? 2.079 -4.292 18.001 1.00 89.81 168 PHE A N 1
ATOM 1301 C CA . PHE A 1 168 ? 0.796 -4.978 17.781 1.00 89.81 168 PHE A CA 1
ATOM 1302 C C . PHE A 1 168 ? 0.238 -4.732 16.378 1.00 89.81 168 PHE A C 1
ATOM 1304 O O . PHE A 1 168 ? -0.174 -5.675 15.706 1.00 89.81 168 PHE A O 1
ATOM 1311 N N . ALA A 1 169 ? 0.198 -3.472 15.936 1.00 91.88 169 ALA A N 1
ATOM 1312 C CA . ALA A 1 169 ? -0.373 -3.123 14.639 1.00 91.88 169 ALA A CA 1
ATOM 1313 C C . ALA A 1 169 ? 0.428 -3.739 13.484 1.00 91.88 169 ALA A C 1
ATOM 1315 O O . ALA A 1 169 ? -0.161 -4.333 12.580 1.00 91.88 169 ALA A O 1
ATOM 1316 N N . SER A 1 170 ? 1.761 -3.633 13.534 1.00 93.38 170 SER A N 1
ATOM 1317 C CA . SER A 1 170 ? 2.650 -4.244 12.541 1.00 93.38 170 SER A CA 1
ATOM 1318 C C . SER A 1 170 ? 2.538 -5.765 12.549 1.00 93.38 170 SER A C 1
ATOM 1320 O O . SER A 1 170 ? 2.233 -6.342 11.513 1.00 93.38 170 SER A O 1
ATOM 1322 N N . GLU A 1 171 ? 2.638 -6.406 13.716 1.00 93.81 171 GLU A N 1
ATOM 1323 C CA . GLU A 1 171 ? 2.587 -7.866 13.850 1.00 93.81 171 GLU A CA 1
ATOM 1324 C C . GLU A 1 171 ? 1.256 -8.450 13.361 1.00 93.81 171 GLU A C 1
ATOM 1326 O O . GLU A 1 171 ? 1.223 -9.513 12.738 1.00 93.81 171 GLU A O 1
ATOM 1331 N N . ASN A 1 172 ? 0.134 -7.767 13.617 1.00 95.94 172 ASN A N 1
ATOM 1332 C CA . ASN A 1 172 ? -1.163 -8.221 13.123 1.00 95.94 172 ASN A CA 1
ATOM 1333 C C . ASN A 1 172 ? -1.318 -8.004 11.615 1.00 95.94 172 ASN A C 1
ATOM 1335 O O . ASN A 1 172 ? -1.910 -8.858 10.955 1.00 95.94 172 ASN A O 1
ATOM 13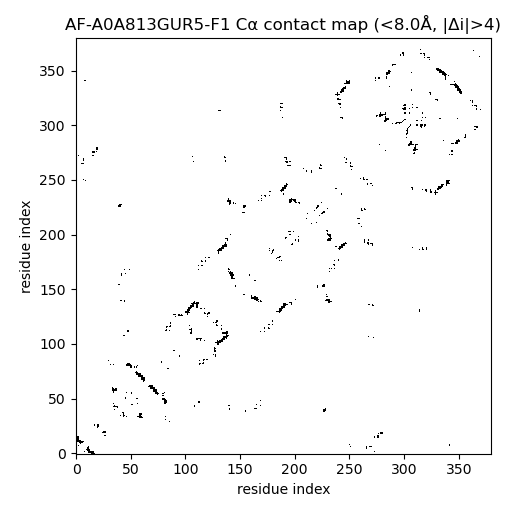39 N N . VAL A 1 173 ? -0.802 -6.902 11.054 1.00 97.75 173 VAL A N 1
ATOM 1340 C CA . VAL A 1 173 ? -0.761 -6.732 9.592 1.00 97.75 173 VAL A CA 1
ATOM 1341 C C . VAL A 1 173 ? 0.055 -7.852 8.958 1.00 97.75 173 VAL A C 1
ATOM 1343 O O . VAL A 1 173 ? -0.434 -8.481 8.023 1.00 97.75 173 VAL A O 1
ATOM 1346 N N . ASP A 1 174 ? 1.223 -8.168 9.512 1.00 97.25 174 ASP A N 1
ATOM 1347 C CA . ASP A 1 174 ? 2.093 -9.237 9.019 1.00 97.25 174 ASP A CA 1
ATOM 1348 C C . ASP A 1 174 ? 1.377 -10.586 9.053 1.00 97.25 174 ASP A C 1
ATOM 1350 O O . ASP A 1 174 ? 1.294 -11.290 8.048 1.00 97.25 174 ASP A O 1
ATOM 1354 N N . SER A 1 175 ? 0.786 -10.915 10.204 1.00 97.88 175 SER A N 1
ATOM 1355 C CA . SER A 1 175 ? 0.026 -12.147 10.408 1.00 97.88 175 SER A CA 1
ATOM 1356 C C . SER A 1 175 ? -1.143 -12.273 9.428 1.00 97.88 175 SER A C 1
ATOM 1358 O O . SER A 1 175 ? -1.360 -13.338 8.844 1.00 97.88 175 SER A O 1
ATOM 1360 N N . TYR A 1 176 ? -1.885 -11.187 9.188 1.00 98.56 176 TYR A N 1
ATOM 1361 C CA . TYR A 1 176 ? -2.979 -11.191 8.221 1.00 98.56 176 TYR A CA 1
ATOM 1362 C C . TYR A 1 176 ? -2.498 -11.321 6.781 1.00 98.56 176 TYR A C 1
ATOM 1364 O O . TYR A 1 176 ? -3.081 -12.112 6.040 1.00 98.56 176 TYR A O 1
ATOM 1372 N N . VAL A 1 177 ? -1.450 -10.597 6.382 1.00 98.56 177 VAL A N 1
ATOM 1373 C CA . VAL A 1 177 ? -0.867 -10.700 5.036 1.00 98.56 177 VAL A CA 1
ATOM 1374 C C . VAL A 1 177 ? -0.373 -12.123 4.779 1.00 98.56 177 VAL A C 1
ATOM 1376 O O . VAL A 1 177 ? -0.773 -12.726 3.783 1.00 98.56 177 VAL A O 1
ATOM 1379 N N . GLN A 1 178 ? 0.385 -12.704 5.714 1.00 98.06 178 GLN A N 1
ATOM 1380 C CA . GLN A 1 178 ? 0.854 -14.089 5.627 1.00 98.06 178 GLN A CA 1
ATOM 1381 C C . GLN A 1 178 ? -0.318 -15.067 5.506 1.00 98.06 178 GLN A C 1
ATOM 1383 O O . GLN A 1 178 ? -0.364 -15.882 4.588 1.00 98.06 178 GLN A O 1
ATOM 1388 N N . LYS A 1 179 ? -1.321 -14.960 6.386 1.00 98.31 179 LYS A N 1
ATOM 1389 C CA . LYS A 1 179 ? -2.485 -15.855 6.368 1.00 98.31 179 LYS A CA 1
ATOM 1390 C C . LYS A 1 179 ? -3.278 -15.750 5.065 1.00 98.31 179 LYS A C 1
ATOM 1392 O O . LYS A 1 179 ? -3.727 -16.775 4.545 1.00 98.31 179 LYS A O 1
ATOM 1397 N N . MET A 1 180 ? -3.479 -14.534 4.554 1.00 98.38 180 MET A N 1
ATOM 1398 C CA . MET A 1 180 ? -4.190 -14.299 3.297 1.00 98.38 180 MET A CA 1
ATOM 1399 C C . MET A 1 180 ? -3.416 -14.844 2.094 1.00 98.38 180 MET A C 1
ATOM 1401 O O . MET A 1 180 ? -4.021 -15.421 1.191 1.00 98.38 180 MET A O 1
ATOM 1405 N N . TRP A 1 181 ? -2.089 -14.736 2.101 1.00 97.62 181 TRP A N 1
ATOM 1406 C CA . TRP A 1 181 ? -1.236 -15.383 1.110 1.00 97.62 181 TRP A CA 1
ATOM 1407 C C . TRP A 1 181 ? -1.326 -16.915 1.181 1.00 97.62 181 TRP A C 1
ATOM 1409 O O . TRP A 1 181 ? -1.568 -17.588 0.174 1.00 97.62 181 TRP A O 1
ATOM 1419 N N . ASP A 1 182 ? -1.180 -17.486 2.374 1.00 97.06 182 ASP A N 1
ATOM 1420 C CA . ASP A 1 182 ? -1.144 -18.937 2.559 1.00 97.06 182 ASP A CA 1
ATOM 1421 C C . ASP A 1 182 ? -2.467 -19.594 2.175 1.00 97.06 182 ASP A C 1
ATOM 1423 O O . ASP A 1 182 ? -2.462 -20.607 1.474 1.00 97.06 182 ASP A O 1
ATOM 1427 N N . SER A 1 183 ? -3.581 -18.986 2.590 1.00 97.25 183 SER A N 1
ATOM 1428 C CA . SER A 1 183 ? -4.921 -19.571 2.464 1.00 97.25 183 SER A CA 1
ATOM 1429 C C . SER A 1 183 ? -5.616 -19.211 1.153 1.00 97.25 183 SER A C 1
ATOM 1431 O O . SER A 1 183 ? -6.362 -20.023 0.618 1.00 97.25 183 SER A O 1
ATOM 1433 N N . TYR A 1 184 ? -5.394 -17.995 0.646 1.00 96.88 184 TYR A N 1
ATOM 1434 C CA . TYR A 1 184 ? -6.194 -17.422 -0.443 1.00 96.88 184 TYR A CA 1
ATOM 1435 C C . TYR A 1 184 ? -5.349 -16.840 -1.581 1.00 96.88 184 TYR A C 1
ATOM 1437 O O . TYR A 1 184 ? -5.904 -16.306 -2.539 1.00 96.88 184 TYR A O 1
ATOM 1445 N N . LYS A 1 185 ? -4.012 -16.916 -1.483 1.00 96.12 185 LYS A N 1
ATOM 1446 C CA . LYS A 1 185 ? -3.068 -16.387 -2.481 1.00 96.12 185 LYS A CA 1
ATOM 1447 C C . LYS A 1 185 ? -3.306 -14.911 -2.816 1.00 96.12 185 LYS A C 1
ATOM 1449 O O . LYS A 1 185 ? -3.101 -14.491 -3.957 1.00 96.12 185 LYS A O 1
ATOM 1454 N N . VAL A 1 186 ? -3.726 -14.126 -1.815 1.00 98.12 186 VAL A N 1
ATOM 1455 C CA . VAL A 1 186 ? -3.874 -12.670 -1.950 1.00 98.12 186 VAL A CA 1
ATOM 1456 C C . VAL A 1 186 ? -2.500 -12.065 -2.179 1.00 98.12 186 VAL A C 1
ATOM 1458 O O . VAL A 1 186 ? -1.628 -12.139 -1.313 1.00 98.12 186 VAL A O 1
ATOM 1461 N N . VAL A 1 187 ? -2.304 -11.462 -3.347 1.00 98.12 187 VAL A N 1
ATOM 1462 C CA . VAL A 1 187 ? -1.034 -10.814 -3.676 1.00 98.12 187 VAL A CA 1
ATOM 1463 C C . VAL A 1 187 ? -0.932 -9.486 -2.937 1.00 98.12 187 VAL A C 1
ATOM 1465 O O . VAL A 1 187 ? -1.889 -8.708 -2.922 1.00 98.12 187 VAL A O 1
ATOM 1468 N N . THR A 1 188 ? 0.222 -9.236 -2.318 1.00 98.69 188 THR A N 1
ATOM 1469 C CA . THR A 1 188 ? 0.461 -8.012 -1.549 1.00 98.69 188 THR A CA 1
ATOM 1470 C C . THR A 1 188 ? 1.611 -7.210 -2.141 1.00 98.69 188 THR A C 1
ATOM 1472 O O . THR A 1 188 ? 2.665 -7.754 -2.469 1.00 98.69 188 THR A O 1
ATOM 1475 N N . GLU A 1 189 ? 1.405 -5.904 -2.263 1.00 98.56 189 GLU A N 1
ATOM 1476 C CA . GLU A 1 189 ? 2.421 -4.944 -2.692 1.00 98.56 189 GLU A CA 1
ATOM 1477 C C . GLU A 1 189 ? 2.598 -3.873 -1.629 1.00 98.56 189 GLU A C 1
ATOM 1479 O O . GLU A 1 189 ? 1.624 -3.421 -1.019 1.00 98.56 189 GLU A O 1
ATOM 1484 N N . VAL A 1 190 ? 3.837 -3.432 -1.451 1.00 98.56 190 VAL A N 1
ATOM 1485 C CA . VAL A 1 190 ? 4.192 -2.346 -0.542 1.00 98.56 190 VAL A CA 1
ATOM 1486 C C . VAL A 1 190 ? 4.923 -1.280 -1.337 1.00 98.56 190 VAL A C 1
ATOM 1488 O O . VAL A 1 190 ? 5.913 -1.569 -2.003 1.00 98.56 190 VAL A O 1
ATOM 1491 N N . TYR A 1 191 ? 4.442 -0.046 -1.245 1.00 98.50 191 TYR A N 1
ATOM 1492 C CA . TYR A 1 191 ? 5.063 1.113 -1.875 1.00 98.50 191 TYR A CA 1
ATOM 1493 C C . TYR A 1 191 ? 5.570 2.074 -0.806 1.00 98.50 191 TYR A C 1
ATOM 1495 O O . TYR A 1 191 ? 4.817 2.424 0.102 1.00 98.50 191 TYR A O 1
ATOM 1503 N N . LYS A 1 192 ? 6.822 2.508 -0.921 1.00 96.38 192 LYS A N 1
ATOM 1504 C CA . LYS A 1 192 ? 7.486 3.462 -0.025 1.00 96.38 192 LYS A CA 1
ATOM 1505 C C . LYS A 1 192 ? 8.125 4.605 -0.818 1.00 96.38 192 LYS A C 1
ATOM 1507 O O . LYS A 1 192 ? 8.162 4.560 -2.041 1.00 96.38 192 LYS A O 1
ATOM 1512 N N . SER A 1 193 ? 8.527 5.652 -0.123 1.00 93.88 193 SER A N 1
ATOM 1513 C CA . SER A 1 193 ? 8.915 6.980 -0.609 1.00 93.88 193 SER A CA 1
ATOM 1514 C C . SER A 1 193 ? 9.423 7.920 0.491 1.00 93.88 193 SER A C 1
ATOM 1516 O O . SER A 1 193 ? 9.933 9.006 0.189 1.00 93.88 193 SER A O 1
ATOM 1518 N N . SER A 1 194 ? 9.196 7.583 1.766 1.00 88.19 194 SER A N 1
ATOM 1519 C CA . SER A 1 194 ? 9.490 8.443 2.900 1.00 88.19 194 SER A CA 1
ATOM 1520 C C . SER A 1 194 ? 10.242 7.720 4.018 1.00 88.19 194 SER A C 1
ATOM 1522 O O . SER A 1 194 ? 9.972 6.572 4.380 1.00 88.19 194 SER A O 1
ATOM 1524 N N . VAL A 1 195 ? 11.122 8.464 4.692 1.00 80.38 195 VAL A N 1
ATOM 1525 C CA . VAL A 1 195 ? 11.881 7.956 5.846 1.00 80.38 195 VAL A CA 1
ATOM 1526 C C . VAL A 1 195 ? 11.008 7.572 7.049 1.00 80.38 195 VAL A C 1
ATOM 1528 O O . VAL A 1 195 ? 11.517 6.938 7.976 1.00 80.38 195 VAL A O 1
ATOM 1531 N N . LEU A 1 196 ? 9.709 7.923 7.046 1.00 76.19 196 LEU A N 1
ATOM 1532 C CA . LEU A 1 196 ? 8.751 7.484 8.069 1.00 76.19 196 LEU A CA 1
ATOM 1533 C C . LEU A 1 196 ? 8.573 5.967 8.067 1.00 76.19 196 LEU A C 1
ATOM 1535 O O . LEU A 1 196 ? 8.302 5.399 9.125 1.00 76.19 196 LEU A O 1
ATOM 1539 N N . THR A 1 197 ? 8.718 5.335 6.901 1.00 77.75 197 THR A N 1
ATOM 1540 C CA . THR A 1 197 ? 8.489 3.901 6.711 1.00 77.75 197 THR A CA 1
ATOM 1541 C C . THR A 1 197 ? 9.721 3.164 6.178 1.00 77.75 197 THR A C 1
ATOM 1543 O O . THR A 1 197 ? 9.746 1.939 6.228 1.00 77.75 197 THR A O 1
ATOM 1546 N N . GLU A 1 198 ? 10.764 3.859 5.714 1.00 71.12 198 GLU A N 1
ATOM 1547 C CA . GLU A 1 198 ? 11.988 3.238 5.166 1.00 71.12 198 GLU A CA 1
ATOM 1548 C C . GLU A 1 198 ? 13.056 2.893 6.214 1.00 71.12 198 GLU A C 1
ATOM 1550 O O . GLU A 1 198 ? 13.892 2.019 5.986 1.00 71.12 198 GLU A O 1
ATOM 1555 N N . SER A 1 199 ? 13.066 3.568 7.367 1.00 65.75 199 SER A N 1
ATOM 1556 C CA . SER A 1 199 ? 14.137 3.408 8.358 1.00 65.75 199 SER A CA 1
ATOM 1557 C C . SER A 1 199 ? 13.640 2.816 9.670 1.00 65.75 199 SER A C 1
ATOM 1559 O O . SER A 1 199 ? 12.527 3.083 10.131 1.00 65.75 199 SER A O 1
ATOM 1561 N N . ASP A 1 200 ? 14.498 2.032 10.323 1.00 60.88 200 ASP A N 1
ATOM 1562 C CA . ASP A 1 200 ? 14.268 1.660 11.710 1.00 60.88 200 ASP A CA 1
ATOM 1563 C C . ASP A 1 200 ? 14.278 2.946 12.534 1.00 60.88 200 ASP A C 1
ATOM 1565 O O . ASP A 1 200 ? 15.298 3.627 12.613 1.00 60.88 200 ASP A O 1
ATOM 1569 N N . GLY A 1 201 ? 13.121 3.299 13.105 1.00 54.53 201 GLY A N 1
ATOM 1570 C CA . GLY A 1 201 ? 12.847 4.612 13.700 1.00 54.53 201 GLY A CA 1
ATOM 1571 C C . GLY A 1 201 ? 13.907 5.259 14.612 1.00 54.53 201 GLY A C 1
ATOM 1572 O O . GLY A 1 201 ? 13.806 6.459 14.826 1.00 54.53 201 GLY A O 1
ATOM 1573 N N . GLU A 1 202 ? 14.935 4.557 15.110 1.00 58.41 202 GLU A N 1
ATOM 1574 C CA . GLU A 1 202 ? 16.101 5.186 15.759 1.00 58.41 202 GLU A CA 1
ATOM 1575 C C . GLU A 1 202 ? 16.943 6.042 14.799 1.00 58.41 202 GLU A C 1
ATOM 1577 O O . GLU A 1 202 ? 17.405 7.118 15.188 1.00 58.41 202 GLU A O 1
ATOM 1582 N N . SER A 1 203 ? 17.130 5.599 13.552 1.00 58.25 203 SER A N 1
ATOM 1583 C CA . SER A 1 203 ? 17.895 6.315 12.524 1.00 58.25 203 SER A CA 1
ATOM 1584 C C . SER A 1 203 ? 17.147 7.560 12.056 1.00 58.25 203 SER A C 1
ATOM 1586 O O . SER A 1 203 ? 17.714 8.653 12.146 1.00 58.25 203 SER A O 1
ATOM 1588 N N . ALA A 1 204 ? 15.876 7.423 11.651 1.00 59.50 204 ALA A N 1
ATOM 1589 C CA . ALA A 1 204 ? 15.032 8.572 11.333 1.00 59.50 204 ALA A CA 1
ATOM 1590 C C . ALA A 1 204 ? 14.965 9.521 12.525 1.00 59.50 204 ALA A C 1
ATOM 1592 O O . ALA A 1 204 ? 15.298 10.687 12.385 1.00 59.50 204 ALA A O 1
ATOM 1593 N N . TYR A 1 205 ? 14.633 9.047 13.728 1.00 60.44 205 TYR A N 1
ATOM 1594 C CA . TYR A 1 205 ? 14.533 9.925 14.895 1.00 60.44 205 TYR A CA 1
ATOM 1595 C C . TYR A 1 205 ? 15.840 10.663 15.205 1.00 60.44 205 TYR A C 1
ATOM 1597 O O . TYR A 1 205 ? 15.811 11.847 15.534 1.00 60.44 205 TYR A O 1
ATOM 1605 N N . SER A 1 206 ? 16.993 10.004 15.081 1.00 64.75 206 SER A N 1
ATOM 1606 C CA . SER A 1 206 ? 18.294 10.639 15.315 1.00 64.75 206 SER A CA 1
ATOM 1607 C C . SER A 1 206 ? 18.623 11.700 14.263 1.00 64.75 206 SER A C 1
ATOM 1609 O O . SER A 1 206 ? 19.123 12.767 14.626 1.00 64.75 206 SER A O 1
ATOM 1611 N N . GLN A 1 207 ? 18.301 11.445 12.990 1.00 64.38 207 GLN A N 1
ATOM 1612 C CA . GLN A 1 207 ? 18.420 12.424 11.903 1.00 64.38 207 GLN A CA 1
ATOM 1613 C C . GLN A 1 207 ? 17.452 13.599 12.106 1.00 64.38 207 GLN A C 1
ATOM 1615 O O . GLN A 1 207 ? 17.848 14.758 12.069 1.00 64.38 207 GLN A O 1
ATOM 1620 N N . LEU A 1 208 ? 16.198 13.316 12.449 1.00 61.53 208 LEU A N 1
ATOM 1621 C CA . LEU A 1 208 ? 15.173 14.321 12.729 1.00 61.53 208 LEU A CA 1
ATOM 1622 C C . LEU A 1 208 ? 15.575 15.198 13.930 1.00 61.53 208 LEU A C 1
ATOM 1624 O O . LEU A 1 208 ? 15.475 16.424 13.891 1.00 61.53 208 LEU A O 1
ATOM 1628 N N . LYS A 1 209 ? 16.112 14.585 14.991 1.00 64.12 209 LYS A N 1
ATOM 1629 C CA . LYS A 1 209 ? 16.609 15.275 16.190 1.00 64.12 209 LYS A CA 1
ATOM 1630 C C . LYS A 1 209 ? 17.828 16.148 15.898 1.00 64.12 209 LYS A C 1
ATOM 1632 O O . LYS A 1 209 ? 17.958 17.207 16.515 1.00 64.12 209 LYS A O 1
ATOM 1637 N N . SER A 1 210 ? 18.735 15.723 15.017 1.00 64.94 210 SER A N 1
ATOM 1638 C CA . SER A 1 210 ? 19.887 16.544 14.628 1.00 64.94 210 SER A CA 1
ATOM 1639 C C . SER A 1 210 ? 19.453 17.738 13.770 1.00 64.94 210 SER A C 1
ATOM 1641 O O . SER A 1 210 ? 19.902 18.851 14.039 1.00 64.94 210 SER A O 1
ATOM 1643 N N . MET A 1 211 ? 18.501 17.541 12.853 1.00 60.28 211 MET A N 1
ATOM 1644 C CA . MET A 1 211 ? 17.941 18.589 11.988 1.00 60.28 211 MET A CA 1
ATOM 1645 C C . MET A 1 211 ? 17.195 19.683 12.769 1.00 60.28 211 MET A C 1
ATOM 1647 O O . MET A 1 211 ? 17.362 20.876 12.510 1.00 60.28 211 MET A O 1
ATOM 1651 N N . VAL A 1 212 ? 16.416 19.304 13.785 1.00 60.03 212 VAL A N 1
ATOM 1652 C CA . VAL A 1 212 ? 15.697 20.262 14.651 1.00 60.03 212 VAL A CA 1
ATOM 1653 C C . VAL A 1 212 ? 16.675 21.089 15.481 1.00 60.03 212 VAL A C 1
ATOM 1655 O O . VAL A 1 212 ? 16.513 22.298 15.628 1.00 60.03 212 VAL A O 1
ATOM 1658 N N . LYS A 1 213 ? 17.742 20.457 15.985 1.00 64.69 213 LYS A N 1
ATOM 1659 C CA . LYS A 1 213 ? 18.811 21.159 16.706 1.00 64.69 213 LYS A CA 1
ATOM 1660 C C . LYS A 1 213 ? 19.593 22.131 15.819 1.00 64.69 213 LYS A C 1
ATOM 1662 O O . LYS A 1 213 ? 20.158 23.077 16.357 1.00 64.69 213 LYS A O 1
ATOM 1667 N N . SER A 1 214 ? 19.622 21.923 14.500 1.00 62.88 214 SER A N 1
ATOM 1668 C CA . SER A 1 214 ? 20.307 22.813 13.552 1.00 62.88 214 SER A CA 1
ATOM 1669 C C . SER A 1 214 ? 19.501 24.042 13.112 1.00 62.88 214 SER A C 1
ATOM 1671 O O . SER A 1 214 ? 19.997 24.814 12.298 1.00 62.88 214 SER A O 1
ATOM 1673 N N . GLY A 1 215 ? 18.309 24.282 13.674 1.00 49.34 215 GLY A N 1
ATOM 1674 C CA . GLY A 1 215 ? 17.611 25.564 13.513 1.00 49.34 215 GLY A CA 1
ATOM 1675 C C . GLY A 1 215 ? 16.647 25.653 12.330 1.00 49.34 215 GLY A C 1
ATOM 1676 O O . GLY A 1 215 ? 16.468 26.741 11.786 1.00 49.34 215 GLY A O 1
ATOM 1677 N N . ALA A 1 216 ? 16.002 24.545 11.944 1.00 55.78 216 ALA A N 1
ATOM 1678 C CA . ALA A 1 216 ? 14.846 24.602 11.048 1.00 55.78 216 ALA A CA 1
ATOM 1679 C C . ALA A 1 216 ? 13.777 25.545 11.641 1.00 55.78 216 ALA A C 1
ATOM 1681 O O . ALA A 1 216 ? 13.367 25.393 12.792 1.00 55.78 216 ALA A O 1
ATOM 1682 N N . SER A 1 217 ? 13.381 26.568 10.883 1.00 42.09 217 SER A N 1
ATOM 1683 C CA . SER A 1 217 ? 12.398 27.571 11.298 1.00 42.09 217 SER A CA 1
ATOM 1684 C C . SER A 1 217 ? 10.980 26.995 11.238 1.00 42.09 217 SER A C 1
ATOM 1686 O O . SER A 1 217 ? 10.555 26.540 10.180 1.00 42.09 217 SER A O 1
ATOM 1688 N N . GLY A 1 218 ? 10.259 27.052 12.359 1.00 51.44 218 GLY A N 1
ATOM 1689 C CA . GLY A 1 218 ? 8.978 26.369 12.581 1.00 51.44 218 GLY A CA 1
ATOM 1690 C C . GLY A 1 218 ? 9.159 25.337 13.691 1.00 51.44 218 GLY A C 1
ATOM 1691 O O . GLY A 1 218 ? 10.086 24.531 13.643 1.00 51.44 218 GLY A O 1
ATOM 1692 N N . GLY A 1 219 ? 8.364 25.406 14.760 1.00 50.31 219 GLY A N 1
ATOM 1693 C CA . GLY A 1 219 ? 8.497 24.434 15.844 1.00 50.31 219 GLY A CA 1
ATOM 1694 C C . GLY A 1 219 ? 8.268 23.019 15.304 1.00 50.31 219 GLY A C 1
ATOM 1695 O O . GLY A 1 219 ? 7.407 22.825 14.454 1.00 50.31 219 GLY A O 1
ATOM 1696 N N . LEU A 1 220 ? 8.984 22.010 15.825 1.00 49.84 220 LEU A N 1
ATOM 1697 C CA . LEU A 1 220 ? 8.743 20.583 15.515 1.00 49.84 220 LEU A CA 1
ATOM 1698 C C . LEU A 1 220 ? 7.241 20.221 15.578 1.00 49.84 220 LEU A C 1
ATOM 1700 O O . LEU A 1 220 ? 6.771 19.352 14.853 1.00 49.84 220 LEU A O 1
ATOM 1704 N N . GLN A 1 221 ? 6.510 20.925 16.439 1.00 49.25 221 GLN A N 1
ATOM 1705 C CA . GLN A 1 221 ? 5.089 20.791 16.744 1.00 49.25 221 GLN A CA 1
ATOM 1706 C C . GLN A 1 221 ? 4.163 21.053 15.544 1.00 49.25 221 GLN A C 1
ATOM 1708 O O . GLN A 1 221 ? 3.111 20.430 15.470 1.00 49.25 221 GLN A O 1
ATOM 1713 N N . ASP A 1 222 ? 4.566 21.907 14.599 1.00 48.44 222 ASP A N 1
ATOM 1714 C CA . ASP A 1 222 ? 3.761 22.250 13.415 1.00 48.44 222 ASP A CA 1
ATOM 1715 C C . ASP A 1 222 ? 4.062 21.334 12.215 1.00 48.44 222 ASP A C 1
ATOM 1717 O O . ASP A 1 222 ? 3.505 21.496 11.130 1.00 48.44 222 ASP A O 1
ATOM 1721 N N . THR A 1 223 ? 4.975 20.375 12.389 1.00 52.19 223 THR A N 1
ATOM 1722 C CA . THR A 1 223 ? 5.377 19.438 11.337 1.00 52.19 223 THR A CA 1
ATOM 1723 C C . THR A 1 223 ? 4.668 18.099 11.510 1.00 52.19 223 THR A C 1
ATOM 1725 O O . THR A 1 223 ? 4.461 17.640 12.633 1.00 52.19 223 THR A O 1
ATOM 1728 N N . LEU A 1 224 ? 4.375 17.422 10.394 1.00 53.16 224 LEU A N 1
ATOM 1729 C CA . LEU A 1 224 ? 3.812 16.064 10.368 1.00 53.16 224 LEU A CA 1
ATOM 1730 C C . LEU A 1 224 ? 4.604 15.080 11.260 1.00 53.16 224 LEU A C 1
ATOM 1732 O O . LEU A 1 224 ? 4.055 14.153 11.845 1.00 53.16 224 LEU A O 1
ATOM 1736 N N . VAL A 1 225 ? 5.910 15.307 11.414 1.00 52.25 225 VAL A N 1
ATOM 1737 C CA . VAL A 1 225 ? 6.794 14.500 12.265 1.00 52.25 225 VAL A CA 1
ATOM 1738 C C . VAL A 1 225 ? 6.530 14.700 13.751 1.00 52.25 225 VAL A C 1
ATOM 1740 O O . VAL A 1 225 ? 6.618 13.739 14.514 1.00 52.25 225 VAL A O 1
ATOM 1743 N N . GLY A 1 226 ? 6.213 15.925 14.175 1.00 49.84 226 GLY A N 1
ATOM 1744 C CA . GLY A 1 226 ? 5.889 16.225 15.568 1.00 49.84 226 GLY A CA 1
ATOM 1745 C C . GLY A 1 226 ? 4.603 15.548 16.035 1.00 49.84 226 GLY A C 1
ATOM 1746 O O . GLY A 1 226 ? 4.496 15.207 17.212 1.00 49.84 226 GLY A O 1
ATOM 1747 N N . THR A 1 227 ? 3.662 15.318 15.116 1.00 52.09 227 THR A N 1
ATOM 1748 C CA . THR A 1 227 ? 2.358 14.701 15.397 1.00 52.09 227 THR A CA 1
ATOM 1749 C C . THR A 1 227 ? 2.338 13.190 15.156 1.00 52.09 227 THR A C 1
ATOM 1751 O O . THR A 1 227 ? 1.670 12.469 15.898 1.00 52.09 227 THR A O 1
ATOM 1754 N N . MET A 1 228 ? 3.087 12.684 14.169 1.00 55.69 228 MET A N 1
ATOM 1755 C CA . MET A 1 228 ? 3.152 11.247 13.880 1.00 55.69 228 MET A CA 1
ATOM 1756 C C . MET A 1 228 ? 4.228 10.529 14.707 1.00 55.69 228 MET A C 1
ATOM 1758 O O . MET A 1 228 ? 3.976 9.457 15.244 1.00 55.69 228 MET A O 1
ATOM 1762 N N . GLY A 1 229 ? 5.423 11.099 14.879 1.00 61.31 229 GLY A N 1
ATOM 1763 C CA . GLY A 1 229 ? 6.577 10.359 15.405 1.00 61.31 229 GLY A CA 1
ATOM 1764 C C . GLY A 1 229 ? 7.141 9.335 14.403 1.00 61.31 229 GLY A C 1
ATOM 1765 O O . GLY A 1 229 ? 6.629 9.171 13.297 1.00 61.31 229 GLY A O 1
ATOM 1766 N N . GLY A 1 230 ? 8.239 8.659 14.766 1.00 61.19 230 GLY A N 1
ATOM 1767 C CA . GLY A 1 230 ? 8.889 7.668 13.893 1.00 61.19 230 GLY A CA 1
ATOM 1768 C C . GLY A 1 230 ? 8.037 6.408 13.700 1.00 61.19 230 GLY A C 1
ATOM 1769 O O . GLY A 1 230 ? 7.514 5.873 14.678 1.00 61.19 230 GLY A O 1
ATOM 1770 N N . GLY A 1 231 ? 7.912 5.935 12.457 1.00 60.62 231 GLY A N 1
ATOM 1771 C CA . GLY A 1 231 ? 7.179 4.712 12.126 1.00 60.62 231 GLY A CA 1
ATOM 1772 C C . GLY A 1 231 ? 8.014 3.435 12.280 1.00 60.62 231 GLY A C 1
ATOM 1773 O O . GLY A 1 231 ? 9.247 3.476 12.374 1.00 60.62 231 GLY A O 1
ATOM 1774 N N . ASN A 1 232 ? 7.344 2.280 12.344 1.00 76.38 232 ASN A N 1
ATOM 1775 C CA . ASN A 1 232 ? 7.976 0.970 12.165 1.00 76.38 232 ASN A CA 1
ATOM 1776 C C . ASN A 1 232 ? 8.124 0.664 10.669 1.00 76.38 232 ASN A C 1
ATOM 1778 O O . ASN A 1 232 ? 7.137 0.671 9.941 1.00 76.38 232 ASN A O 1
ATOM 1782 N N . ARG A 1 233 ? 9.357 0.373 10.228 1.00 83.00 233 ARG A N 1
ATOM 1783 C CA . ARG A 1 233 ? 9.655 -0.060 8.858 1.00 83.00 233 ARG A CA 1
ATOM 1784 C C . ARG A 1 233 ? 8.873 -1.315 8.467 1.00 83.00 233 ARG A C 1
ATOM 1786 O O . ARG A 1 233 ? 8.493 -1.464 7.308 1.00 83.00 233 ARG A O 1
ATOM 1793 N N . ASN A 1 234 ? 8.622 -2.178 9.448 1.00 88.94 234 ASN A N 1
ATOM 1794 C CA . ASN A 1 234 ? 7.946 -3.452 9.301 1.00 88.94 234 ASN A CA 1
ATOM 1795 C C . ASN A 1 234 ? 8.646 -4.372 8.278 1.00 88.94 234 ASN A C 1
ATOM 1797 O O . ASN A 1 234 ? 8.141 -4.661 7.195 1.00 88.94 234 ASN A O 1
ATOM 1801 N N . LEU A 1 235 ? 9.853 -4.824 8.642 1.00 92.31 235 LEU A N 1
ATOM 1802 C CA . LEU A 1 235 ? 10.629 -5.766 7.832 1.00 92.31 235 LEU A CA 1
ATOM 1803 C C . LEU A 1 235 ? 9.867 -7.063 7.516 1.00 92.31 235 LEU A C 1
ATOM 1805 O O . LEU A 1 235 ? 9.960 -7.494 6.373 1.00 92.31 235 LEU A O 1
ATOM 1809 N N . PRO A 1 236 ? 9.135 -7.710 8.448 1.00 95.31 236 PRO A N 1
ATOM 1810 C CA . PRO A 1 236 ? 8.369 -8.904 8.102 1.00 95.31 236 PRO A CA 1
ATOM 1811 C C . PRO A 1 236 ? 7.395 -8.671 6.941 1.00 95.31 236 PRO A C 1
ATOM 1813 O O . PRO A 1 236 ? 7.394 -9.476 6.012 1.00 95.31 236 PRO A O 1
ATOM 1816 N N . LEU A 1 237 ? 6.654 -7.556 6.931 1.00 96.25 237 LEU A N 1
ATOM 1817 C CA . LEU A 1 237 ? 5.773 -7.193 5.818 1.00 96.25 237 LEU A CA 1
ATOM 1818 C C . LEU A 1 237 ? 6.517 -7.081 4.482 1.00 96.25 237 LEU A C 1
ATOM 1820 O O . LEU A 1 237 ? 6.064 -7.635 3.482 1.00 96.25 237 LEU A O 1
ATOM 1824 N N . GLU A 1 238 ? 7.670 -6.402 4.463 1.00 95.25 238 GLU A N 1
ATOM 1825 C CA . GLU A 1 238 ? 8.501 -6.271 3.254 1.00 95.25 238 GLU A CA 1
ATOM 1826 C C . GLU A 1 238 ? 8.911 -7.636 2.685 1.00 95.25 238 GLU A C 1
ATOM 1828 O O . GLU A 1 238 ? 9.010 -7.792 1.469 1.00 95.25 238 GLU A O 1
ATOM 1833 N N . ARG A 1 239 ? 9.102 -8.650 3.543 1.00 95.62 239 ARG A N 1
ATOM 1834 C CA . ARG A 1 239 ? 9.504 -9.993 3.101 1.00 95.62 239 ARG A CA 1
ATOM 1835 C C . ARG A 1 239 ? 8.401 -10.785 2.408 1.00 95.62 239 ARG A C 1
ATOM 1837 O O . ARG A 1 239 ? 8.703 -11.781 1.756 1.00 95.62 239 ARG A O 1
ATOM 1844 N N . MET A 1 240 ? 7.150 -10.365 2.564 1.00 97.00 240 MET A N 1
ATOM 1845 C CA . MET A 1 240 ? 5.961 -11.075 2.081 1.00 97.00 240 MET A CA 1
ATOM 1846 C C . MET A 1 240 ? 5.247 -10.332 0.948 1.00 97.00 240 MET A C 1
ATOM 1848 O O . MET A 1 240 ? 4.182 -10.759 0.503 1.00 97.00 240 MET A O 1
ATOM 1852 N N . ALA A 1 241 ? 5.801 -9.206 0.498 1.00 98.00 241 ALA A N 1
ATOM 1853 C CA . ALA A 1 241 ? 5.176 -8.327 -0.476 1.00 98.00 241 ALA A CA 1
ATOM 1854 C C . ALA A 1 241 ? 6.169 -7.896 -1.553 1.00 98.00 241 ALA A C 1
ATOM 1856 O O . ALA A 1 241 ? 7.362 -7.750 -1.290 1.00 98.00 241 ALA A O 1
ATOM 1857 N N . ALA A 1 242 ? 5.671 -7.627 -2.759 1.00 97.94 242 ALA A N 1
ATOM 1858 C CA . ALA A 1 242 ? 6.475 -6.957 -3.773 1.00 97.94 242 ALA A CA 1
ATOM 1859 C C . ALA A 1 242 ? 6.729 -5.503 -3.328 1.00 97.94 242 ALA A C 1
ATOM 1861 O O . ALA A 1 242 ? 5.783 -4.723 -3.195 1.00 97.94 242 ALA A O 1
ATOM 1862 N N . LEU A 1 243 ? 7.992 -5.168 -3.050 1.00 98.06 243 LEU A N 1
ATOM 1863 C CA . LEU A 1 243 ? 8.396 -3.896 -2.446 1.00 98.06 243 LEU A CA 1
ATOM 1864 C C . LEU A 1 243 ? 8.919 -2.908 -3.492 1.00 98.06 243 LEU A C 1
ATOM 1866 O O . LEU A 1 243 ? 9.944 -3.153 -4.122 1.00 98.06 243 LEU A O 1
ATOM 1870 N N . VAL A 1 244 ? 8.268 -1.758 -3.620 1.00 98.38 244 VAL A N 1
ATOM 1871 C CA . VAL A 1 244 ? 8.701 -0.662 -4.493 1.00 98.38 244 VAL A CA 1
ATOM 1872 C C . VAL A 1 244 ? 8.998 0.575 -3.653 1.00 98.38 244 VAL A C 1
ATOM 1874 O O . VAL A 1 244 ? 8.180 0.996 -2.842 1.00 98.38 244 VAL A O 1
ATOM 1877 N N . GLU A 1 245 ? 10.155 1.182 -3.866 1.00 97.50 245 GLU A N 1
ATOM 1878 C CA . GLU A 1 245 ? 10.639 2.365 -3.162 1.00 97.50 245 GLU A CA 1
ATOM 1879 C C . GLU A 1 245 ? 10.837 3.501 -4.167 1.00 97.50 245 GLU A C 1
ATOM 1881 O O . GLU A 1 245 ? 11.736 3.472 -5.009 1.00 97.50 245 GLU A O 1
ATOM 1886 N N . TYR A 1 246 ? 9.989 4.515 -4.089 1.00 96.94 246 TYR A N 1
ATOM 1887 C CA . TYR A 1 246 ? 10.146 5.768 -4.808 1.00 96.94 246 TYR A CA 1
ATOM 1888 C C . TYR A 1 246 ? 11.118 6.699 -4.077 1.00 96.94 246 TYR A C 1
ATOM 1890 O O . TYR A 1 246 ? 11.321 6.612 -2.873 1.00 96.94 246 TYR A O 1
ATOM 1898 N N . LYS A 1 247 ? 11.697 7.643 -4.807 1.00 95.12 247 LYS A N 1
ATOM 1899 C CA . LYS A 1 247 ? 12.505 8.750 -4.296 1.00 95.12 247 LYS A CA 1
ATOM 1900 C C . LYS A 1 247 ? 12.003 10.045 -4.929 1.00 95.12 247 LYS A C 1
ATOM 1902 O O . LYS A 1 247 ? 12.604 10.548 -5.874 1.00 95.12 247 LYS A O 1
ATOM 1907 N N . PRO A 1 248 ? 10.869 10.575 -4.448 1.00 93.12 248 PRO A N 1
ATOM 1908 C CA . PRO A 1 248 ? 10.248 11.750 -5.037 1.00 93.12 248 PRO A CA 1
ATOM 1909 C C . PRO A 1 248 ? 10.997 13.028 -4.637 1.00 93.12 248 PRO A C 1
ATOM 1911 O O . PRO A 1 248 ? 10.532 13.814 -3.813 1.00 93.12 248 PRO A O 1
ATOM 1914 N N . ASP A 1 249 ? 12.177 13.260 -5.203 1.00 90.81 249 ASP A N 1
ATOM 1915 C CA . ASP A 1 249 ? 13.002 14.444 -4.955 1.00 90.81 249 ASP A CA 1
ATOM 1916 C C . ASP A 1 249 ? 12.352 15.752 -5.426 1.00 90.81 249 ASP A C 1
ATOM 1918 O O . ASP A 1 249 ? 12.695 16.812 -4.897 1.00 90.81 249 ASP A O 1
ATOM 1922 N N . TRP A 1 250 ? 11.341 15.717 -6.307 1.00 88.50 250 TRP A N 1
ATOM 1923 C CA . TRP A 1 250 ? 10.494 16.895 -6.571 1.00 88.50 250 TRP A CA 1
ATOM 1924 C C . TRP A 1 250 ? 9.750 17.384 -5.322 1.00 88.50 250 TRP A C 1
ATOM 1926 O O . TRP A 1 250 ? 9.381 18.558 -5.250 1.00 88.50 250 TRP A O 1
ATOM 1936 N N . CYS A 1 251 ? 9.557 16.523 -4.315 1.00 86.00 251 CYS A N 1
ATOM 1937 C CA . CYS A 1 251 ? 9.016 16.949 -3.033 1.00 86.00 251 CYS A CA 1
ATOM 1938 C C . CYS A 1 251 ? 9.962 17.884 -2.285 1.00 86.00 251 CYS A C 1
ATOM 1940 O O . CYS A 1 251 ? 9.457 18.637 -1.467 1.00 86.00 251 CYS A O 1
ATOM 1942 N N . SER A 1 252 ? 11.274 17.884 -2.561 1.00 75.06 252 SER A N 1
ATOM 1943 C CA . SER A 1 252 ? 12.314 18.630 -1.826 1.00 75.06 252 SER A CA 1
ATOM 1944 C C . SER A 1 252 ? 12.338 20.148 -2.097 1.00 75.06 252 SER A C 1
ATOM 1946 O O . SER A 1 252 ? 13.231 20.849 -1.625 1.00 75.06 252 SER A O 1
ATOM 1948 N N . GLY A 1 253 ? 11.357 20.673 -2.842 1.00 61.06 253 GLY A N 1
ATOM 1949 C CA . GLY A 1 253 ? 11.240 22.092 -3.181 1.00 61.06 253 GLY A CA 1
ATOM 1950 C C . GLY A 1 253 ? 12.266 22.568 -4.220 1.00 61.06 253 GLY A C 1
ATOM 1951 O O . GLY A 1 253 ? 13.373 22.051 -4.349 1.00 61.06 253 GLY A O 1
ATOM 1952 N N . VAL A 1 254 ? 11.902 23.595 -4.988 1.00 44.69 254 VAL A N 1
ATOM 1953 C CA . VAL A 1 254 ? 12.819 24.270 -5.918 1.00 44.69 254 VAL A CA 1
ATOM 1954 C C . VAL A 1 254 ? 13.901 24.985 -5.098 1.00 44.69 254 VAL A C 1
ATOM 1956 O O . VAL A 1 254 ? 13.626 26.012 -4.490 1.00 44.69 254 VAL A O 1
ATOM 1959 N N . ALA A 1 255 ? 15.101 24.400 -5.051 1.00 39.75 255 ALA A N 1
ATOM 1960 C CA . ALA A 1 255 ? 16.385 24.973 -4.632 1.00 39.75 255 ALA A CA 1
ATOM 1961 C C . ALA A 1 255 ? 16.329 26.178 -3.660 1.00 39.75 255 ALA A C 1
ATOM 1963 O O . ALA A 1 255 ? 16.275 27.326 -4.099 1.00 39.75 255 ALA A O 1
ATOM 1964 N N . GLY A 1 256 ? 16.469 25.946 -2.345 1.00 44.59 256 GLY A N 1
ATOM 1965 C CA . GLY A 1 256 ? 16.946 27.026 -1.465 1.00 44.59 256 GLY A CA 1
ATOM 1966 C C . GLY A 1 256 ? 16.616 26.985 0.024 1.00 44.59 256 GLY A C 1
ATOM 1967 O O . GLY A 1 256 ? 17.213 27.768 0.760 1.00 44.59 256 GLY A O 1
ATOM 1968 N N . MET A 1 257 ? 15.723 26.118 0.509 1.00 41.81 257 MET A N 1
ATOM 1969 C CA . MET A 1 257 ? 15.419 26.048 1.946 1.00 41.81 257 MET A CA 1
ATOM 1970 C C . MET A 1 257 ? 15.594 24.631 2.479 1.00 41.81 257 MET A C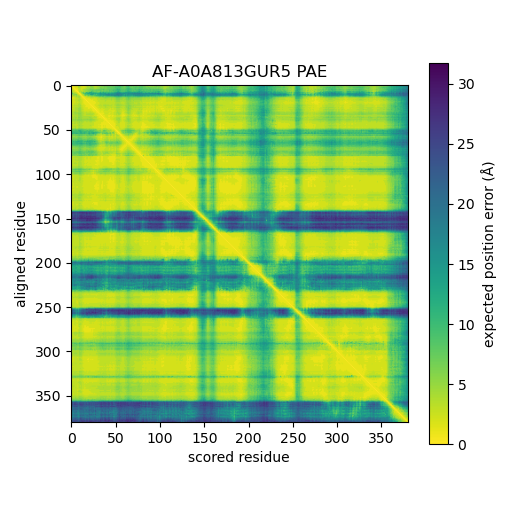 1
ATOM 1972 O O . MET A 1 257 ? 14.798 23.738 2.232 1.00 41.81 257 MET A O 1
ATOM 1976 N N . SER A 1 258 ? 16.699 24.443 3.195 1.00 42.88 258 SER A N 1
ATOM 1977 C CA . SER A 1 258 ? 17.096 23.197 3.835 1.00 42.88 258 SER A CA 1
ATOM 1978 C C . SER A 1 258 ? 16.123 22.821 4.953 1.00 42.88 258 SER A C 1
ATOM 1980 O O . SER A 1 258 ? 16.164 23.401 6.041 1.00 42.88 258 SER A O 1
ATOM 1982 N N . GLY A 1 259 ? 15.287 21.820 4.704 1.00 54.56 259 GLY A N 1
ATOM 1983 C CA . GLY A 1 259 ? 14.563 21.119 5.751 1.00 54.56 259 GLY A CA 1
ATOM 1984 C C . GLY A 1 259 ? 13.755 19.956 5.196 1.00 54.56 259 GLY A C 1
ATOM 1985 O O . GLY A 1 259 ? 12.590 20.141 4.864 1.00 54.56 259 GLY A O 1
ATOM 1986 N N . ASP A 1 260 ? 14.332 18.748 5.182 1.00 57.19 260 ASP A N 1
ATOM 1987 C CA . ASP A 1 260 ? 13.649 17.490 4.809 1.00 57.19 260 ASP A CA 1
ATOM 1988 C C . ASP A 1 260 ? 12.290 17.302 5.516 1.00 57.19 260 ASP A C 1
ATOM 1990 O O . ASP A 1 260 ? 11.377 16.668 4.992 1.00 57.19 260 ASP A O 1
ATOM 1994 N N . MET A 1 261 ? 12.112 17.927 6.684 1.00 54.88 261 MET A N 1
ATOM 1995 C CA . MET A 1 261 ? 10.870 17.951 7.461 1.00 54.88 261 MET A CA 1
ATOM 1996 C C . MET A 1 261 ? 9.668 18.550 6.728 1.00 54.88 261 MET A C 1
ATOM 1998 O O . MET A 1 261 ? 8.565 18.019 6.839 1.00 54.88 261 MET A O 1
ATOM 2002 N N . ALA A 1 262 ? 9.864 19.651 5.993 1.00 59.59 262 ALA A N 1
ATOM 2003 C CA . ALA A 1 262 ? 8.781 20.303 5.254 1.00 59.59 262 ALA A CA 1
ATOM 2004 C C . ALA A 1 262 ? 8.303 19.433 4.080 1.00 59.59 262 ALA A C 1
ATOM 2006 O O . ALA A 1 262 ? 7.161 19.536 3.637 1.00 59.59 262 ALA A O 1
ATOM 2007 N N . HIS A 1 263 ? 9.172 18.539 3.611 1.00 76.69 263 HIS A N 1
ATOM 2008 C CA . HIS A 1 263 ? 8.961 17.716 2.429 1.00 76.69 263 HIS A CA 1
ATOM 2009 C C . HIS A 1 263 ? 8.497 16.304 2.769 1.00 76.69 263 HIS A C 1
ATOM 2011 O O . HIS A 1 263 ? 7.974 15.611 1.900 1.00 76.69 263 HIS A O 1
ATOM 2017 N N . LEU A 1 264 ? 8.619 15.887 4.030 1.00 79.00 264 LEU A N 1
ATOM 2018 C CA . LEU A 1 264 ? 8.229 14.550 4.456 1.00 79.00 264 LEU A CA 1
ATOM 2019 C C . LEU A 1 264 ? 6.745 14.264 4.231 1.00 79.00 264 LEU A C 1
ATOM 2021 O O . LEU A 1 264 ? 6.406 13.160 3.827 1.00 79.00 264 LEU A O 1
ATOM 2025 N N . GLY A 1 265 ? 5.873 15.255 4.440 1.00 82.88 265 GLY A N 1
ATOM 2026 C CA . GLY A 1 265 ? 4.450 15.111 4.128 1.00 82.88 265 GLY A CA 1
ATOM 2027 C C . GLY A 1 265 ? 4.195 14.906 2.639 1.00 82.88 265 GLY A C 1
ATOM 2028 O O . GLY A 1 265 ? 3.433 14.017 2.277 1.00 82.88 265 GLY A O 1
ATOM 2029 N N . CYS A 1 266 ? 4.895 15.650 1.777 1.00 87.75 266 CYS A N 1
ATOM 2030 C CA . CYS A 1 266 ? 4.833 15.423 0.335 1.00 87.75 266 CYS A CA 1
ATOM 2031 C C . CYS A 1 266 ? 5.321 14.015 -0.017 1.00 87.75 266 CYS A C 1
ATOM 2033 O O . CYS A 1 266 ? 4.599 13.295 -0.696 1.00 87.75 266 CYS A O 1
ATOM 2035 N N . ARG A 1 267 ? 6.490 13.596 0.492 1.00 89.88 267 ARG A N 1
ATOM 2036 C CA . ARG A 1 267 ? 7.053 12.263 0.232 1.00 89.88 267 ARG A CA 1
ATOM 2037 C C . ARG A 1 267 ? 6.085 11.167 0.671 1.00 89.88 267 ARG A C 1
ATOM 2039 O O . ARG A 1 267 ? 5.643 10.394 -0.163 1.00 89.88 267 ARG A O 1
ATOM 2046 N N . HIS A 1 268 ? 5.653 11.198 1.933 1.00 90.44 268 HIS A N 1
ATOM 2047 C CA . HIS A 1 268 ? 4.679 10.263 2.506 1.00 90.44 268 HIS A CA 1
ATOM 2048 C C . HIS A 1 268 ? 3.392 10.168 1.683 1.00 90.44 268 HIS A C 1
ATOM 2050 O O . HIS A 1 268 ? 2.813 9.096 1.538 1.00 90.44 268 HIS A O 1
ATOM 2056 N N . CYS A 1 269 ? 2.925 11.276 1.112 1.00 91.25 269 CYS A N 1
ATOM 2057 C CA . CYS A 1 269 ? 1.719 11.279 0.296 1.00 91.25 269 CYS A CA 1
ATOM 2058 C C . CYS A 1 269 ? 1.965 10.994 -1.198 1.00 91.25 269 CYS A C 1
ATOM 2060 O O . CYS A 1 269 ? 1.002 10.696 -1.903 1.00 91.25 269 CYS A O 1
ATOM 2062 N N . ALA A 1 270 ? 3.207 11.038 -1.694 1.00 93.06 270 ALA A N 1
ATOM 2063 C CA . ALA A 1 270 ? 3.539 10.927 -3.118 1.00 93.06 270 ALA A CA 1
ATOM 2064 C C . ALA A 1 270 ? 3.204 9.550 -3.710 1.00 93.06 270 ALA A C 1
ATOM 2066 O O . ALA A 1 270 ? 2.720 9.472 -4.840 1.00 93.06 270 ALA A O 1
ATOM 2067 N N . VAL A 1 271 ? 3.364 8.468 -2.939 1.00 95.00 271 VAL A N 1
ATOM 2068 C CA . VAL A 1 271 ? 3.017 7.103 -3.386 1.00 95.00 271 VAL A CA 1
ATOM 2069 C C . VAL A 1 271 ? 1.566 6.964 -3.819 1.00 95.00 271 VAL A C 1
ATOM 2071 O O . VAL A 1 271 ? 1.263 6.156 -4.696 1.00 95.00 271 VAL A O 1
ATOM 2074 N N . PHE A 1 272 ? 0.659 7.739 -3.219 1.00 95.19 272 PHE A N 1
ATOM 2075 C CA . PHE A 1 272 ? -0.765 7.629 -3.487 1.00 95.19 272 PHE A CA 1
ATOM 2076 C C . PHE A 1 272 ? -1.089 7.973 -4.941 1.00 95.19 272 PHE A C 1
ATOM 2078 O O . PHE A 1 272 ? -1.536 7.091 -5.680 1.00 95.19 272 PHE A O 1
ATOM 2085 N N . PRO A 1 273 ? -0.848 9.206 -5.416 1.00 95.38 273 PRO A N 1
ATOM 2086 C CA . PRO A 1 273 ? -1.140 9.528 -6.794 1.00 95.38 273 PRO A CA 1
ATOM 2087 C C . PRO A 1 273 ? -0.207 8.800 -7.775 1.00 95.38 273 PRO A C 1
ATOM 2089 O O . PRO A 1 273 ? -0.679 8.434 -8.847 1.00 95.38 273 PRO A O 1
ATOM 2092 N N . MET A 1 274 ? 1.049 8.497 -7.415 1.00 96.12 274 MET A N 1
ATOM 2093 C CA . MET A 1 274 ? 1.946 7.709 -8.275 1.00 96.12 274 MET A CA 1
ATOM 2094 C C . MET A 1 274 ? 1.391 6.307 -8.557 1.00 96.12 274 MET A C 1
ATOM 2096 O O . MET A 1 274 ? 1.309 5.894 -9.713 1.00 96.12 274 MET A O 1
ATOM 2100 N N . TYR A 1 275 ? 0.915 5.592 -7.533 1.00 97.75 275 TYR A N 1
ATOM 2101 C CA . TYR A 1 275 ? 0.299 4.279 -7.722 1.00 97.75 275 TYR A CA 1
ATOM 2102 C C . TYR A 1 275 ? -0.926 4.359 -8.640 1.00 97.75 275 TYR A C 1
ATOM 2104 O O . TYR A 1 275 ? -1.017 3.616 -9.620 1.00 97.75 275 TYR A O 1
ATOM 2112 N N . PHE A 1 276 ? -1.847 5.291 -8.377 1.00 96.94 276 PHE A N 1
ATOM 2113 C CA . PHE A 1 276 ? -3.066 5.419 -9.177 1.00 96.94 276 PHE A CA 1
ATOM 2114 C C . PHE A 1 276 ? -2.781 5.788 -10.638 1.00 96.94 276 PHE A C 1
ATOM 2116 O O . PHE A 1 276 ? -3.386 5.189 -11.527 1.00 96.94 276 PHE A O 1
ATOM 2123 N N . LEU A 1 277 ? -1.839 6.706 -10.883 1.00 96.00 277 LEU A N 1
ATOM 2124 C CA . LEU A 1 277 ? -1.437 7.140 -12.225 1.00 96.00 277 LEU A CA 1
ATOM 2125 C C . LEU A 1 277 ? -0.603 6.103 -12.980 1.00 96.00 277 LEU A C 1
ATOM 2127 O O . LEU A 1 277 ? -0.499 6.188 -14.203 1.00 96.00 277 LEU A O 1
ATOM 2131 N N . SER A 1 278 ? -0.014 5.128 -12.282 1.00 97.38 278 SER A N 1
ATOM 2132 C CA . SER A 1 278 ? 0.695 4.023 -12.932 1.00 97.38 278 SER A CA 1
ATOM 2133 C C . SER A 1 278 ? -0.256 3.070 -13.663 1.00 97.38 278 SER A C 1
ATOM 2135 O O . SER A 1 278 ? 0.165 2.350 -14.566 1.00 97.38 278 SER A O 1
ATOM 2137 N N . PHE A 1 279 ? -1.548 3.064 -13.315 1.00 97.38 279 PHE A N 1
ATOM 2138 C CA . PHE A 1 279 ? -2.532 2.206 -13.963 1.00 97.38 279 PHE A CA 1
ATOM 2139 C C . PHE A 1 279 ? -2.756 2.617 -15.422 1.00 97.38 279 PHE A C 1
ATOM 2141 O O . PHE A 1 279 ? -2.941 3.786 -15.731 1.00 97.38 279 PHE A O 1
ATOM 2148 N N . GLY A 1 280 ? -2.755 1.642 -16.334 1.00 93.06 280 GLY A N 1
ATOM 2149 C CA . GLY A 1 280 ? -2.879 1.902 -17.772 1.00 93.06 280 GLY A CA 1
ATOM 2150 C C . GLY A 1 280 ? -1.582 2.354 -18.454 1.00 93.06 280 GLY A C 1
ATOM 2151 O O . GLY A 1 280 ? -1.553 2.422 -19.684 1.00 93.06 280 GLY A O 1
ATOM 2152 N N . ARG A 1 281 ? -0.502 2.588 -17.696 1.00 95.81 281 ARG A N 1
ATOM 2153 C CA . ARG A 1 281 ? 0.840 2.859 -18.226 1.00 95.81 281 ARG A CA 1
ATOM 2154 C C . ARG A 1 281 ? 1.657 1.575 -18.359 1.00 95.81 281 ARG A C 1
ATOM 2156 O O . ARG A 1 281 ? 1.356 0.557 -17.738 1.00 95.81 281 ARG A O 1
ATOM 2163 N N . GLN A 1 282 ? 2.702 1.621 -19.183 1.00 96.12 282 GLN A N 1
ATOM 2164 C CA . GLN A 1 282 ? 3.717 0.568 -19.165 1.00 96.12 282 GLN A CA 1
ATOM 2165 C C . GLN A 1 282 ? 4.471 0.633 -17.830 1.00 96.12 282 GLN A C 1
ATOM 2167 O O . GLN A 1 282 ? 4.835 1.736 -17.417 1.00 96.12 282 GLN A O 1
ATOM 2172 N N . PRO A 1 283 ? 4.700 -0.503 -17.151 1.00 97.31 283 PRO A N 1
ATOM 2173 C CA . PRO A 1 283 ? 5.524 -0.528 -15.951 1.00 97.31 283 PRO A CA 1
ATOM 2174 C C . PRO A 1 283 ? 6.920 0.040 -16.219 1.00 97.31 283 PRO A C 1
ATOM 2176 O O . PRO A 1 283 ? 7.512 -0.238 -17.265 1.00 97.31 283 PRO A O 1
ATOM 2179 N N . ALA A 1 284 ? 7.431 0.833 -15.275 1.00 98.00 284 ALA A N 1
ATOM 2180 C CA . ALA A 1 284 ? 8.722 1.493 -15.414 1.00 98.00 284 ALA A CA 1
ATOM 2181 C C . ALA A 1 284 ? 9.849 0.465 -15.638 1.00 98.00 284 ALA A C 1
ATOM 2183 O O . ALA A 1 284 ? 9.842 -0.603 -15.009 1.00 98.00 284 ALA A O 1
ATOM 2184 N N . PRO A 1 285 ? 10.814 0.745 -16.529 1.00 97.62 285 PRO A N 1
ATOM 2185 C CA . PRO A 1 285 ? 11.914 -0.166 -16.805 1.00 97.62 285 PRO A CA 1
ATOM 2186 C C . PRO A 1 285 ? 12.835 -0.334 -15.592 1.00 97.62 285 PRO A C 1
ATOM 2188 O O . PRO A 1 285 ? 12.961 0.554 -14.745 1.00 97.62 285 PRO A O 1
ATOM 2191 N N . VAL A 1 286 ? 13.533 -1.469 -15.561 1.00 97.12 286 VAL A N 1
ATOM 2192 C CA . VAL A 1 286 ? 14.635 -1.708 -14.625 1.00 97.12 286 VAL A CA 1
ATOM 2193 C C . VAL A 1 286 ? 15.965 -1.318 -15.281 1.00 97.12 286 VAL A C 1
ATOM 2195 O O . VAL A 1 286 ? 16.158 -1.545 -16.477 1.00 97.12 286 VAL A O 1
ATOM 2198 N N . ASN A 1 287 ? 16.877 -0.728 -14.509 1.00 96.06 287 ASN A N 1
ATOM 2199 C CA . ASN A 1 287 ? 18.218 -0.329 -14.919 1.00 96.06 287 ASN A CA 1
ATOM 2200 C C . ASN A 1 287 ? 19.282 -0.993 -14.013 1.00 96.06 287 ASN A C 1
ATOM 2202 O O . ASN A 1 287 ? 19.331 -0.678 -12.820 1.00 96.06 287 ASN A O 1
ATOM 2206 N N . PRO A 1 288 ? 20.151 -1.877 -14.547 1.00 94.88 288 PRO A N 1
ATOM 2207 C CA . PRO A 1 288 ? 20.215 -2.319 -15.946 1.00 94.88 288 PRO A CA 1
ATOM 2208 C C . PRO A 1 288 ? 19.017 -3.205 -16.353 1.00 94.88 288 PRO A C 1
ATOM 2210 O O . PRO A 1 288 ? 18.406 -3.837 -15.491 1.00 94.88 288 PRO A O 1
ATOM 2213 N N . PRO A 1 289 ? 18.672 -3.272 -17.655 1.00 92.31 289 PRO A N 1
ATOM 2214 C CA . PRO A 1 289 ? 17.590 -4.131 -18.128 1.00 92.31 289 PRO A CA 1
ATOM 2215 C C . PRO A 1 289 ? 17.950 -5.618 -17.944 1.00 92.31 289 PRO A C 1
ATOM 2217 O O . PRO A 1 289 ? 19.089 -5.991 -18.237 1.00 92.31 289 PRO A O 1
ATOM 2220 N N . PRO A 1 290 ? 17.004 -6.484 -17.531 1.00 88.12 290 PRO A N 1
ATOM 2221 C CA . PRO A 1 290 ? 17.285 -7.903 -17.306 1.00 88.12 290 PRO A CA 1
ATOM 2222 C C . PRO A 1 290 ? 17.662 -8.629 -18.599 1.00 88.12 290 PRO A C 1
ATOM 2224 O O . PRO A 1 290 ? 16.956 -8.523 -19.608 1.00 88.12 290 PRO A O 1
ATOM 2227 N N . ILE A 1 291 ? 18.711 -9.453 -18.565 1.00 85.88 291 ILE A N 1
ATOM 2228 C CA . ILE A 1 291 ? 19.194 -10.207 -19.736 1.00 85.88 291 ILE A CA 1
ATOM 2229 C C . ILE A 1 291 ? 18.099 -11.146 -20.264 1.00 85.88 291 ILE A C 1
ATOM 2231 O O . ILE A 1 291 ? 17.904 -11.288 -21.475 1.00 85.88 291 ILE A O 1
ATOM 2235 N N . ALA A 1 292 ? 17.344 -11.763 -19.353 1.00 83.00 292 ALA A N 1
ATOM 2236 C CA . ALA A 1 292 ? 16.333 -12.769 -19.667 1.00 83.00 292 ALA A CA 1
ATOM 2237 C C . ALA A 1 292 ? 14.959 -12.201 -20.084 1.00 83.00 292 ALA A C 1
ATOM 2239 O O . ALA A 1 292 ? 14.056 -12.976 -20.409 1.00 83.00 292 ALA A O 1
ATOM 2240 N N . GLN A 1 293 ? 14.766 -10.876 -20.136 1.00 84.56 293 GLN A N 1
ATOM 2241 C CA . GLN A 1 293 ? 13.457 -10.279 -20.452 1.00 84.56 293 GLN A CA 1
ATOM 2242 C C . GLN A 1 293 ? 12.921 -10.715 -21.829 1.00 84.56 293 GLN A C 1
ATOM 2244 O O . GLN A 1 293 ? 11.732 -11.010 -22.001 1.00 84.56 293 GLN A O 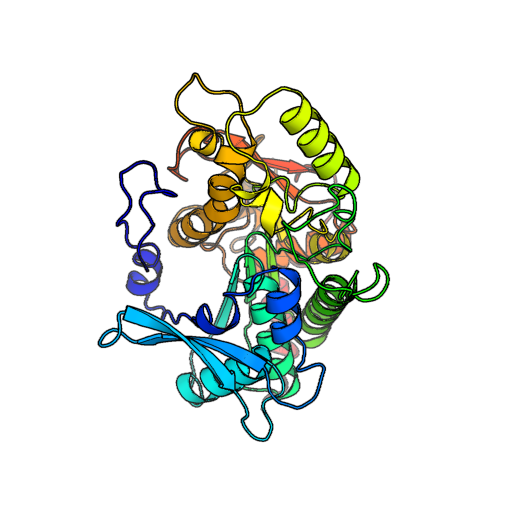1
ATOM 2249 N N . ASN A 1 294 ? 13.807 -10.827 -22.822 1.00 84.81 294 ASN A N 1
ATOM 2250 C CA . ASN A 1 294 ? 13.417 -11.223 -24.176 1.00 84.81 294 ASN A CA 1
ATOM 2251 C C . ASN A 1 294 ? 13.103 -12.720 -24.322 1.00 84.81 294 ASN A C 1
ATOM 2253 O O . ASN A 1 294 ? 12.407 -13.096 -25.268 1.00 84.81 294 ASN A O 1
ATOM 2257 N N . SER A 1 295 ? 13.563 -13.552 -23.387 1.00 85.12 295 SER A N 1
ATOM 2258 C CA . SER A 1 295 ? 13.289 -14.992 -23.339 1.00 85.12 295 SER A CA 1
ATOM 2259 C C . SER A 1 295 ? 12.191 -15.376 -22.342 1.00 85.12 295 SER A C 1
ATOM 2261 O O . SER A 1 295 ? 11.784 -16.534 -22.322 1.00 85.12 295 SER A O 1
ATOM 2263 N N . ALA A 1 296 ? 11.709 -14.435 -21.524 1.00 85.81 296 ALA A N 1
ATOM 2264 C CA . ALA A 1 296 ? 10.617 -14.666 -20.586 1.00 85.81 296 ALA A CA 1
ATOM 2265 C C . ALA A 1 296 ? 9.317 -15.050 -21.314 1.00 85.81 296 ALA A C 1
ATOM 2267 O O . ALA A 1 296 ? 8.999 -14.521 -22.386 1.00 85.81 296 ALA A O 1
ATOM 2268 N N . LEU A 1 297 ? 8.559 -15.970 -20.713 1.00 86.00 297 LEU A N 1
ATOM 2269 C CA . LEU A 1 297 ? 7.309 -16.477 -21.275 1.00 86.00 297 LEU A CA 1
ATOM 2270 C C . LEU A 1 297 ? 6.247 -15.366 -21.385 1.00 86.00 297 LEU A C 1
ATOM 2272 O O . LEU A 1 297 ? 6.209 -14.460 -20.547 1.00 86.00 297 LEU A O 1
ATOM 2276 N N . PRO A 1 298 ? 5.339 -15.428 -22.378 1.00 85.06 298 PRO A N 1
ATOM 2277 C CA . PRO A 1 298 ? 4.195 -14.522 -22.438 1.00 85.06 298 PRO A CA 1
ATOM 2278 C C . PRO A 1 298 ? 3.389 -14.566 -21.135 1.00 85.06 298 PRO A C 1
ATOM 2280 O O . PRO A 1 298 ? 3.081 -15.647 -20.644 1.00 85.06 298 PRO A O 1
ATOM 2283 N N . GLY A 1 299 ? 3.055 -13.400 -20.579 1.00 83.31 299 GLY A N 1
ATOM 2284 C CA . GLY A 1 299 ? 2.332 -13.286 -19.307 1.00 83.31 299 GLY A CA 1
ATOM 2285 C C . GLY A 1 299 ? 3.221 -13.198 -18.062 1.00 83.31 299 GLY A C 1
ATOM 2286 O O . GLY A 1 299 ? 2.741 -12.712 -17.043 1.00 83.31 299 GLY A O 1
ATOM 2287 N N . SER A 1 300 ? 4.509 -13.560 -18.148 1.00 90.69 300 SER A N 1
ATOM 2288 C CA . SER A 1 300 ? 5.454 -13.397 -17.032 1.00 90.69 300 SER A CA 1
ATOM 2289 C C . SER A 1 300 ? 5.643 -11.927 -16.662 1.00 90.69 300 SER A C 1
ATOM 2291 O O . SER A 1 300 ? 5.636 -11.028 -17.516 1.00 90.69 300 SER A O 1
ATOM 2293 N N . ALA A 1 301 ? 5.852 -11.683 -15.374 1.00 93.50 301 ALA A N 1
ATOM 2294 C CA . ALA A 1 301 ? 6.187 -10.373 -14.854 1.00 93.50 301 ALA A CA 1
ATOM 2295 C C . ALA A 1 301 ? 7.507 -9.866 -15.446 1.00 93.50 301 ALA A C 1
ATOM 2297 O O . ALA A 1 301 ? 7.557 -8.750 -15.960 1.00 93.50 301 ALA A O 1
ATOM 2298 N N . LEU A 1 302 ? 8.526 -10.724 -15.546 1.00 91.75 302 LEU A N 1
ATOM 2299 C CA . LEU A 1 302 ? 9.805 -10.385 -16.175 1.00 91.75 302 LEU A CA 1
ATOM 2300 C C . LEU A 1 302 ? 9.659 -9.907 -17.631 1.00 91.75 302 LEU A C 1
ATOM 2302 O O . LEU A 1 302 ? 10.497 -9.152 -18.117 1.00 91.75 302 LEU A O 1
ATOM 2306 N N . ARG A 1 303 ? 8.597 -10.316 -18.341 1.00 91.12 303 ARG A N 1
ATOM 2307 C CA . ARG A 1 303 ? 8.359 -9.909 -19.733 1.00 91.12 303 ARG A CA 1
ATOM 2308 C C . ARG A 1 303 ? 7.786 -8.496 -19.853 1.00 91.1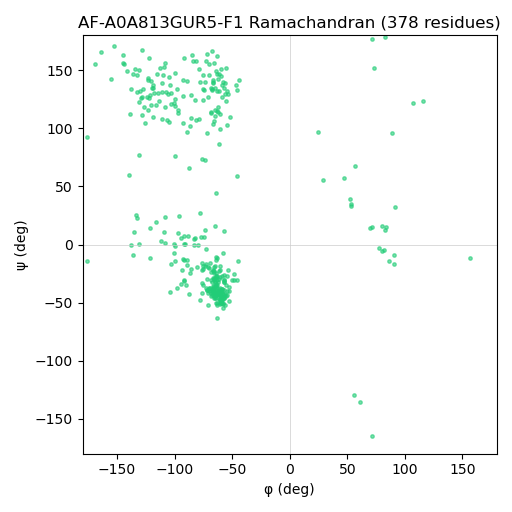2 303 ARG A C 1
ATOM 2310 O O . ARG A 1 303 ? 8.243 -7.735 -20.705 1.00 91.12 303 ARG A O 1
ATOM 2317 N N . SER A 1 304 ? 6.761 -8.170 -19.064 1.00 93.81 304 SER A N 1
ATOM 2318 C CA . SER A 1 304 ? 5.922 -6.971 -19.276 1.00 93.81 304 SER A CA 1
ATOM 2319 C C . SER A 1 304 ? 5.560 -6.185 -18.011 1.00 93.81 304 SER A C 1
ATOM 2321 O O . SER A 1 304 ? 4.873 -5.177 -18.104 1.00 93.81 304 SER A O 1
ATOM 2323 N N . CYS A 1 305 ? 6.006 -6.633 -16.841 1.00 96.50 305 CYS A N 1
ATOM 2324 C CA . CYS A 1 305 ? 5.855 -5.965 -15.549 1.00 96.50 305 CYS A CA 1
ATOM 2325 C C . CYS A 1 305 ? 7.162 -6.110 -14.754 1.00 96.50 305 CYS A C 1
ATOM 2327 O O . CYS A 1 305 ? 7.206 -6.721 -13.691 1.00 96.50 305 CYS A O 1
ATOM 2329 N N . VAL A 1 306 ? 8.263 -5.591 -15.306 1.00 95.94 306 VAL A N 1
ATOM 2330 C CA . VAL A 1 306 ? 9.589 -5.704 -14.670 1.00 95.94 306 VAL A CA 1
ATOM 2331 C C . VAL A 1 306 ? 9.691 -4.932 -13.356 1.00 95.94 306 VAL A C 1
ATOM 2333 O O . VAL A 1 306 ? 10.525 -5.288 -12.534 1.00 95.94 306 VAL A O 1
ATOM 2336 N N . THR A 1 307 ? 8.824 -3.937 -13.152 1.00 97.88 307 THR A N 1
ATOM 2337 C CA . THR A 1 307 ? 8.639 -3.202 -11.895 1.00 97.88 307 THR A CA 1
ATOM 2338 C C . THR A 1 307 ? 7.172 -3.331 -11.465 1.00 97.88 307 THR A C 1
ATOM 2340 O O . THR A 1 307 ? 6.298 -3.004 -12.274 1.00 97.88 307 THR A O 1
ATOM 2343 N N . PRO A 1 308 ? 6.863 -3.789 -10.237 1.00 98.06 308 PRO A N 1
ATOM 2344 C CA . PRO A 1 308 ? 5.487 -3.888 -9.748 1.00 98.06 308 PRO A CA 1
ATOM 2345 C C . PRO A 1 308 ? 4.741 -2.546 -9.814 1.00 98.06 308 PRO A C 1
ATOM 2347 O O . PRO A 1 308 ? 5.216 -1.520 -9.328 1.00 98.06 308 PRO A O 1
ATOM 2350 N N . SER A 1 309 ? 3.543 -2.530 -10.395 1.00 98.00 309 SER A N 1
ATOM 2351 C CA . SER A 1 309 ? 2.713 -1.325 -10.522 1.00 98.00 309 SER A CA 1
ATOM 2352 C C . SER A 1 309 ? 1.226 -1.667 -10.590 1.00 98.00 309 SER A C 1
ATOM 2354 O O . SER A 1 309 ? 0.837 -2.826 -10.788 1.00 98.00 309 SER A O 1
ATOM 2356 N N . ALA A 1 310 ? 0.363 -0.651 -10.511 1.00 97.94 310 ALA A N 1
ATOM 2357 C CA . ALA A 1 310 ? -1.077 -0.846 -10.657 1.00 97.94 310 ALA A CA 1
ATOM 2358 C C . ALA A 1 310 ? -1.470 -1.435 -12.026 1.00 97.94 310 ALA A C 1
ATOM 2360 O O . ALA A 1 310 ? -2.485 -2.132 -12.129 1.00 97.94 310 ALA A O 1
ATOM 2361 N N . ALA A 1 311 ? -0.674 -1.175 -13.072 1.00 97.38 311 ALA A N 1
ATOM 2362 C CA . ALA A 1 311 ? -0.901 -1.704 -14.417 1.00 97.38 311 ALA A CA 1
ATOM 2363 C C . ALA A 1 311 ? -0.642 -3.211 -14.531 1.00 97.38 311 ALA A C 1
ATOM 2365 O O . ALA A 1 311 ? -1.136 -3.847 -15.463 1.00 97.38 311 ALA A O 1
ATOM 2366 N N . CYS A 1 312 ? 0.108 -3.790 -13.595 1.00 97.69 312 CYS A N 1
ATOM 2367 C CA . CYS A 1 312 ? 0.408 -5.210 -13.606 1.00 97.69 312 CYS A CA 1
ATOM 2368 C C . CYS A 1 312 ? -0.827 -6.052 -13.281 1.00 97.69 312 CYS A C 1
ATOM 2370 O O . CYS A 1 312 ? -1.693 -5.673 -12.482 1.00 97.69 312 CYS A O 1
ATOM 2372 N N . THR A 1 313 ? -0.900 -7.224 -13.903 1.00 96.44 313 THR A N 1
ATOM 2373 C CA . THR A 1 313 ? -1.908 -8.238 -13.574 1.00 96.44 313 THR A CA 1
ATOM 2374 C C . THR A 1 313 ? -1.591 -8.893 -12.233 1.00 96.44 313 THR A C 1
ATOM 2376 O O . THR A 1 313 ? -0.440 -8.907 -11.797 1.00 96.44 313 THR A O 1
ATOM 2379 N N . ASP A 1 314 ? -2.597 -9.479 -11.590 1.00 95.75 314 ASP A N 1
ATOM 2380 C CA . ASP A 1 314 ? -2.408 -10.121 -10.286 1.00 95.75 314 ASP A CA 1
ATOM 2381 C C . ASP A 1 314 ? -1.453 -11.325 -10.390 1.00 95.75 314 ASP A C 1
ATOM 2383 O O . ASP A 1 314 ? -0.621 -11.514 -9.510 1.00 95.75 314 ASP A O 1
ATOM 2387 N N . GLY A 1 315 ? -1.470 -12.065 -11.507 1.00 94.12 315 GLY A N 1
ATOM 2388 C CA . GLY A 1 315 ? -0.510 -13.146 -11.772 1.00 94.12 315 GLY A CA 1
ATOM 2389 C C . GLY A 1 315 ? 0.941 -12.666 -11.907 1.00 94.12 315 GLY A C 1
ATOM 2390 O O . GLY A 1 315 ? 1.854 -13.331 -11.430 1.00 94.12 315 GLY A O 1
ATOM 2391 N N . GLN A 1 316 ? 1.165 -11.482 -12.485 1.00 95.75 316 GLN A N 1
ATOM 2392 C CA . GLN A 1 316 ? 2.508 -10.891 -12.562 1.00 95.75 316 GLN A CA 1
ATOM 2393 C C . GLN A 1 316 ? 3.003 -10.421 -11.194 1.00 95.75 316 GLN A C 1
ATOM 2395 O O . GLN A 1 316 ? 4.154 -10.642 -10.839 1.00 95.75 316 GLN A O 1
ATOM 2400 N N . VAL A 1 317 ? 2.133 -9.793 -10.402 1.00 97.44 317 VAL A N 1
ATOM 2401 C CA . VAL A 1 317 ? 2.485 -9.401 -9.030 1.00 97.44 317 VAL A CA 1
ATOM 2402 C C . VAL A 1 317 ? 2.752 -10.639 -8.173 1.00 97.44 317 VAL A C 1
ATOM 2404 O O . VAL A 1 317 ? 3.686 -10.639 -7.376 1.00 97.44 317 VAL A O 1
ATOM 2407 N N . ARG A 1 318 ? 1.990 -11.720 -8.377 1.00 96.12 318 ARG A N 1
ATOM 2408 C CA . ARG A 1 318 ? 2.211 -13.002 -7.703 1.00 96.12 318 ARG A CA 1
ATOM 2409 C C . ARG A 1 318 ? 3.617 -13.549 -7.945 1.00 96.12 318 ARG A C 1
ATOM 2411 O O . ARG A 1 318 ? 4.266 -13.933 -6.981 1.00 96.12 318 ARG A O 1
ATOM 2418 N N . GLU A 1 319 ? 4.098 -13.525 -9.188 1.00 94.12 319 GLU A N 1
ATOM 2419 C CA . GLU A 1 319 ? 5.461 -13.959 -9.543 1.00 94.12 319 GLU A CA 1
ATOM 2420 C C . GLU A 1 319 ? 6.525 -13.214 -8.711 1.00 94.12 319 GLU A C 1
ATOM 2422 O O . GLU A 1 319 ? 7.475 -13.821 -8.212 1.00 94.12 319 GLU A O 1
ATOM 2427 N N . TRP 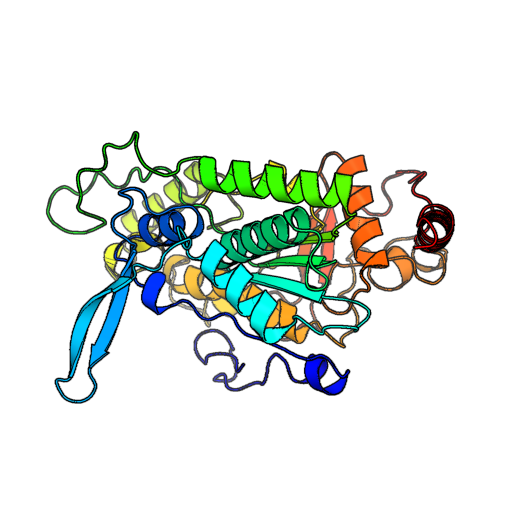A 1 320 ? 6.332 -11.910 -8.480 1.00 95.38 320 TRP A N 1
ATOM 2428 C CA . TRP A 1 320 ? 7.222 -11.118 -7.628 1.00 95.38 320 TRP A CA 1
ATOM 2429 C C . TRP A 1 320 ? 7.093 -11.427 -6.140 1.00 95.38 320 TRP A C 1
ATOM 2431 O O . TRP A 1 320 ? 8.107 -11.503 -5.450 1.00 95.38 320 TRP A O 1
ATOM 2441 N N . VAL A 1 321 ? 5.878 -11.652 -5.642 1.00 96.00 321 VAL A N 1
ATOM 2442 C CA . VAL A 1 321 ? 5.650 -12.051 -4.244 1.00 96.00 321 VAL A CA 1
ATOM 2443 C C . VAL A 1 321 ? 6.298 -13.410 -3.951 1.00 96.00 321 VAL A C 1
ATOM 2445 O O . VAL A 1 321 ? 6.981 -13.571 -2.943 1.00 96.00 321 VAL A O 1
ATOM 2448 N N . GLU A 1 322 ? 6.169 -14.381 -4.853 1.00 93.88 322 GLU A N 1
ATOM 2449 C CA . GLU A 1 322 ? 6.813 -15.691 -4.705 1.00 93.88 322 GLU A CA 1
ATOM 2450 C C . GLU A 1 322 ? 8.330 -15.604 -4.744 1.00 93.88 322 GLU A C 1
ATOM 2452 O O . GLU A 1 322 ? 9.015 -16.234 -3.932 1.00 93.88 322 GLU A O 1
ATOM 2457 N N . ARG A 1 323 ? 8.867 -14.786 -5.655 1.00 91.81 323 ARG A N 1
ATOM 2458 C CA . ARG A 1 323 ? 10.296 -14.487 -5.667 1.00 91.81 323 ARG A CA 1
ATOM 2459 C C . ARG A 1 323 ? 10.727 -13.853 -4.348 1.00 91.81 323 ARG A C 1
ATOM 2461 O O . ARG A 1 323 ? 11.792 -14.213 -3.848 1.00 91.81 323 ARG A O 1
ATOM 2468 N N . GLN A 1 324 ? 9.905 -12.987 -3.756 1.00 93.56 324 GLN A N 1
ATOM 2469 C CA . GLN A 1 324 ? 10.204 -12.413 -2.452 1.00 93.56 324 GLN A CA 1
ATOM 2470 C C . GLN A 1 324 ? 10.307 -13.462 -1.350 1.00 93.56 324 GLN A C 1
ATOM 2472 O O . GLN A 1 324 ? 11.311 -13.490 -0.638 1.00 93.56 324 GLN A O 1
ATOM 2477 N N . PHE A 1 325 ? 9.360 -14.397 -1.270 1.00 92.69 325 PHE A N 1
ATOM 2478 C CA . PHE A 1 325 ? 9.466 -15.529 -0.344 1.00 92.69 325 PHE A CA 1
ATOM 2479 C C . PHE A 1 325 ? 10.732 -16.361 -0.590 1.00 92.69 325 PHE A C 1
ATOM 2481 O O . PHE A 1 325 ? 11.441 -16.712 0.356 1.00 92.69 325 PHE A O 1
ATOM 2488 N N . ALA A 1 326 ? 11.061 -16.631 -1.855 1.00 90.88 326 ALA A N 1
ATOM 2489 C CA . ALA A 1 326 ? 12.239 -17.409 -2.233 1.00 90.88 326 ALA A CA 1
ATOM 2490 C C . ALA A 1 326 ? 13.564 -16.712 -1.860 1.00 90.88 326 ALA A C 1
ATOM 2492 O O . ALA A 1 326 ? 14.546 -17.376 -1.523 1.00 90.88 326 ALA A O 1
ATOM 2493 N N . LEU A 1 327 ? 13.579 -15.377 -1.874 1.00 89.94 327 LEU A N 1
ATOM 2494 C CA . LEU A 1 327 ? 14.707 -14.534 -1.474 1.00 89.94 327 LEU A CA 1
ATOM 2495 C C . LEU A 1 327 ? 14.673 -14.127 0.005 1.00 89.94 327 LEU A C 1
ATOM 2497 O O . LEU A 1 327 ? 15.485 -13.302 0.424 1.00 89.94 327 LEU A O 1
ATOM 2501 N N . GLN A 1 328 ? 13.748 -14.679 0.798 1.00 91.81 328 GLN A N 1
ATOM 2502 C CA . GLN A 1 328 ? 13.534 -14.307 2.203 1.00 91.81 328 GLN A CA 1
ATOM 2503 C C . GLN A 1 328 ? 13.334 -12.794 2.393 1.00 91.81 328 GLN A C 1
ATOM 2505 O O . GLN A 1 328 ? 13.734 -12.212 3.405 1.00 91.81 328 GLN A O 1
ATOM 2510 N N . GLY A 1 329 ? 12.720 -12.160 1.397 1.00 87.62 329 GLY A N 1
ATOM 2511 C CA . GLY A 1 329 ? 12.403 -10.747 1.383 1.00 87.62 329 GLY A CA 1
ATOM 2512 C C . GLY A 1 329 ? 13.515 -9.802 0.954 1.00 87.62 329 GLY A C 1
ATOM 2513 O O . GLY A 1 329 ? 13.401 -8.599 1.173 1.00 87.62 329 GLY A O 1
ATOM 2514 N N . GLY A 1 330 ? 14.602 -10.321 0.385 1.00 89.31 330 GLY A N 1
ATOM 2515 C CA . GLY A 1 330 ? 15.742 -9.511 -0.037 1.00 89.31 330 GLY A CA 1
ATOM 2516 C C . GLY A 1 330 ? 15.513 -8.648 -1.282 1.00 89.31 330 GLY A C 1
ATOM 2517 O O . GLY A 1 330 ? 16.437 -7.928 -1.646 1.00 89.31 330 GLY A O 1
ATOM 2518 N N . GLN A 1 331 ? 14.352 -8.739 -1.943 1.00 95.12 331 GLN A N 1
ATOM 2519 C CA . GLN A 1 331 ? 14.035 -8.036 -3.184 1.00 95.12 331 GLN A CA 1
ATOM 2520 C C . GLN A 1 331 ? 13.336 -6.691 -2.972 1.00 95.12 331 GLN A C 1
ATOM 2522 O O . GLN A 1 331 ? 12.274 -6.625 -2.357 1.00 95.12 331 GLN A O 1
ATOM 2527 N N . ALA A 1 332 ? 13.882 -5.640 -3.576 1.00 97.06 332 ALA A N 1
ATOM 2528 C CA . ALA A 1 332 ? 13.251 -4.327 -3.661 1.00 97.06 332 ALA A CA 1
ATOM 2529 C C . ALA A 1 332 ? 13.496 -3.689 -5.031 1.00 97.06 332 ALA A C 1
ATOM 2531 O O . ALA A 1 332 ? 14.542 -3.913 -5.648 1.00 97.06 332 ALA A O 1
ATOM 2532 N N . TRP A 1 333 ? 12.538 -2.880 -5.481 1.00 98.00 333 TRP A N 1
ATOM 2533 C CA . TRP A 1 333 ? 12.664 -2.007 -6.645 1.00 98.00 333 TRP A CA 1
ATOM 2534 C C . TRP A 1 333 ? 12.805 -0.573 -6.165 1.00 98.00 333 TRP A C 1
ATOM 2536 O O . TRP A 1 333 ? 11.827 0.024 -5.731 1.00 98.00 333 TRP A O 1
ATOM 2546 N N . THR A 1 334 ? 13.998 -0.006 -6.272 1.00 97.81 334 THR A N 1
ATOM 2547 C CA . THR A 1 334 ? 14.285 1.352 -5.810 1.00 97.81 334 THR A CA 1
ATOM 2548 C C . THR A 1 334 ? 14.418 2.292 -7.003 1.00 97.81 334 THR A C 1
ATOM 2550 O O . THR A 1 334 ? 15.174 2.006 -7.932 1.00 97.81 334 THR A O 1
ATOM 2553 N N . GLN A 1 335 ? 13.713 3.422 -6.991 1.00 97.88 335 GLN A N 1
ATOM 2554 C CA . GLN A 1 335 ? 13.799 4.438 -8.040 1.00 97.88 335 GLN A CA 1
ATOM 2555 C C . GLN A 1 335 ? 15.245 4.956 -8.163 1.00 97.88 335 GLN A C 1
ATOM 2557 O O . GLN A 1 335 ? 15.950 5.129 -7.158 1.00 97.88 335 GLN A O 1
ATOM 2562 N N . VAL A 1 336 ? 15.694 5.120 -9.411 1.00 97.50 336 VAL A N 1
ATOM 2563 C CA . VAL A 1 336 ? 17.035 5.619 -9.782 1.00 97.50 336 VAL A CA 1
ATOM 2564 C C . VAL A 1 336 ? 17.017 6.654 -10.914 1.00 97.50 336 VAL A C 1
ATOM 2566 O O . VAL A 1 336 ? 18.053 7.237 -11.232 1.00 97.50 336 VAL A O 1
ATOM 2569 N N . ALA A 1 337 ? 15.869 6.870 -11.561 1.00 97.69 337 ALA A N 1
ATOM 2570 C CA . ALA A 1 337 ? 15.630 7.973 -12.493 1.00 97.69 337 ALA A CA 1
ATOM 2571 C C . ALA A 1 337 ? 14.175 8.447 -12.372 1.00 97.69 337 ALA A C 1
ATOM 2573 O O . ALA A 1 337 ? 13.356 7.732 -11.798 1.00 97.69 337 ALA A O 1
ATOM 2574 N N . GLY A 1 338 ? 13.884 9.644 -12.888 1.00 96.38 338 GLY A N 1
ATOM 2575 C CA . GLY A 1 338 ? 12.576 10.301 -12.751 1.00 96.38 338 GLY A CA 1
ATOM 2576 C C . GLY A 1 338 ? 12.337 10.954 -11.384 1.00 96.38 338 GLY A C 1
ATOM 2577 O O . GLY A 1 338 ? 11.390 11.703 -11.204 1.00 96.38 338 GLY A O 1
ATOM 2578 N N . GLU A 1 339 ? 13.279 10.814 -10.444 1.00 94.81 339 GLU A N 1
ATOM 2579 C CA . GLU A 1 339 ? 13.209 11.322 -9.059 1.00 94.81 339 GLU A CA 1
ATOM 2580 C C . GLU A 1 339 ? 12.897 12.825 -8.947 1.00 94.81 339 GLU A C 1
ATOM 2582 O O . GLU A 1 339 ? 12.418 13.290 -7.922 1.00 94.81 339 GLU A O 1
ATOM 2587 N N . SER A 1 340 ? 13.148 13.616 -9.992 1.00 93.06 340 SER A N 1
ATOM 2588 C CA . SER A 1 340 ? 12.921 15.070 -9.998 1.00 93.06 340 SER A CA 1
ATOM 2589 C C . SER A 1 340 ? 11.624 15.509 -10.682 1.00 93.06 340 SER A C 1
ATOM 2591 O O . SER A 1 340 ? 11.336 16.708 -10.719 1.00 93.06 340 SER A O 1
ATOM 2593 N N . THR A 1 341 ? 10.833 14.576 -11.219 1.00 92.56 341 THR A N 1
ATOM 2594 C CA . THR A 1 341 ? 9.584 14.877 -11.919 1.00 92.56 341 THR A CA 1
ATOM 2595 C C . THR A 1 341 ? 8.439 14.011 -11.411 1.00 92.56 341 THR A C 1
ATOM 2597 O O . THR A 1 341 ? 8.615 12.877 -11.005 1.00 92.56 341 THR A O 1
ATOM 2600 N N . PHE A 1 342 ? 7.220 14.538 -11.465 1.00 92.00 342 PHE A N 1
ATOM 2601 C CA . PHE A 1 342 ? 6.029 13.753 -11.141 1.00 92.00 342 PHE A CA 1
ATOM 2602 C C . PHE A 1 342 ? 5.541 12.887 -12.326 1.00 92.00 342 PHE A C 1
ATOM 2604 O O . PHE A 1 342 ? 4.460 12.298 -12.268 1.00 92.00 342 PHE A O 1
ATOM 2611 N N . ASP A 1 343 ? 6.278 12.847 -13.442 1.00 92.88 343 ASP A N 1
ATOM 2612 C CA . ASP A 1 343 ? 5.879 12.084 -14.620 1.00 92.88 343 ASP A CA 1
ATOM 2613 C C . ASP A 1 343 ? 6.465 10.675 -14.608 1.00 92.88 343 ASP A C 1
ATOM 2615 O O . ASP A 1 343 ? 7.593 10.454 -15.014 1.00 92.88 343 ASP A O 1
ATOM 2619 N N . LEU A 1 344 ? 5.624 9.687 -14.306 1.00 95.00 344 LEU A N 1
ATOM 2620 C CA . LEU A 1 344 ? 6.004 8.269 -14.280 1.00 95.00 344 LEU A CA 1
ATOM 2621 C C . LEU A 1 344 ? 6.580 7.718 -15.603 1.00 95.00 344 LEU A C 1
ATOM 2623 O O . LEU A 1 344 ? 6.953 6.550 -15.666 1.00 95.00 344 LEU A O 1
ATOM 2627 N N . SER A 1 345 ? 6.554 8.489 -16.697 1.00 95.81 345 SER A N 1
ATOM 2628 C CA . SER A 1 345 ? 7.109 8.071 -17.987 1.00 95.81 345 SER A CA 1
ATOM 2629 C C . SER A 1 345 ? 8.640 8.133 -18.054 1.00 95.81 345 SER A C 1
ATOM 2631 O O . SER A 1 345 ? 9.220 7.427 -18.883 1.00 95.81 345 SER A O 1
ATOM 2633 N N . ASP A 1 346 ? 9.286 8.931 -17.196 1.00 96.50 346 ASP A N 1
ATOM 2634 C CA . ASP A 1 346 ? 10.749 9.045 -17.115 1.00 96.50 346 ASP A CA 1
ATOM 2635 C C . ASP A 1 346 ? 11.370 8.246 -15.952 1.00 96.50 346 ASP A C 1
ATOM 2637 O O . ASP A 1 346 ? 12.597 8.197 -15.810 1.00 96.50 346 ASP A O 1
ATOM 2641 N N . ASP A 1 347 ? 10.530 7.559 -15.174 1.00 98.00 347 ASP A N 1
ATOM 2642 C CA . ASP A 1 347 ? 10.948 6.714 -14.065 1.00 98.00 347 ASP A CA 1
ATOM 2643 C C . ASP A 1 347 ? 11.734 5.486 -14.531 1.00 98.00 347 ASP A C 1
ATOM 2645 O O . ASP A 1 347 ? 11.398 4.812 -15.508 1.00 98.00 347 ASP A O 1
ATOM 2649 N N . SER A 1 348 ? 12.759 5.125 -13.759 1.00 98.19 348 SER A N 1
ATOM 2650 C CA . SER A 1 348 ? 13.397 3.810 -13.851 1.00 98.19 348 SER A CA 1
ATOM 2651 C C . SER A 1 348 ? 13.837 3.321 -12.478 1.00 98.19 348 SER A C 1
ATOM 2653 O O . SER A 1 348 ? 14.081 4.125 -11.574 1.00 98.19 348 SER A O 1
ATOM 2655 N N . PHE A 1 349 ? 13.946 2.002 -12.331 1.00 98.31 349 PHE A N 1
ATOM 2656 C CA . PHE A 1 349 ? 14.199 1.351 -11.047 1.00 98.31 349 PHE A CA 1
ATOM 2657 C C . PHE A 1 349 ? 15.448 0.481 -11.098 1.00 98.31 349 PHE A C 1
ATOM 2659 O O . PHE A 1 349 ? 15.688 -0.216 -12.074 1.00 98.31 349 PHE A O 1
ATOM 2666 N N . ALA A 1 350 ? 16.232 0.468 -10.030 1.00 97.44 350 ALA A N 1
ATOM 2667 C CA . ALA A 1 350 ? 17.177 -0.608 -9.776 1.00 97.44 350 ALA A CA 1
ATOM 2668 C C . ALA A 1 350 ? 16.471 -1.694 -8.962 1.00 97.44 350 ALA A C 1
ATOM 2670 O O . ALA A 1 350 ? 15.696 -1.393 -8.058 1.00 97.44 350 ALA A O 1
ATOM 2671 N N . VAL A 1 351 ? 16.754 -2.956 -9.269 1.00 95.94 351 VAL A N 1
ATOM 2672 C CA . VAL A 1 351 ? 16.257 -4.101 -8.502 1.00 95.94 351 VAL A CA 1
ATOM 2673 C C . VAL A 1 351 ? 17.420 -4.753 -7.768 1.00 95.94 351 VAL A C 1
ATOM 2675 O O . VAL A 1 351 ? 18.471 -5.006 -8.359 1.00 95.94 351 VAL A O 1
ATOM 2678 N N . ASN A 1 352 ? 17.248 -5.002 -6.476 1.00 94.25 352 ASN A N 1
ATOM 2679 C CA . ASN A 1 352 ? 18.248 -5.661 -5.642 1.00 94.25 352 ASN A CA 1
ATOM 2680 C C . ASN A 1 352 ? 17.592 -6.825 -4.892 1.00 94.25 352 ASN A C 1
ATOM 2682 O O . ASN A 1 352 ? 16.599 -6.538 -4.235 1.00 94.25 352 ASN A O 1
ATOM 2686 N N . PRO A 1 353 ? 18.111 -8.071 -4.952 1.00 93.12 353 PRO A N 1
ATOM 2687 C CA . PRO A 1 353 ? 19.200 -8.505 -5.832 1.00 93.12 353 PRO A CA 1
ATOM 2688 C C . PRO A 1 353 ? 18.810 -8.385 -7.309 1.00 93.12 353 PRO A C 1
ATOM 2690 O O . PRO A 1 353 ? 17.623 -8.282 -7.641 1.00 93.12 353 PRO A O 1
ATOM 2693 N N . SER A 1 354 ? 19.809 -8.396 -8.193 1.00 90.50 354 SER A N 1
ATOM 2694 C CA . SER A 1 354 ? 19.574 -8.260 -9.630 1.00 90.50 354 SER A CA 1
ATOM 2695 C C . SER A 1 354 ? 18.674 -9.389 -10.138 1.00 90.50 354 SER A C 1
ATOM 2697 O O . SER A 1 354 ? 18.674 -10.510 -9.618 1.00 90.50 354 SER A O 1
ATOM 2699 N N . LEU A 1 355 ? 17.908 -9.116 -11.195 1.00 87.06 355 LEU A N 1
ATOM 2700 C CA . LEU A 1 355 ? 17.123 -10.144 -11.884 1.00 87.06 355 LEU A CA 1
ATOM 2701 C C . LEU A 1 355 ? 18.010 -11.150 -12.638 1.00 87.06 355 LEU A C 1
ATOM 2703 O O . LEU A 1 355 ? 17.536 -12.237 -12.960 1.00 87.06 355 LEU A O 1
ATOM 2707 N N . ASP A 1 356 ? 19.283 -10.815 -12.863 1.00 80.88 356 ASP A N 1
ATOM 2708 C CA . ASP A 1 356 ? 20.270 -11.688 -13.509 1.00 80.88 356 ASP A CA 1
ATOM 2709 C C . ASP A 1 356 ? 21.080 -12.539 -12.518 1.00 80.88 356 ASP A C 1
ATOM 2711 O O . ASP A 1 356 ? 21.763 -13.480 -12.930 1.00 80.88 356 ASP A O 1
ATOM 2715 N N . ASP A 1 357 ? 21.026 -12.234 -11.216 1.00 74.19 357 ASP A N 1
ATOM 2716 C CA . ASP A 1 357 ? 21.681 -13.065 -10.207 1.00 74.19 357 ASP A CA 1
ATOM 2717 C C . ASP A 1 357 ? 21.028 -14.448 -10.253 1.00 74.19 357 ASP A C 1
ATOM 2719 O O . ASP A 1 357 ? 19.818 -14.525 -10.042 1.00 74.19 357 ASP A O 1
ATOM 2723 N N . ASN A 1 358 ? 21.831 -15.485 -10.576 1.00 50.78 358 ASN A N 1
ATOM 2724 C CA . ASN A 1 358 ? 21.522 -16.902 -10.880 1.00 50.78 358 ASN A CA 1
ATOM 2725 C C . ASN A 1 358 ? 20.534 -17.589 -9.916 1.00 50.78 358 ASN A C 1
ATOM 2727 O O . ASN A 1 358 ? 20.807 -18.628 -9.311 1.00 50.78 358 ASN A O 1
ATOM 2731 N N . PHE A 1 359 ? 19.340 -17.043 -9.800 1.00 55.19 359 PHE A N 1
ATOM 2732 C CA . PHE A 1 359 ? 18.214 -17.683 -9.190 1.00 55.19 359 PHE A CA 1
ATOM 2733 C C . PHE A 1 359 ? 17.555 -18.437 -10.331 1.00 55.19 359 PHE A C 1
ATOM 2735 O O . PHE A 1 359 ? 16.795 -17.872 -11.117 1.00 55.19 359 PHE A O 1
ATOM 2742 N N . GLN A 1 360 ? 17.874 -19.729 -10.445 1.00 49.66 360 GLN A N 1
ATOM 2743 C CA . GLN A 1 360 ? 16.944 -20.650 -11.080 1.00 49.66 360 GLN A CA 1
ATOM 2744 C C . GLN A 1 360 ? 15.684 -20.617 -10.224 1.00 49.66 360 GLN A C 1
ATOM 2746 O O . GLN A 1 360 ? 15.540 -21.377 -9.268 1.00 49.66 360 GLN A O 1
ATOM 2751 N N . LEU A 1 361 ? 14.800 -19.667 -10.518 1.00 52.72 361 LEU A N 1
ATOM 2752 C CA . LEU A 1 361 ? 13.439 -19.715 -10.046 1.00 52.72 361 LEU A CA 1
ATOM 2753 C C . LEU A 1 361 ? 12.899 -21.011 -10.651 1.00 52.72 361 LEU A C 1
ATOM 2755 O O . LEU A 1 361 ? 12.493 -21.048 -11.803 1.00 52.72 361 LEU A O 1
ATOM 2759 N N . GLY A 1 362 ? 12.873 -22.080 -9.857 1.00 45.56 362 GLY A N 1
ATOM 2760 C CA . GLY A 1 362 ? 11.931 -23.176 -10.060 1.00 45.56 362 GLY A CA 1
ATOM 2761 C C . GLY A 1 362 ? 10.484 -22.716 -9.842 1.00 45.56 362 GLY A C 1
ATOM 2762 O O . GLY A 1 362 ? 9.613 -23.555 -9.637 1.00 45.56 362 GLY A O 1
ATOM 2763 N N . LEU A 1 363 ? 10.236 -21.397 -9.827 1.00 51.62 363 LEU A N 1
ATOM 2764 C CA . LEU A 1 363 ? 8.910 -20.828 -9.896 1.00 51.62 363 LEU A CA 1
ATOM 2765 C C . LEU A 1 363 ? 8.342 -21.238 -11.241 1.00 51.62 363 LEU A C 1
ATOM 2767 O O . LEU A 1 363 ? 8.858 -20.879 -12.303 1.00 51.62 363 LEU A O 1
ATOM 2771 N N . LYS A 1 364 ? 7.289 -22.040 -11.149 1.00 51.03 364 LYS A N 1
ATOM 2772 C CA . LYS A 1 364 ? 6.375 -22.285 -12.246 1.00 51.03 364 LYS A CA 1
ATOM 2773 C C . LYS A 1 364 ? 6.046 -20.939 -12.875 1.00 51.03 364 LYS A C 1
ATOM 2775 O O . LYS A 1 364 ? 5.790 -19.966 -12.170 1.00 51.03 364 LYS A O 1
ATOM 2780 N N . SER A 1 365 ? 6.105 -20.857 -14.196 1.00 53.19 365 SER A N 1
ATOM 2781 C CA . SER A 1 365 ? 5.715 -19.617 -14.867 1.00 53.19 365 SER A CA 1
ATOM 2782 C C . SER A 1 365 ? 4.288 -19.236 -14.457 1.00 53.19 365 SER A C 1
ATOM 2784 O O . SER A 1 365 ? 3.482 -20.126 -14.184 1.00 53.19 365 SER A O 1
ATOM 2786 N N . ALA A 1 366 ? 3.928 -17.947 -14.463 1.00 53.31 366 ALA A N 1
ATOM 2787 C CA . ALA A 1 366 ? 2.563 -17.515 -14.129 1.00 53.31 366 ALA A CA 1
ATOM 2788 C C . ALA A 1 366 ? 1.471 -18.321 -14.879 1.00 53.31 366 ALA A C 1
ATOM 2790 O O . ALA A 1 366 ? 0.397 -18.573 -14.340 1.00 53.31 366 ALA A O 1
ATOM 2791 N N . ASN A 1 367 ? 1.768 -18.804 -16.093 1.00 49.09 367 ASN A N 1
ATOM 2792 C CA . ASN A 1 367 ? 0.880 -19.679 -16.865 1.00 49.09 367 ASN A CA 1
ATOM 2793 C C . ASN A 1 367 ? 0.744 -21.099 -16.288 1.00 49.09 367 ASN A C 1
ATOM 2795 O O . ASN A 1 367 ? -0.346 -21.661 -16.318 1.00 49.09 367 ASN A O 1
ATOM 2799 N N . GLU A 1 368 ? 1.822 -21.688 -15.772 1.00 58.31 368 GLU A N 1
ATOM 2800 C CA . GLU A 1 368 ? 1.780 -22.994 -15.097 1.00 58.31 368 GLU A CA 1
ATOM 2801 C C . GLU A 1 368 ? 1.005 -22.905 -13.775 1.00 58.31 368 GLU A C 1
ATOM 2803 O O . GLU A 1 368 ? 0.288 -23.833 -13.421 1.00 58.31 368 GLU A O 1
ATOM 2808 N N . MET A 1 369 ? 1.064 -21.760 -13.093 1.00 58.16 369 MET A N 1
ATOM 2809 C CA . MET A 1 369 ? 0.332 -21.531 -11.845 1.00 58.16 369 MET A CA 1
ATOM 2810 C C . MET A 1 369 ? -1.177 -21.365 -12.051 1.00 58.16 369 MET A C 1
ATOM 2812 O O . MET A 1 369 ? -1.967 -21.886 -11.269 1.00 58.16 369 MET A O 1
ATOM 2816 N N . VAL A 1 370 ? -1.589 -20.668 -13.117 1.00 56.62 370 VAL A N 1
ATOM 2817 C CA . VAL A 1 370 ? -3.010 -20.546 -13.492 1.00 56.62 370 VAL A CA 1
ATOM 2818 C C . VAL A 1 370 ? -3.598 -21.914 -13.852 1.00 56.62 370 VAL A C 1
ATOM 2820 O O . VAL A 1 370 ? -4.762 -22.187 -13.561 1.00 56.62 370 VAL A O 1
ATOM 2823 N N . LEU A 1 371 ? -2.798 -22.792 -14.466 1.00 58.78 371 LEU A N 1
ATOM 2824 C CA . LEU A 1 371 ? -3.215 -24.159 -14.778 1.00 58.78 371 LEU A CA 1
ATOM 2825 C C . LEU A 1 371 ? -3.374 -25.020 -13.518 1.00 58.78 371 LEU A C 1
ATOM 2827 O O . LEU A 1 371 ? -4.319 -25.802 -13.455 1.00 58.78 371 LEU A O 1
ATOM 2831 N N . ASP A 1 372 ? -2.512 -24.848 -12.514 1.00 57.66 372 ASP A N 1
ATOM 2832 C CA . ASP A 1 372 ? -2.636 -25.557 -11.236 1.00 57.66 372 ASP A CA 1
ATOM 2833 C C . ASP A 1 372 ? -3.865 -25.089 -10.430 1.00 57.66 372 ASP A C 1
ATOM 2835 O O . ASP A 1 372 ? -4.613 -25.920 -9.918 1.00 57.66 372 ASP A O 1
ATOM 2839 N N . GLU A 1 373 ? -4.155 -23.781 -10.380 1.00 59.00 373 GLU A N 1
ATOM 2840 C CA . GLU A 1 373 ? -5.372 -23.265 -9.720 1.00 59.00 373 GLU A CA 1
ATOM 2841 C C . GLU A 1 373 ? -6.662 -23.738 -10.405 1.00 59.00 373 GLU A C 1
ATOM 2843 O O . GLU A 1 373 ? -7.651 -24.034 -9.733 1.00 59.00 373 GLU A O 1
ATOM 2848 N N . ALA A 1 374 ? -6.658 -23.869 -11.735 1.00 55.81 374 ALA A N 1
ATOM 2849 C CA . ALA A 1 374 ? -7.794 -24.423 -12.472 1.00 55.81 374 ALA A CA 1
ATOM 2850 C C . ALA A 1 374 ? -8.043 -25.914 -12.166 1.00 55.81 374 ALA A C 1
ATOM 2852 O O . ALA A 1 374 ? -9.141 -26.411 -12.421 1.00 55.81 374 ALA A O 1
ATOM 2853 N N . ILE A 1 375 ? -7.044 -26.624 -11.632 1.00 54.75 375 ILE A N 1
ATOM 2854 C CA . ILE A 1 375 ? -7.146 -28.028 -11.218 1.00 54.75 375 ILE A CA 1
ATOM 2855 C C . ILE A 1 375 ? -7.549 -28.148 -9.738 1.00 54.75 375 ILE A C 1
ATOM 2857 O O . ILE A 1 375 ? -8.244 -29.099 -9.382 1.00 54.75 375 ILE A O 1
ATOM 2861 N N . GLU A 1 376 ? -7.153 -27.201 -8.882 1.00 46.91 376 GLU A N 1
ATOM 2862 C CA . GLU A 1 376 ? -7.394 -27.264 -7.431 1.00 46.91 376 GLU A CA 1
ATOM 2863 C C . GLU A 1 376 ? -8.678 -26.583 -6.942 1.00 46.91 376 GLU A C 1
ATOM 2865 O O . GLU A 1 376 ? -9.083 -26.825 -5.804 1.00 46.91 376 GLU A O 1
ATOM 2870 N N . LEU A 1 377 ? -9.366 -25.782 -7.761 1.00 43.28 377 LEU A N 1
ATOM 2871 C CA . LEU A 1 377 ? -10.689 -25.281 -7.387 1.00 43.28 377 LEU A CA 1
ATOM 2872 C C . LEU A 1 377 ? -11.696 -26.447 -7.372 1.00 43.28 377 LEU A C 1
ATOM 2874 O O . LEU A 1 377 ? -12.009 -26.991 -8.438 1.00 43.28 377 LEU A O 1
ATOM 2878 N N . PRO A 1 378 ? -12.246 -26.847 -6.205 1.00 39.59 378 PRO A N 1
ATOM 2879 C CA . PRO A 1 378 ? -13.352 -27.789 -6.193 1.00 39.59 378 PRO A CA 1
ATOM 2880 C C . PRO A 1 378 ? -14.485 -27.161 -6.999 1.00 39.59 378 PRO A C 1
ATOM 2882 O O . PRO A 1 378 ? -14.862 -26.016 -6.748 1.00 39.59 378 PRO A O 1
ATOM 2885 N N . MET A 1 379 ? -15.000 -27.894 -7.990 1.00 39.06 379 MET A N 1
ATOM 2886 C CA . MET A 1 379 ? -16.227 -27.512 -8.684 1.00 39.06 379 MET A CA 1
ATOM 2887 C C . MET A 1 379 ? -17.316 -27.324 -7.622 1.00 39.06 379 MET A C 1
ATOM 2889 O O . MET A 1 379 ? -17.794 -28.307 -7.052 1.00 39.06 379 MET A O 1
ATOM 2893 N N . ALA A 1 380 ? -17.608 -26.063 -7.305 1.00 38.97 380 ALA A N 1
ATOM 2894 C CA . ALA A 1 380 ? -18.668 -25.656 -6.395 1.00 38.97 380 ALA A CA 1
ATOM 2895 C C . ALA A 1 380 ? -20.043 -25.865 -7.037 1.00 38.97 380 ALA A C 1
ATOM 2897 O O . ALA A 1 380 ? -20.165 -25.624 -8.263 1.00 38.97 380 ALA A O 1
#

Foldseek 3Di:
DKADLLQAVVRIGDDLQPLVVVVVDDDDDDDDVQLCPDLANLLSLVQLPFDPVLQAGWGWDQDPVVRDIDIDGDDDPPRGHVLSVLLVVLCVVCVVPDDPFAEFEAAASRLLSSLSNLLVCVVVVGPNRGLEYEYQLHFAAALDPPPPPPDDAGPPDPPPSVDGCHCVSLVVSLVSLVCCCVPPVRAYAYEAQAQLQQDQQVVVVVVLVVLVVVDQPDPCRVFPCRRHPRGYNSLSSLLQHAAEYAHQCLLVDDDDHDDVRSSRVSRSCNRPSLQSNCAPPFAAAEVVHAPCLVVADPLECSPGVVDDGNNHDSLNRSNSSVVSNVVSSQWYWYWDWPNNDSDSVTIYTYIPPHPHPPPPPPPDGSVSVVVVVVVPPDPD

Secondary structure (DSSP, 8-state):
-B--TTTSTTTS--BTTHHHHHTT--------HHHH--SSHHHHHHHHH--SSSS-EEEEEEETTTTEEEEEEE-BTTB-SHHHHHHHHHHHHHTT--SS--EEEEETHHHHHHHHHHHHHHHTT-TT--SEEEEES---B-------S-SS-SS-S---TT-S-TTHHHHHHHHHHHHHHHHH--EEEEEE-SHHHHS-HHHHHHHHHHHHHTT-SS-GGGSHHHHH-PBP--HHHHHTSEEEE---GGGG-SSS---HHHHHHHHHHHHHHHHHHHTTSPPPPBSSPPGGGGTSPTT-HHHH-SS--TTS-HHHHHHHHHHHHHTTT--EEEEEESTT-S-TTS-EEEEES-TTS--------HHHHHHHHHHHS---

Radius of gyration: 21.35 Å; Cα contacts (8 Å, |Δi|>4): 657; chains: 1; bounding box: 46×56×55 Å